Protein AF-0000000072584045 (afdb_homodimer)

Radius of gyration: 21.84 Å; Cα contacts (8 Å, |Δi|>4): 704; chains: 2; bounding box: 50×60×45 Å

Foldseek 3Di:
DLVLLQVLLVLLLLLLVLQLQLLVLQPPPPDQQLVVSLVVCLVSLVSLLSSLVSLLSSLVSLVVSLVSVVVVDPPFDPLQVLLSVLLNLLSVLSNVVSVVSVVSSVCNPPVHDPDDVSSVVSNCCSPVVVVVSVSSNVSNLVSLLSNLVRCVVVVLAPCVLNVLSVCLVPPLPVVLVVCCVVVVVCNSVSVSVSSSSNSVSSSRSSVSSSVPDPPD/DLVLLQVLLVLLLLLLVLQLQLLVLQPPPPDQQLVVSLVVCLVSLVSLLSSLVSLLSSLVSLVVSLVSVVVVDPPFDPLQVLLSVLLNLLSVLSNVVSVVSVVSSVCNPPVHDPDDVSSVVSNCCSPVVVVVSVSSNVSNLVSQLSNLVRCVVVVLAPCVLNVLSVCLVPPLPVVLVVCCVVVVVCNSVSVSVSSSSNSVSSSRSSVSSSVPPPPD

pLDDT: mean 91.39, std 11.66, range [37.22, 98.88]

Organism: Leptospira interrogans serogroup Icterohaemorrhagiae serovar Lai (strain 56601) (NCBI:txid189518)

Secondary structure (DSSP, 8-state):
-HHHHHHHHHHHHHHHHHHHHHHHHSSSTT---HHHHHHHHHHTHHHHHHHHHHHHHHHHHHHHHHHHHHHHS-S--HHHHHHHHHHHHHHHHHHHHHHHHHHHHHHTSTTS---HHHHHHHHHIIIIIHHHHHHHHHHHHHHHHHHHHHHHHTTSS-SHHHHHHHHIIIIIHHHHHHHHHH-GGGHHHHHHHHHHHHHHHHHHHHHHHHH-----/-HHHHHHHHHHHHHHHHHHHHHHHHSSSTT---HHHHHHHHHHTHHHHHHHHHHHHHHHHHHHHHHHHHHHHS-S--HHHHHHHHHHHHHHHHHHHHHHHHHHHHHHTSTTS---HHHHHHHHHIIIIIHHHHHHHHHHHHHHHHHHHHHHHHTTSS-SHHHHHHHHIIIIIHHHHHHHHHH-GGGHHHHHHHHHHHHHHHHHHHHHHHHH-----

Nearest PDB structures (foldseek):
  8ubg-assembly1_A  TM=5.573E-01  e=1.366E+00  synthetic construct
  2i0m-assembly1_A  TM=2.999E-01  e=1.306E+00  Streptococcus pneumoniae TIGR4
  7a0g-assembly1_JJJ  TM=2.091E-01  e=1.496E+00  Serratia marcescens
  6r1j-assembly1_J-2  TM=2.098E-01  e=3.382E+00  Aeromonas hydrophila J-1
  8ii8-assembly1_A  TM=2.166E-01  e=3.875E+00  Pleurotus salmoneostramineus

Solvent-accessible surface area (backbone atoms only — not comparable to full-atom values): 20270 Å² total; per-residue (Å²): 108,71,66,59,36,39,52,29,10,52,33,28,28,49,17,20,51,33,43,39,49,18,53,68,38,31,79,62,47,88,70,72,52,36,64,58,48,50,53,53,40,48,77,39,37,68,38,27,50,50,14,17,52,35,21,39,52,14,31,47,31,38,42,44,20,50,52,49,47,50,59,70,48,69,77,62,50,69,52,29,48,49,6,52,31,29,27,50,37,6,37,32,24,47,29,30,47,18,53,52,37,43,47,53,40,51,55,42,33,90,88,34,68,84,42,70,47,54,39,50,38,44,37,42,44,60,48,63,46,38,60,67,40,44,66,27,42,50,24,30,58,54,8,49,34,38,25,34,48,24,34,29,77,67,67,63,40,66,64,60,36,32,52,44,37,48,48,36,60,68,47,34,50,56,44,40,55,52,42,37,74,68,43,67,89,48,40,37,59,44,50,49,50,42,48,41,46,47,24,49,22,45,22,46,50,12,51,39,43,44,63,49,66,79,78,122,107,72,63,58,36,38,51,29,11,51,33,27,29,51,16,19,51,31,41,37,50,17,53,68,37,31,79,64,46,87,71,72,53,35,64,59,50,50,53,54,40,48,77,39,37,68,39,26,48,50,14,18,53,34,22,40,51,15,32,46,32,38,42,45,18,49,52,50,46,53,58,70,49,68,80,66,50,70,53,30,49,49,6,51,31,29,27,49,36,6,36,31,24,45,28,31,48,18,52,53,38,44,47,53,40,49,54,41,32,90,90,33,67,82,42,70,48,55,38,51,39,44,37,42,46,61,47,63,46,38,61,68,41,44,65,28,42,50,24,30,57,53,9,49,34,38,25,33,48,24,35,29,77,68,67,62,39,66,64,60,38,33,52,44,35,49,48,36,60,69,46,33,51,56,45,40,54,51,41,36,74,69,41,68,89,47,40,35,59,44,50,50,50,41,47,40,46,47,24,49,23,45,22,46,49,11,51,39,41,45,61,49,67,77,79,120

Sequence (432 aa):
MKKQTFWTGILLIFAAITFWISWFLMPDPGTTDARHILEIVKVSRNFVWYSAITQIVSSVCYIIALFSLADLITSQKKTTLSGFVLFGIGVLGMCSDAFFHLLAYYMTDDSVFIQENVIIIMNFMQTKGVIILVPLLLSFFIGSLILSIGLKLQNVISKIPMVVFLITIFAGIPGAVIINKIFLYKRSIVSLIILGTFAIGQAWIGLEIILRKNNKMKKQTFWTGILLIFAAITFWISWFLMPDPGTTDARHILEIVKVSRNFVWYSAITQIVSSVCYIIALFSLADLITSQKKTTLSGFVLFGIGVLGMCSDAFFHLLAYYMTDDSVFIQENVIIIMNFMQTKGVIILVPLLLSFFIGSLILSIGLKLQNVISKIPMVVFLITIFAGIPGAVIINKIFLYKRSIVSLIILGTFAIGQAWIGLEIILRKNNK

Structure (mmCIF, N/CA/C/O backbone):
data_AF-0000000072584045-model_v1
#
loop_
_entity.id
_entity.type
_entity.pdbx_description
1 polymer 'Cytoplasmic membrane protein'
#
loop_
_atom_site.group_PDB
_atom_site.id
_atom_site.type_symbol
_atom_site.label_atom_id
_atom_site.label_alt_id
_atom_site.label_comp_id
_atom_site.label_asym_id
_atom_site.label_entity_id
_atom_site.label_seq_id
_atom_site.pdbx_PDB_ins_code
_atom_site.Cartn_x
_atom_site.Cartn_y
_atom_site.Cartn_z
_atom_site.occupancy
_atom_site.B_iso_or_equiv
_atom_site.auth_seq_id
_atom_site.auth_comp_id
_atom_site.auth_asym_id
_atom_site.auth_atom_id
_atom_site.pdbx_PDB_model_num
ATOM 1 N N . MET A 1 1 ? -11.039 26.391 1.51 1 72.94 1 MET A N 1
ATOM 2 C CA . MET A 1 1 ? -11.289 25.5 2.643 1 72.94 1 MET A CA 1
ATOM 3 C C . MET A 1 1 ? -12.594 24.734 2.451 1 72.94 1 MET A C 1
ATOM 5 O O . MET A 1 1 ? -12.609 23.5 2.529 1 72.94 1 MET A O 1
ATOM 9 N N . LYS A 1 2 ? -13.664 25.453 2.002 1 74.44 2 LYS A N 1
ATOM 10 C CA . LYS A 1 2 ? -14.945 24.781 1.84 1 74.44 2 LYS A CA 1
ATOM 11 C C . LYS A 1 2 ? -14.891 23.75 0.716 1 74.44 2 LYS A C 1
ATOM 13 O O . LYS A 1 2 ? -15.383 22.641 0.867 1 74.44 2 LYS A O 1
ATOM 18 N N . LYS A 1 3 ? -14.148 24.078 -0.357 1 86 3 LYS A N 1
ATOM 19 C CA . LYS A 1 3 ? -14.07 23.156 -1.49 1 86 3 LYS A CA 1
ATOM 20 C C . LYS A 1 3 ? -13.234 21.938 -1.144 1 86 3 LYS A C 1
ATOM 22 O O . LYS A 1 3 ? -13.594 20.812 -1.503 1 86 3 LYS A O 1
ATOM 27 N N . GLN A 1 4 ? -12.18 22.094 -0.458 1 87.12 4 GLN A N 1
ATOM 28 C CA . GLN A 1 4 ? -11.328 20.969 -0.063 1 87.12 4 GLN A CA 1
ATOM 29 C C . GLN A 1 4 ? -12.062 20.031 0.875 1 87.12 4 GLN A C 1
ATOM 31 O O . GLN A 1 4 ? -11.922 18.797 0.764 1 87.12 4 GLN A O 1
ATOM 36 N N . THR A 1 5 ? -12.852 20.641 1.715 1 91.5 5 THR A N 1
ATOM 37 C CA . THR A 1 5 ? -13.625 19.844 2.658 1 91.5 5 THR A CA 1
ATOM 38 C C . THR A 1 5 ? -14.641 18.984 1.924 1 91.5 5 THR A C 1
ATOM 40 O O . THR A 1 5 ? -14.766 17.781 2.201 1 91.5 5 THR A O 1
ATOM 43 N N . PHE A 1 6 ? -15.305 19.578 0.974 1 95.06 6 PHE A N 1
ATOM 44 C CA . PHE A 1 6 ? -16.312 18.875 0.197 1 95.06 6 PHE A CA 1
ATOM 45 C C . PHE A 1 6 ? -15.695 17.719 -0.569 1 95.06 6 PHE A C 1
ATOM 47 O O . PHE A 1 6 ? -16.156 16.578 -0.473 1 95.06 6 PHE A O 1
ATOM 54 N N . TRP A 1 7 ? -14.641 17.938 -1.233 1 95.5 7 TRP A N 1
ATOM 55 C CA . TRP A 1 7 ? -14.023 16.906 -2.074 1 95.5 7 TRP A CA 1
ATOM 56 C C . TRP A 1 7 ? -13.383 15.82 -1.225 1 95.5 7 TRP A C 1
ATOM 58 O O . TRP A 1 7 ? -13.375 14.648 -1.611 1 95.5 7 TRP A O 1
ATOM 68 N N . THR A 1 8 ? -12.852 16.203 -0.09 1 96.88 8 THR A N 1
ATOM 69 C CA . THR A 1 8 ? -12.281 15.219 0.824 1 96.88 8 THR A CA 1
ATOM 70 C C . THR A 1 8 ? -13.352 14.234 1.298 1 96.88 8 THR A C 1
ATOM 72 O O . THR A 1 8 ? -13.141 13.023 1.294 1 96.88 8 THR A O 1
ATOM 75 N N . GLY A 1 9 ? -14.516 14.805 1.634 1 97.56 9 GLY A N 1
ATOM 76 C CA . GLY A 1 9 ? -15.617 13.953 2.055 1 97.56 9 GLY A CA 1
ATOM 77 C C . GLY A 1 9 ? -16.125 13.039 0.953 1 97.56 9 GLY A C 1
ATOM 78 O O . GLY A 1 9 ? -16.312 11.844 1.173 1 97.56 9 GLY A O 1
ATOM 79 N N . ILE A 1 10 ? -16.25 13.523 -0.235 1 98.25 10 ILE A N 1
ATOM 80 C CA . ILE A 1 10 ? -16.734 12.758 -1.375 1 98.25 10 ILE A CA 1
ATOM 81 C C . ILE A 1 10 ? -15.758 11.625 -1.685 1 98.25 10 ILE A C 1
ATOM 83 O O . ILE A 1 10 ? -16.172 10.5 -1.973 1 98.25 10 ILE A O 1
ATOM 87 N N . LEU A 1 11 ? -14.516 12 -1.599 1 98.56 11 LEU A N 1
ATOM 88 C CA . LEU A 1 11 ? -13.484 11.008 -1.893 1 98.56 11 LEU A CA 1
ATOM 89 C C . LEU A 1 11 ? -13.516 9.883 -0.868 1 98.56 11 LEU A C 1
ATOM 91 O O . LEU A 1 11 ? -13.336 8.711 -1.221 1 98.56 11 LEU A O 1
ATOM 95 N N . LEU A 1 12 ? -13.688 10.25 0.373 1 98.56 12 LEU A N 1
ATOM 96 C CA . LEU A 1 12 ? -13.734 9.227 1.405 1 98.56 12 LEU A CA 1
ATOM 97 C C . LEU A 1 12 ? -14.953 8.328 1.215 1 98.56 12 LEU A C 1
ATOM 99 O O . LEU A 1 12 ? -14.859 7.105 1.368 1 98.56 12 LEU A O 1
ATOM 103 N N . ILE A 1 13 ? -16.062 8.859 0.834 1 98.75 13 ILE A N 1
ATOM 104 C CA . ILE A 1 13 ? -17.281 8.086 0.558 1 98.75 13 ILE A CA 1
ATOM 105 C C . ILE A 1 13 ? -17.031 7.148 -0.625 1 98.75 13 ILE A C 1
ATOM 107 O O . ILE A 1 13 ? -17.328 5.953 -0.554 1 98.75 13 ILE A O 1
ATOM 111 N N . PHE A 1 14 ? -16.469 7.688 -1.631 1 98.88 14 PHE A N 1
ATOM 112 C CA . PHE A 1 14 ? -16.188 6.898 -2.824 1 98.88 14 PHE A CA 1
ATOM 113 C C . PHE A 1 14 ? -15.219 5.766 -2.506 1 98.88 14 PHE A C 1
ATOM 115 O O . PHE A 1 14 ? -15.414 4.633 -2.959 1 98.88 14 PHE A O 1
ATOM 122 N N . ALA A 1 15 ? -14.18 6.074 -1.736 1 98.88 15 ALA A N 1
ATOM 123 C CA . ALA A 1 15 ? -13.203 5.059 -1.347 1 98.88 15 ALA A CA 1
ATOM 124 C C . ALA A 1 15 ? -13.867 3.939 -0.55 1 98.88 15 ALA A C 1
ATOM 126 O O . ALA A 1 15 ? -13.586 2.76 -0.775 1 98.88 15 ALA A O 1
ATOM 127 N N . ALA A 1 16 ? -14.789 4.289 0.306 1 98.81 16 ALA A N 1
ATOM 128 C CA . ALA A 1 16 ? -15.477 3.311 1.145 1 98.81 16 ALA A CA 1
ATOM 129 C C . ALA A 1 16 ? -16.391 2.426 0.312 1 98.81 16 ALA A C 1
ATOM 131 O O . ALA A 1 16 ? -16.422 1.204 0.484 1 98.81 16 ALA A O 1
ATOM 132 N N . ILE A 1 17 ? -17.078 3.006 -0.586 1 98.75 17 ILE A N 1
ATOM 133 C CA . ILE A 1 17 ? -18 2.264 -1.435 1 98.75 17 ILE A CA 1
ATOM 134 C C . ILE A 1 17 ? -17.219 1.308 -2.334 1 98.75 17 ILE A C 1
ATOM 136 O O . ILE A 1 17 ? -17.578 0.131 -2.451 1 98.75 17 ILE A O 1
ATOM 140 N N . THR A 1 18 ? -16.203 1.846 -2.912 1 98.81 18 THR A N 1
ATOM 141 C CA . THR A 1 18 ? -15.43 1.007 -3.816 1 98.81 18 THR A CA 1
ATOM 142 C C . THR A 1 18 ? -14.688 -0.081 -3.045 1 98.81 18 THR A C 1
ATOM 144 O O . THR A 1 18 ? -14.469 -1.181 -3.561 1 98.81 18 THR A O 1
ATOM 147 N N . PHE A 1 19 ? -14.289 0.24 -1.819 1 98.5 19 PHE A N 1
ATOM 148 C CA . PHE A 1 19 ? -13.727 -0.796 -0.961 1 98.5 19 PHE A CA 1
ATOM 149 C C . PHE A 1 19 ? -14.695 -1.964 -0.815 1 98.5 19 PHE A C 1
ATOM 151 O O . PHE A 1 19 ? -14.328 -3.115 -1.062 1 98.5 19 PHE A O 1
ATOM 158 N N . TRP A 1 20 ? -15.883 -1.704 -0.466 1 98.06 20 TRP A N 1
ATOM 159 C CA . TRP A 1 20 ? -16.859 -2.77 -0.27 1 98.06 20 TRP A CA 1
ATOM 160 C C . TRP A 1 20 ? -17.172 -3.48 -1.585 1 98.06 20 TRP A C 1
ATOM 162 O O . TRP A 1 20 ? -17.266 -4.711 -1.624 1 98.06 20 TRP A O 1
ATOM 172 N N . ILE A 1 21 ? -17.328 -2.75 -2.693 1 98.31 21 ILE A N 1
ATOM 173 C CA . ILE A 1 21 ? -17.625 -3.324 -4 1 98.31 21 ILE A CA 1
ATOM 174 C C . ILE A 1 21 ? -16.516 -4.297 -4.402 1 98.31 21 ILE A C 1
ATOM 176 O O . ILE A 1 21 ? -16.781 -5.34 -5 1 98.31 21 ILE A O 1
ATOM 180 N N . SER A 1 22 ? -15.273 -3.965 -4.082 1 97.75 22 SER A N 1
ATOM 181 C CA . SER A 1 22 ? -14.172 -4.855 -4.434 1 97.75 22 SER A CA 1
ATOM 182 C C . SER A 1 22 ? -14.32 -6.215 -3.754 1 97.75 22 SER A C 1
ATOM 184 O O . SER A 1 22 ? -14.016 -7.246 -4.348 1 97.75 22 SER A O 1
ATOM 186 N N . TRP A 1 23 ? -14.789 -6.223 -2.545 1 94.81 23 TRP A N 1
ATOM 187 C CA . TRP A 1 23 ? -15 -7.473 -1.823 1 94.81 23 TRP A CA 1
ATOM 188 C C . TRP A 1 23 ? -16.25 -8.195 -2.33 1 94.81 23 TRP A C 1
ATOM 190 O O . TRP A 1 23 ? -16.281 -9.43 -2.373 1 94.81 23 TRP A O 1
ATOM 200 N N . PHE A 1 24 ? -17.203 -7.461 -2.705 1 94.88 24 PHE A N 1
ATOM 201 C CA . PHE A 1 24 ? -18.422 -8.039 -3.258 1 94.88 24 PHE A CA 1
ATOM 202 C C . PHE A 1 24 ? -18.141 -8.75 -4.574 1 94.88 24 PHE A C 1
ATOM 204 O O . PHE A 1 24 ? -18.734 -9.781 -4.867 1 94.88 24 PHE A O 1
ATOM 211 N N . LEU A 1 25 ? -17.25 -8.227 -5.297 1 96.19 25 LEU A N 1
ATOM 212 C CA . LEU A 1 25 ? -16.922 -8.773 -6.609 1 96.19 25 LEU A CA 1
ATOM 213 C C . LEU A 1 25 ? -16.062 -10.023 -6.48 1 96.19 25 LEU A C 1
ATOM 215 O O . LEU A 1 25 ? -15.961 -10.82 -7.422 1 96.19 25 LEU A O 1
ATOM 219 N N . MET A 1 26 ? -15.336 -10.211 -5.395 1 93.56 26 MET A N 1
ATOM 220 C CA . MET A 1 26 ? -14.508 -11.398 -5.176 1 93.56 26 MET A CA 1
ATOM 221 C C . MET A 1 26 ? -15.375 -12.609 -4.863 1 93.56 26 MET A C 1
ATOM 223 O O . MET A 1 26 ? -16.172 -12.586 -3.93 1 93.56 26 MET A O 1
ATOM 227 N N . PRO A 1 27 ? -15.211 -13.625 -5.637 1 91.62 27 PRO A N 1
ATOM 228 C CA . PRO A 1 27 ? -16.031 -14.805 -5.352 1 91.62 27 PRO A CA 1
ATOM 229 C C . PRO A 1 27 ? -15.633 -15.5 -4.047 1 91.62 27 PRO A C 1
ATOM 231 O O . PRO A 1 27 ? -14.445 -15.695 -3.783 1 91.62 27 PRO A O 1
ATOM 234 N N . ASP A 1 28 ? -16.562 -15.766 -3.213 1 84.94 28 ASP A N 1
ATOM 235 C CA . ASP A 1 28 ? -16.453 -16.547 -1.984 1 84.94 28 ASP A CA 1
ATOM 236 C C . ASP A 1 28 ? -15.398 -15.953 -1.053 1 84.94 28 ASP A C 1
ATOM 238 O O . ASP A 1 28 ? -14.477 -16.641 -0.622 1 84.94 28 ASP A O 1
ATOM 242 N N . PRO A 1 29 ? -15.578 -14.711 -0.74 1 82.94 29 PRO A N 1
ATOM 243 C CA . PRO A 1 29 ? -14.609 -14.094 0.166 1 82.94 29 PRO A CA 1
ATOM 244 C C . PRO A 1 29 ? -14.508 -14.82 1.505 1 82.94 29 PRO A C 1
ATOM 246 O O . PRO A 1 29 ? -15.523 -15.195 2.088 1 82.94 29 PRO A O 1
ATOM 249 N N . GLY A 1 30 ? -13.227 -15.102 1.922 1 74.88 30 GLY A N 1
ATOM 250 C CA . GLY A 1 30 ? -12.992 -15.727 3.213 1 74.88 30 GLY A CA 1
ATOM 251 C C . GLY A 1 30 ? -12.586 -17.188 3.107 1 74.88 30 GLY A C 1
ATOM 252 O O . GLY A 1 30 ? -12.164 -17.797 4.094 1 74.88 30 GLY A O 1
ATOM 253 N N . THR A 1 31 ? -12.68 -17.781 1.971 1 78.88 31 THR A N 1
ATOM 254 C CA . THR A 1 31 ? -12.266 -19.172 1.788 1 78.88 31 THR A CA 1
ATOM 255 C C . THR A 1 31 ? -10.742 -19.281 1.754 1 78.88 31 THR A C 1
ATOM 257 O O . THR A 1 31 ? -10.062 -18.359 1.306 1 78.88 31 THR A O 1
ATOM 260 N N . THR A 1 32 ? -10.266 -20.469 2.295 1 78.94 32 THR A N 1
ATOM 261 C CA . THR A 1 32 ? -8.82 -20.625 2.348 1 78.94 32 THR A CA 1
ATOM 262 C C . THR A 1 32 ? -8.383 -21.875 1.577 1 78.94 32 THR A C 1
ATOM 264 O O . THR A 1 32 ? -7.188 -22.141 1.448 1 78.94 32 THR A O 1
ATOM 267 N N . ASP A 1 33 ? -9.305 -22.578 1.065 1 86.31 33 ASP A N 1
ATOM 268 C CA . ASP A 1 33 ? -8.969 -23.75 0.281 1 86.31 33 ASP A CA 1
ATOM 269 C C . ASP A 1 33 ? -8.445 -23.375 -1.101 1 86.31 33 ASP A C 1
ATOM 271 O O . ASP A 1 33 ? -9.211 -22.938 -1.959 1 86.31 33 ASP A O 1
ATOM 275 N N . ALA A 1 34 ? -7.184 -23.672 -1.328 1 92.06 34 ALA A N 1
ATOM 276 C CA . ALA A 1 34 ? -6.484 -23.203 -2.521 1 92.06 34 ALA A CA 1
ATOM 277 C C . ALA A 1 34 ? -7.121 -23.766 -3.787 1 92.06 34 ALA A C 1
ATOM 279 O O . ALA A 1 34 ? -7.312 -23.047 -4.77 1 92.06 34 ALA A O 1
ATOM 280 N N . ARG A 1 35 ? -7.434 -25.062 -3.779 1 92.75 35 ARG A N 1
ATOM 281 C CA . ARG A 1 35 ? -8.047 -25.688 -4.949 1 92.75 35 ARG A CA 1
ATOM 282 C C . ARG A 1 35 ? -9.414 -25.094 -5.242 1 92.75 35 ARG A C 1
ATOM 284 O O . ARG A 1 35 ? -9.719 -24.766 -6.391 1 92.75 35 ARG A O 1
ATOM 291 N N . HIS A 1 36 ? -10.109 -24.953 -4.215 1 91.38 36 HIS A N 1
ATOM 292 C CA . HIS A 1 36 ? -11.438 -24.359 -4.355 1 91.38 36 HIS A CA 1
ATOM 293 C C . HIS A 1 36 ? -11.352 -22.922 -4.848 1 91.38 36 HIS A C 1
ATOM 295 O O . HIS A 1 36 ? -12.125 -22.516 -5.715 1 91.38 36 HIS A O 1
ATOM 301 N N . ILE A 1 37 ? -10.453 -22.172 -4.309 1 91.25 37 ILE A N 1
ATOM 302 C CA . ILE A 1 37 ? -10.25 -20.781 -4.715 1 91.25 37 ILE A CA 1
ATOM 303 C C . ILE A 1 37 ? -9.961 -20.719 -6.215 1 91.25 37 ILE A C 1
ATOM 305 O O . ILE A 1 37 ? -10.586 -19.953 -6.945 1 91.25 37 ILE A O 1
ATOM 309 N N . LEU A 1 38 ? -9.055 -21.531 -6.645 1 95.69 38 LEU A N 1
ATOM 310 C CA . LEU A 1 38 ? -8.672 -21.516 -8.055 1 95.69 38 LEU A CA 1
ATOM 311 C C . LEU A 1 38 ? -9.836 -21.906 -8.945 1 95.69 38 LEU A C 1
ATOM 313 O O . LEU A 1 38 ? -10.031 -21.328 -10.016 1 95.69 38 LEU A O 1
ATOM 317 N N . GLU A 1 39 ? -10.664 -22.828 -8.508 1 94.5 39 GLU A N 1
ATOM 318 C CA . GLU A 1 39 ? -11.82 -23.281 -9.273 1 94.5 39 GLU A CA 1
ATOM 319 C C . GLU A 1 39 ? -12.859 -22.156 -9.406 1 94.5 39 GLU A C 1
ATOM 321 O O . GLU A 1 39 ? -13.336 -21.891 -10.508 1 94.5 39 GLU A O 1
ATOM 326 N N . ILE A 1 40 ? -13.109 -21.516 -8.312 1 94.31 40 ILE A N 1
ATOM 327 C CA . ILE A 1 40 ? -14.156 -20.5 -8.336 1 94.31 40 ILE A CA 1
ATOM 328 C C . ILE A 1 40 ? -13.656 -19.266 -9.062 1 94.31 40 ILE A C 1
ATOM 330 O O . ILE A 1 40 ? -14.422 -18.578 -9.742 1 94.31 40 ILE A O 1
ATOM 334 N N . VAL A 1 41 ? -12.422 -18.906 -8.898 1 94.94 41 VAL A N 1
ATOM 335 C CA . VAL A 1 41 ? -11.836 -17.766 -9.602 1 94.94 41 VAL A CA 1
ATOM 336 C C . VAL A 1 41 ? -11.844 -18.047 -11.109 1 94.94 41 VAL A C 1
ATOM 338 O O . VAL A 1 41 ? -12.141 -17.141 -11.898 1 94.94 41 VAL A O 1
ATOM 341 N N . LYS A 1 42 ? -11.547 -19.25 -11.492 1 96.31 42 LYS A N 1
ATOM 342 C CA . LYS A 1 42 ? -11.523 -19.594 -12.906 1 96.31 42 LYS A CA 1
ATOM 343 C C . LYS A 1 42 ? -12.891 -19.375 -13.555 1 96.31 42 LYS A C 1
ATOM 345 O O . LYS A 1 42 ? -12.969 -18.891 -14.688 1 96.31 42 LYS A O 1
ATOM 350 N N . VAL A 1 43 ? -13.953 -19.594 -12.836 1 95.31 43 VAL A N 1
ATOM 351 C CA . VAL A 1 43 ? -15.312 -19.469 -13.359 1 95.31 43 VAL A CA 1
ATOM 352 C C . VAL A 1 43 ? -15.727 -18 -13.367 1 95.31 43 VAL A C 1
ATOM 354 O O . VAL A 1 43 ? -16.562 -17.578 -14.18 1 95.31 43 VAL A O 1
ATOM 357 N N . SER A 1 44 ? -15.133 -17.172 -12.508 1 96.25 44 SER A N 1
ATOM 358 C CA . SER A 1 44 ? -15.531 -15.781 -12.344 1 96.25 44 SER A CA 1
ATOM 359 C C . SER A 1 44 ? -14.359 -14.836 -12.594 1 96.25 44 SER A C 1
ATOM 361 O O . SER A 1 44 ? -14.172 -13.867 -11.859 1 96.25 44 SER A O 1
ATOM 363 N N . ARG A 1 45 ? -13.609 -15.047 -13.508 1 95.94 45 ARG A N 1
ATOM 364 C CA . ARG A 1 45 ? -12.336 -14.367 -13.727 1 95.94 45 ARG A CA 1
ATOM 365 C C . ARG A 1 45 ? -12.539 -12.867 -13.906 1 95.94 45 ARG A C 1
ATOM 367 O O . ARG A 1 45 ? -11.797 -12.062 -13.344 1 95.94 45 ARG A O 1
ATOM 374 N N . ASN A 1 46 ? -13.586 -12.523 -14.68 1 96.31 46 ASN A N 1
ATOM 375 C CA . ASN A 1 46 ? -13.82 -11.109 -14.922 1 96.31 46 ASN A CA 1
ATOM 376 C C . ASN A 1 46 ? -14.125 -10.359 -13.625 1 96.31 46 ASN A C 1
ATOM 378 O O . ASN A 1 46 ? -13.625 -9.25 -13.414 1 96.31 46 ASN A O 1
ATOM 382 N N . PHE A 1 47 ? -14.875 -10.953 -12.812 1 97.06 47 PHE A N 1
ATOM 383 C CA . PHE A 1 47 ? -15.227 -10.336 -11.539 1 97.06 47 PHE A CA 1
ATOM 384 C C . PHE A 1 47 ? -13.992 -10.18 -10.656 1 97.06 47 PHE A C 1
ATOM 386 O O . PHE A 1 47 ? -13.844 -9.18 -9.953 1 97.06 47 PHE A O 1
ATOM 393 N N . VAL A 1 48 ? -13.086 -11.117 -10.719 1 97.19 48 VAL A N 1
ATOM 394 C CA . VAL A 1 48 ? -11.859 -11.062 -9.93 1 97.19 48 VAL A CA 1
ATOM 395 C C . VAL A 1 48 ? -10.969 -9.93 -10.438 1 97.19 48 VAL A C 1
ATOM 397 O O . VAL A 1 48 ? -10.398 -9.18 -9.641 1 97.19 48 VAL A O 1
ATOM 400 N N . TRP A 1 49 ? -10.914 -9.75 -11.773 1 97.88 49 TRP A N 1
ATOM 401 C CA . TRP A 1 49 ? -10.18 -8.633 -12.359 1 97.88 49 TRP A CA 1
ATOM 402 C C . TRP A 1 49 ? -10.75 -7.297 -11.883 1 97.88 49 TRP A C 1
ATOM 404 O O . TRP A 1 49 ? -10.008 -6.426 -11.43 1 97.88 49 TRP A O 1
ATOM 414 N N . TYR A 1 50 ? -12.047 -7.164 -11.938 1 98.31 50 TYR A N 1
ATOM 415 C CA . TYR A 1 50 ? -12.695 -5.934 -11.5 1 98.31 50 TYR A CA 1
ATOM 416 C C . TYR A 1 50 ? -12.477 -5.699 -10.016 1 98.31 50 TYR A C 1
ATOM 418 O O . TYR A 1 50 ? -12.305 -4.559 -9.578 1 98.31 50 TYR A O 1
ATOM 426 N N . SER A 1 51 ? -12.547 -6.754 -9.266 1 98 51 SER A N 1
ATOM 427 C CA . SER A 1 51 ? -12.297 -6.648 -7.836 1 98 51 SER A CA 1
ATOM 428 C C . SER A 1 51 ? -10.914 -6.062 -7.559 1 98 51 SER A C 1
ATOM 430 O O . SER A 1 51 ? -10.773 -5.129 -6.766 1 98 51 SER A O 1
ATOM 432 N N . ALA A 1 52 ? -9.898 -6.613 -8.258 1 98.06 52 ALA A N 1
ATOM 433 C CA . ALA A 1 52 ? -8.523 -6.168 -8.055 1 98.06 52 ALA A CA 1
ATOM 434 C C . ALA A 1 52 ? -8.359 -4.695 -8.414 1 98.06 52 ALA A C 1
ATOM 436 O O . ALA A 1 52 ? -7.824 -3.912 -7.629 1 98.06 52 ALA A O 1
ATOM 437 N N . ILE A 1 53 ? -8.875 -4.262 -9.523 1 98.56 53 ILE A N 1
ATOM 438 C CA . ILE A 1 53 ? -8.727 -2.893 -10 1 98.56 53 ILE A CA 1
ATOM 439 C C . ILE A 1 53 ? -9.492 -1.942 -9.086 1 98.56 53 ILE A C 1
ATOM 441 O O . ILE A 1 53 ? -8.992 -0.88 -8.719 1 98.56 53 ILE A O 1
ATOM 445 N N . THR A 1 54 ? -10.711 -2.346 -8.734 1 98.75 54 THR A N 1
ATOM 446 C CA . THR A 1 54 ? -11.539 -1.521 -7.855 1 98.75 54 THR A CA 1
ATOM 447 C C . THR A 1 54 ? -10.859 -1.316 -6.504 1 98.75 54 THR A C 1
ATOM 449 O O . THR A 1 54 ? -10.914 -0.224 -5.938 1 98.75 54 THR A O 1
ATOM 452 N N . GLN A 1 55 ? -10.242 -2.334 -6.012 1 98.62 55 GLN A N 1
ATOM 453 C CA . GLN A 1 55 ? -9.562 -2.23 -4.723 1 98.62 55 GLN A CA 1
ATOM 454 C C . GLN A 1 55 ? -8.352 -1.308 -4.812 1 98.62 55 GLN A C 1
ATOM 456 O O . GLN A 1 55 ? -8.055 -0.568 -3.871 1 98.62 55 GLN A O 1
ATOM 461 N N . ILE A 1 56 ? -7.613 -1.367 -5.887 1 98.81 56 ILE A N 1
ATOM 462 C CA . ILE A 1 56 ? -6.488 -0.461 -6.098 1 98.81 56 ILE A CA 1
ATOM 463 C C . ILE A 1 56 ? -6.992 0.98 -6.145 1 98.81 56 ILE A C 1
ATOM 465 O O . ILE A 1 56 ? -6.445 1.855 -5.465 1 98.81 56 ILE A O 1
ATOM 469 N N . VAL A 1 57 ? -8.047 1.209 -6.871 1 98.75 57 VAL A N 1
ATOM 470 C CA . VAL A 1 57 ? -8.625 2.543 -6.988 1 98.75 57 VAL A CA 1
ATOM 471 C C . VAL A 1 57 ? -9.094 3.027 -5.617 1 98.75 57 VAL A C 1
ATOM 473 O O . VAL A 1 57 ? -8.836 4.172 -5.238 1 98.75 57 VAL A O 1
ATOM 476 N N . SER A 1 58 ? -9.734 2.174 -4.914 1 98.88 58 SER A N 1
ATOM 477 C CA . SER A 1 58 ? -10.18 2.51 -3.562 1 98.88 58 SER A CA 1
ATOM 478 C C . SER A 1 58 ? -9.008 2.918 -2.682 1 98.88 58 SER A C 1
ATOM 480 O O . SER A 1 58 ? -9.078 3.916 -1.963 1 98.88 58 SER A O 1
ATOM 482 N N . SER A 1 59 ? -7.926 2.129 -2.744 1 98.88 59 SER A N 1
ATOM 483 C CA . SER A 1 59 ? -6.75 2.398 -1.926 1 98.88 59 SER A CA 1
ATOM 484 C C . SER A 1 59 ? -6.141 3.756 -2.264 1 98.88 59 SER A C 1
ATOM 486 O O . SER A 1 59 ? -5.77 4.516 -1.366 1 98.88 59 SER A O 1
ATOM 488 N N . VAL A 1 60 ? -6.078 4.074 -3.504 1 98.88 60 VAL A N 1
ATOM 489 C CA . VAL A 1 60 ? -5.555 5.363 -3.945 1 98.88 60 VAL A CA 1
ATOM 490 C C . VAL A 1 60 ? -6.453 6.488 -3.43 1 98.88 60 VAL A C 1
ATOM 492 O O . VAL A 1 60 ? -5.961 7.484 -2.895 1 98.88 60 VAL A O 1
ATOM 495 N N . CYS A 1 61 ? -7.703 6.305 -3.547 1 98.88 61 CYS A N 1
ATOM 496 C CA . CYS A 1 61 ? -8.656 7.312 -3.086 1 98.88 61 CYS A CA 1
ATOM 497 C C . CYS A 1 61 ? -8.555 7.504 -1.577 1 98.88 61 CYS A C 1
ATOM 499 O O . CYS A 1 61 ? -8.664 8.625 -1.082 1 98.88 61 CYS A O 1
ATOM 501 N N . TYR A 1 62 ? -8.383 6.422 -0.837 1 98.88 62 TYR A N 1
ATOM 502 C CA . TYR A 1 62 ? -8.203 6.543 0.604 1 98.88 62 TYR A CA 1
ATOM 503 C C . TYR A 1 62 ? -6.988 7.402 0.931 1 98.88 62 TYR A C 1
ATOM 505 O O . TYR A 1 62 ? -7.051 8.273 1.802 1 98.88 62 TYR A O 1
ATOM 513 N N . ILE A 1 63 ? -5.875 7.152 0.234 1 98.88 63 ILE A N 1
ATOM 514 C CA . ILE A 1 63 ? -4.648 7.891 0.521 1 98.88 63 ILE A CA 1
ATOM 515 C C . ILE A 1 63 ? -4.871 9.383 0.257 1 98.88 63 ILE A C 1
ATOM 517 O O . ILE A 1 63 ? -4.492 10.227 1.072 1 98.88 63 ILE A O 1
ATOM 521 N N . ILE A 1 64 ? -5.516 9.703 -0.84 1 98.69 64 ILE A N 1
ATOM 522 C CA . ILE A 1 64 ? -5.809 11.094 -1.153 1 98.69 64 ILE A CA 1
ATOM 523 C C . ILE A 1 64 ? -6.695 11.695 -0.063 1 98.69 64 ILE A C 1
ATOM 525 O O . ILE A 1 64 ? -6.402 12.773 0.458 1 98.69 64 ILE A O 1
ATOM 529 N N . ALA A 1 65 ? -7.695 11 0.293 1 98.56 65 ALA A N 1
ATOM 530 C CA . ALA A 1 65 ? -8.656 11.492 1.273 1 98.56 65 ALA A CA 1
ATOM 531 C C . ALA A 1 65 ? -8.008 11.672 2.643 1 98.56 65 ALA A C 1
ATOM 533 O O . ALA A 1 65 ? -8.266 12.656 3.336 1 98.56 65 ALA A O 1
ATOM 534 N N . LEU A 1 66 ? -7.18 10.711 3.035 1 98.19 66 LEU A N 1
ATOM 535 C CA . LEU A 1 66 ? -6.582 10.742 4.367 1 98.19 66 LEU A CA 1
ATOM 536 C C . LEU A 1 66 ? -5.609 11.914 4.492 1 98.19 66 LEU A C 1
ATOM 538 O O . LEU A 1 66 ? -5.629 12.641 5.492 1 98.19 66 LEU A O 1
ATOM 542 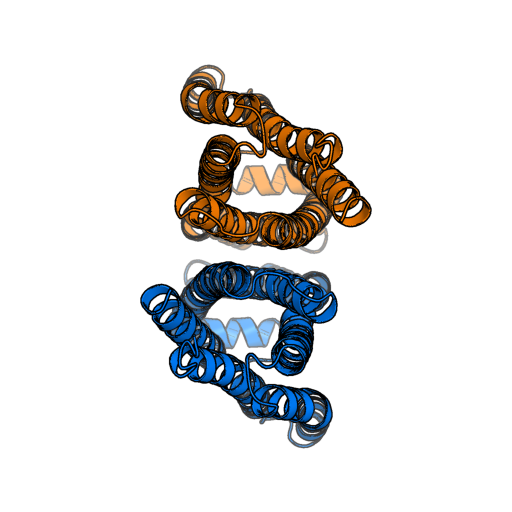N N . PHE A 1 67 ? -4.793 12.125 3.5 1 97.31 67 PHE A N 1
ATOM 543 C CA . PHE A 1 67 ? -3.871 13.258 3.572 1 97.31 67 PHE A CA 1
ATOM 544 C C . PHE A 1 67 ? -4.629 14.578 3.488 1 97.31 67 PHE A C 1
ATOM 546 O O . PHE A 1 67 ? -4.262 15.555 4.152 1 97.31 67 PHE A O 1
ATOM 553 N N . SER A 1 68 ? -5.652 14.633 2.656 1 96.12 68 SER A N 1
ATOM 554 C CA . SER A 1 68 ? -6.477 15.836 2.58 1 96.12 68 SER A CA 1
ATOM 555 C C . SER A 1 68 ? -7.164 16.125 3.91 1 96.12 68 SER A C 1
ATOM 557 O O . SER A 1 68 ? -7.215 17.281 4.352 1 96.12 68 SER A O 1
ATOM 559 N N . LEU A 1 69 ? -7.652 15.062 4.488 1 95.69 69 LEU A N 1
ATOM 560 C CA . LEU A 1 69 ? -8.32 15.211 5.781 1 95.69 69 LEU A CA 1
ATOM 561 C C . LEU A 1 69 ? -7.324 15.641 6.855 1 95.69 69 LEU A C 1
ATOM 563 O O . LEU A 1 69 ? -7.641 16.484 7.699 1 95.69 69 LEU A O 1
ATOM 567 N N . ALA A 1 70 ? -6.184 15.047 6.836 1 94.94 70 ALA A N 1
ATOM 568 C CA . ALA A 1 70 ? -5.141 15.43 7.785 1 94.94 70 ALA A CA 1
ATOM 569 C C . ALA A 1 70 ? -4.785 16.906 7.641 1 94.94 70 ALA A C 1
ATOM 571 O O . ALA A 1 70 ? -4.512 17.578 8.633 1 94.94 70 ALA A O 1
ATOM 572 N N . ASP A 1 71 ? -4.789 17.375 6.41 1 93 71 ASP A N 1
ATOM 573 C CA . ASP A 1 71 ? -4.48 18.781 6.145 1 93 71 ASP A CA 1
ATOM 574 C C . ASP A 1 71 ? -5.566 19.703 6.703 1 93 71 ASP A C 1
ATOM 576 O O . ASP A 1 71 ? -5.285 20.828 7.109 1 93 71 ASP A O 1
ATOM 580 N N . LEU A 1 72 ? -6.758 19.203 6.699 1 90.44 72 LEU A N 1
ATOM 581 C CA . LEU A 1 72 ? -7.895 19.984 7.164 1 90.44 72 LEU A CA 1
ATOM 582 C C . LEU A 1 72 ? -7.906 20.078 8.688 1 90.44 72 LEU A C 1
ATOM 584 O O . LEU A 1 72 ? -8.438 21.047 9.242 1 90.44 72 LEU A O 1
ATOM 588 N N . ILE A 1 73 ? -7.414 19.062 9.258 1 86.94 73 ILE A N 1
ATOM 589 C CA . ILE A 1 73 ? -7.477 19 10.711 1 86.94 73 ILE A CA 1
ATOM 590 C C . ILE A 1 73 ? -6.129 19.391 11.305 1 86.94 73 ILE A C 1
ATOM 592 O O . ILE A 1 73 ? -5.277 18.547 11.57 1 86.94 73 ILE A O 1
ATOM 596 N N . THR A 1 74 ? -5.805 20.594 11.195 1 74.94 74 THR A N 1
ATOM 597 C CA . THR A 1 74 ? -4.523 21.062 11.711 1 74.94 74 THR A CA 1
ATOM 598 C C . THR A 1 74 ? -4.648 21.5 13.164 1 74.94 74 THR A C 1
ATOM 600 O O . THR A 1 74 ? -5.621 22.172 13.531 1 74.94 74 THR A O 1
ATOM 603 N N . SER A 1 75 ? -3.74 20.938 13.766 1 79.94 75 SER A N 1
ATOM 604 C CA . SER A 1 75 ? -3.189 20.453 15.023 1 79.94 75 SER A CA 1
ATOM 605 C C . SER A 1 75 ? -3.877 19.156 15.469 1 79.94 75 SER A C 1
ATOM 607 O O . SER A 1 75 ? -4.977 19.188 16.016 1 79.94 75 SER A O 1
ATOM 609 N N . GLN A 1 76 ? -3.174 18.188 15.148 1 86.12 76 GLN A N 1
ATOM 610 C CA . GLN A 1 76 ? -3.746 16.875 15.43 1 86.12 76 GLN A CA 1
ATOM 611 C C . GLN A 1 76 ? -3.373 16.406 16.844 1 86.12 76 GLN A C 1
ATOM 613 O O . GLN A 1 76 ? -2.221 16.531 17.25 1 86.12 76 GLN A O 1
ATOM 618 N N . LYS A 1 77 ? -4.387 15.984 17.5 1 92.25 77 LYS A N 1
ATOM 619 C CA . LYS A 1 77 ? -4.082 15.266 18.734 1 92.25 77 LYS A CA 1
ATOM 620 C C . LYS A 1 77 ? -3.418 13.922 18.438 1 92.25 77 LYS A C 1
ATOM 622 O O . LYS A 1 77 ? -3.465 13.43 17.312 1 92.25 77 LYS A O 1
ATOM 627 N N . LYS A 1 78 ? -2.859 13.344 19.406 1 94.5 78 LYS A N 1
ATOM 628 C CA . LYS A 1 78 ? -2.109 12.102 19.25 1 94.5 78 LYS A CA 1
ATOM 629 C C . LYS A 1 78 ? -3.01 10.977 18.75 1 94.5 78 LYS A C 1
ATOM 631 O O . LYS A 1 78 ? -2.609 10.195 17.891 1 94.5 78 LYS A O 1
ATOM 636 N N . THR A 1 79 ? -4.176 10.93 19.281 1 97.38 79 THR A N 1
ATOM 637 C CA . THR A 1 79 ? -5.117 9.891 18.891 1 97.38 79 THR A CA 1
ATOM 638 C C . THR A 1 79 ? -5.496 10.023 17.422 1 97.38 79 THR A C 1
ATOM 640 O O . THR A 1 79 ? -5.582 9.031 16.688 1 97.38 79 THR A O 1
ATOM 643 N N . THR A 1 80 ? -5.645 11.273 16.969 1 97.56 80 THR A N 1
ATOM 644 C CA . THR A 1 80 ? -6.004 11.516 15.578 1 97.56 80 THR A CA 1
ATOM 645 C C . THR A 1 80 ? -4.855 11.141 14.648 1 97.56 80 THR A C 1
ATOM 647 O O . THR A 1 80 ? -5.062 10.453 13.641 1 97.56 80 THR A O 1
ATOM 650 N N . LEU A 1 81 ? -3.697 11.547 15.031 1 97 81 LEU A N 1
ATOM 651 C CA . LEU A 1 81 ? -2.525 11.203 14.227 1 97 81 LEU A CA 1
ATOM 652 C C . LEU A 1 81 ? -2.328 9.695 14.172 1 97 81 LEU A C 1
ATOM 654 O O . LEU A 1 81 ? -2.061 9.141 13.102 1 97 81 LEU A O 1
ATOM 658 N N . SER A 1 82 ? -2.508 9 15.297 1 98.06 82 SER A N 1
ATOM 659 C CA . SER A 1 82 ? -2.398 7.547 15.32 1 98.06 82 SER A CA 1
ATOM 660 C C . SER A 1 82 ? -3.441 6.898 14.414 1 98.06 82 SER A C 1
ATOM 662 O O . SER A 1 82 ? -3.162 5.891 13.766 1 98.06 82 SER A O 1
ATOM 664 N N . GLY A 1 83 ? -4.605 7.496 14.43 1 98.56 83 GLY A N 1
ATOM 665 C CA . GLY A 1 83 ? -5.648 7.004 13.539 1 98.56 83 GLY A CA 1
ATOM 666 C C . GLY A 1 83 ? -5.285 7.121 12.07 1 98.56 83 GLY A C 1
ATOM 667 O O . GLY A 1 83 ? -5.465 6.172 11.305 1 98.56 83 GLY A O 1
ATOM 668 N N . PHE A 1 84 ? -4.734 8.25 11.68 1 98.44 84 PHE A N 1
ATOM 669 C CA . PHE A 1 84 ? -4.297 8.445 10.305 1 98.44 84 PHE A CA 1
ATOM 670 C C . PHE A 1 84 ? -3.213 7.441 9.93 1 98.44 84 PHE A C 1
ATOM 672 O O . PHE A 1 84 ? -3.268 6.832 8.859 1 98.44 84 PHE A O 1
ATOM 679 N N . VAL A 1 85 ? -2.295 7.258 10.812 1 98.62 85 VAL A N 1
ATOM 680 C CA . VAL A 1 85 ? -1.148 6.395 10.562 1 98.62 85 VAL A CA 1
ATOM 681 C C . VAL A 1 85 ? -1.616 4.949 10.398 1 98.62 85 VAL A C 1
ATOM 683 O O . VAL A 1 85 ? -1.301 4.297 9.406 1 98.62 85 VAL A O 1
ATOM 686 N N . LEU A 1 86 ? -2.395 4.516 11.305 1 98.88 86 LEU A N 1
ATOM 687 C CA . LEU A 1 86 ? -2.848 3.129 11.266 1 98.88 86 LEU A CA 1
ATOM 688 C C . LEU A 1 86 ? -3.752 2.893 10.055 1 98.88 86 LEU A C 1
ATOM 690 O O . LEU A 1 86 ? -3.625 1.877 9.367 1 98.88 86 LEU A O 1
ATOM 694 N N . PHE A 1 87 ? -4.652 3.826 9.812 1 98.81 87 PHE A N 1
ATOM 695 C CA . PHE A 1 87 ? -5.52 3.721 8.648 1 98.81 87 PHE A CA 1
ATOM 696 C C . PHE A 1 87 ? -4.699 3.699 7.363 1 98.81 87 PHE A C 1
ATOM 698 O O . PHE A 1 87 ? -4.961 2.896 6.465 1 98.81 87 PHE A O 1
ATOM 705 N N . GLY A 1 88 ? -3.674 4.523 7.305 1 98.81 88 GLY A N 1
ATOM 706 C CA . GLY A 1 88 ? -2.779 4.539 6.156 1 98.81 88 GLY A CA 1
ATOM 707 C C . GLY A 1 88 ? -2.041 3.227 5.961 1 98.81 88 GLY A C 1
ATOM 708 O O . GLY A 1 88 ? -1.917 2.738 4.836 1 98.81 88 GLY A O 1
ATOM 709 N N . ILE A 1 89 ? -1.563 2.658 7.035 1 98.88 89 ILE A N 1
ATOM 710 C CA . ILE A 1 89 ? -0.918 1.352 6.984 1 98.88 89 ILE A CA 1
ATOM 711 C C . ILE A 1 89 ? -1.917 0.301 6.504 1 98.88 89 ILE A C 1
ATOM 713 O O . ILE A 1 89 ? -1.572 -0.57 5.703 1 98.88 89 ILE A O 1
ATOM 717 N N . GLY A 1 90 ? -3.123 0.471 7 1 98.81 90 GLY A N 1
ATOM 718 C CA . GLY A 1 90 ? -4.172 -0.434 6.555 1 98.81 90 GLY A CA 1
ATOM 719 C C . GLY A 1 90 ? -4.422 -0.364 5.059 1 98.81 90 GLY A C 1
ATOM 720 O O . GLY A 1 90 ? -4.68 -1.386 4.418 1 98.81 90 GLY A O 1
ATOM 721 N N . VAL A 1 91 ? -4.379 0.834 4.547 1 98.88 91 VAL A N 1
ATOM 722 C CA . VAL A 1 91 ? -4.602 1.026 3.119 1 98.88 91 VAL A CA 1
ATOM 723 C C . VAL A 1 91 ? -3.482 0.355 2.326 1 98.88 91 VAL A C 1
ATOM 725 O O . VAL A 1 91 ? -3.717 -0.183 1.242 1 98.88 91 VAL A O 1
ATOM 728 N N . LEU A 1 92 ? -2.227 0.293 2.871 1 98.75 92 LEU A N 1
ATOM 729 C CA . LEU A 1 92 ? -1.15 -0.484 2.268 1 98.75 92 LEU A CA 1
ATOM 730 C C . LEU A 1 92 ? -1.56 -1.943 2.104 1 98.75 92 LEU A C 1
ATOM 732 O O . LEU A 1 92 ? -1.349 -2.537 1.044 1 98.75 92 LEU A O 1
ATOM 736 N N . GLY A 1 93 ? -2.135 -2.391 3.178 1 98.44 93 GLY A N 1
ATOM 737 C CA . GLY A 1 93 ? -2.574 -3.775 3.164 1 98.44 93 GLY A CA 1
ATOM 738 C C . GLY A 1 93 ? -3.656 -4.047 2.135 1 98.44 93 GLY A C 1
ATOM 739 O O . GLY A 1 93 ? -3.598 -5.047 1.416 1 98.44 93 GLY A O 1
ATOM 740 N N . MET A 1 94 ? -4.562 -3.148 2.055 1 98.19 94 MET A N 1
ATOM 741 C CA . MET A 1 94 ? -5.664 -3.311 1.107 1 98.19 94 MET A CA 1
ATOM 742 C C . MET A 1 94 ? -5.152 -3.285 -0.33 1 98.19 94 MET A C 1
ATOM 744 O O . MET A 1 94 ? -5.594 -4.078 -1.163 1 98.19 94 MET A O 1
ATOM 748 N N . CYS A 1 95 ? -4.254 -2.408 -0.565 1 98.69 95 CYS A N 1
ATOM 749 C CA . CYS A 1 95 ? -3.682 -2.342 -1.906 1 98.69 95 CYS A CA 1
ATOM 750 C C . CYS A 1 95 ? -2.896 -3.607 -2.229 1 98.69 95 CYS A C 1
ATOM 752 O O . CYS A 1 95 ? -3.014 -4.152 -3.328 1 98.69 95 CYS A O 1
ATOM 754 N N . SER A 1 96 ? -2.135 -4.066 -1.277 1 98.25 96 SER A N 1
ATOM 755 C CA . SER A 1 96 ? -1.371 -5.297 -1.467 1 98.25 96 SER A CA 1
ATOM 756 C C . SER A 1 96 ? -2.293 -6.488 -1.702 1 98.25 96 SER A C 1
ATOM 758 O O . SER A 1 96 ? -1.997 -7.352 -2.529 1 98.25 96 SER A O 1
ATOM 760 N N . ASP A 1 97 ? -3.371 -6.48 -0.989 1 96.81 97 ASP A N 1
ATOM 761 C CA . ASP A 1 97 ? -4.344 -7.555 -1.152 1 96.81 97 ASP A CA 1
ATOM 762 C C . ASP A 1 97 ? -4.922 -7.562 -2.566 1 96.81 97 ASP A C 1
ATOM 764 O O . ASP A 1 97 ? -5.234 -8.625 -3.107 1 96.81 97 ASP A O 1
ATOM 768 N N . ALA A 1 98 ? -5.121 -6.402 -3.143 1 97.69 98 ALA A N 1
ATOM 769 C CA . ALA A 1 98 ? -5.602 -6.309 -4.52 1 97.69 98 ALA A CA 1
ATOM 770 C C . ALA A 1 98 ? -4.688 -7.07 -5.473 1 97.69 98 ALA A C 1
ATOM 772 O O . ALA A 1 98 ? -5.152 -7.672 -6.441 1 97.69 98 ALA A O 1
ATOM 773 N N . PHE A 1 99 ? -3.441 -7.07 -5.164 1 95.5 99 PHE A N 1
ATOM 774 C CA . PHE A 1 99 ? -2.5 -7.754 -6.043 1 95.5 99 PHE A CA 1
ATOM 775 C C . PHE A 1 99 ? -2.504 -9.25 -5.781 1 95.5 99 PHE A C 1
ATOM 777 O O . PHE A 1 99 ? -2.1 -10.039 -6.641 1 95.5 99 PHE A O 1
ATOM 784 N N . PHE A 1 100 ? -3.018 -9.688 -4.594 1 93.81 100 PHE A N 1
ATOM 785 C CA . PHE A 1 100 ? -3.318 -11.102 -4.398 1 93.81 100 PHE A CA 1
ATOM 786 C C . PHE A 1 100 ? -4.461 -11.539 -5.309 1 93.81 100 PHE A C 1
ATOM 788 O O . PHE A 1 100 ? -4.41 -12.617 -5.898 1 93.81 100 PHE A O 1
ATOM 795 N N . HIS A 1 101 ? -5.445 -10.68 -5.375 1 95.06 101 HIS A N 1
ATOM 796 C CA . HIS A 1 101 ? -6.543 -10.961 -6.293 1 95.06 101 HIS A CA 1
ATOM 797 C C . HIS A 1 101 ? -6.047 -11.047 -7.734 1 95.06 101 HIS A C 1
ATOM 799 O O . HIS A 1 101 ? -6.473 -11.922 -8.492 1 95.06 101 HIS A O 1
ATOM 805 N N . LEU A 1 102 ? -5.176 -10.195 -8.078 1 96.44 102 LEU A N 1
ATOM 806 C CA . LEU A 1 102 ? -4.609 -10.172 -9.422 1 96.44 102 LEU A CA 1
ATOM 807 C C . LEU A 1 102 ? -3.834 -11.453 -9.711 1 96.44 102 LEU A C 1
ATOM 809 O O . LEU A 1 102 ? -3.908 -12 -10.812 1 96.44 102 LEU A O 1
ATOM 813 N N . LEU A 1 103 ? -3.113 -11.906 -8.727 1 95.75 103 LEU A N 1
ATOM 814 C CA . LEU A 1 103 ? -2.389 -13.164 -8.859 1 95.75 103 LEU A CA 1
ATOM 815 C C . LEU A 1 103 ? -3.348 -14.32 -9.133 1 95.75 103 LEU A C 1
ATOM 817 O O . LEU A 1 103 ? -3.119 -15.117 -10.039 1 95.75 103 LEU A O 1
ATOM 821 N N . ALA A 1 104 ? -4.387 -14.344 -8.336 1 95.69 104 ALA A N 1
ATOM 822 C CA . ALA A 1 104 ? -5.387 -15.383 -8.547 1 95.69 104 ALA A CA 1
ATOM 823 C C . ALA A 1 104 ? -5.965 -15.32 -9.953 1 95.69 104 ALA A C 1
ATOM 825 O O . ALA A 1 104 ? -6.172 -16.359 -10.594 1 95.69 104 ALA A O 1
ATOM 826 N N . TYR A 1 105 ? -6.199 -14.148 -10.391 1 97.06 105 TYR A N 1
ATOM 827 C CA . TYR A 1 105 ? -6.695 -13.922 -11.742 1 97.06 105 TYR A CA 1
ATOM 828 C C . TYR A 1 105 ? -5.742 -14.516 -12.773 1 97.06 105 TYR A C 1
ATOM 830 O O . TYR A 1 105 ? -6.172 -15.227 -13.688 1 97.06 105 TYR A O 1
ATOM 838 N N . TYR A 1 106 ? -4.465 -14.328 -12.625 1 96.5 106 TYR A N 1
ATOM 839 C CA . TYR A 1 106 ? -3.494 -14.766 -13.617 1 96.5 106 TYR A CA 1
ATOM 840 C C . TYR A 1 106 ? -3.229 -16.266 -13.5 1 96.5 106 TYR A C 1
ATOM 842 O O . TYR A 1 106 ? -2.949 -16.938 -14.5 1 96.5 106 TYR A O 1
ATOM 850 N N . MET A 1 107 ? -3.389 -16.781 -12.328 1 96.88 107 MET A N 1
ATOM 851 C CA . MET A 1 107 ? -3.178 -18.203 -12.117 1 96.88 107 MET A CA 1
ATOM 852 C C . MET A 1 107 ? -4.266 -19.031 -12.797 1 96.88 107 MET A C 1
ATOM 854 O O . MET A 1 107 ? -4.109 -20.234 -12.992 1 96.88 107 MET A O 1
ATOM 858 N N . THR A 1 108 ? -5.332 -18.359 -13.156 1 97 108 THR A N 1
ATOM 859 C CA . THR A 1 108 ? -6.461 -19.094 -13.711 1 97 108 THR A CA 1
ATOM 860 C C . THR A 1 108 ? -6.656 -18.766 -15.188 1 97 108 THR A C 1
ATOM 862 O O . THR A 1 108 ? -7.727 -19 -15.75 1 97 108 THR A O 1
ATOM 865 N N . ASP A 1 109 ? -5.688 -18.125 -15.703 1 96.44 109 ASP A N 1
ATOM 866 C CA . ASP A 1 109 ? -5.727 -17.875 -17.141 1 96.44 109 ASP A CA 1
ATOM 867 C C . ASP A 1 109 ? -5.859 -19.172 -17.922 1 96.44 109 ASP A C 1
ATOM 869 O O . ASP A 1 109 ? -5.367 -20.219 -17.484 1 96.44 109 ASP A O 1
ATOM 873 N N . ASP A 1 110 ? -6.426 -19.156 -19.094 1 95 110 ASP A N 1
ATOM 874 C CA . ASP A 1 110 ? -6.668 -20.344 -19.906 1 95 110 ASP A CA 1
ATOM 875 C C . ASP A 1 110 ? -5.352 -21.016 -20.297 1 95 110 ASP A C 1
ATOM 877 O O . ASP A 1 110 ? -5.305 -22.234 -20.516 1 95 110 ASP A O 1
ATOM 881 N N . SER A 1 111 ? -4.258 -20.281 -20.328 1 94.56 111 SER A N 1
ATOM 882 C CA . SER A 1 111 ? -2.951 -20.812 -20.719 1 94.56 111 SER A CA 1
ATOM 883 C C . SER A 1 111 ? -2.279 -21.531 -19.562 1 94.56 111 SER A C 1
ATOM 885 O O . SER A 1 111 ? -1.249 -22.188 -19.75 1 94.56 111 SER A O 1
ATOM 887 N N . VAL A 1 112 ? -2.869 -21.422 -18.391 1 94.88 112 VAL A N 1
ATOM 888 C CA . VAL A 1 112 ? -2.307 -22.062 -17.203 1 94.88 112 VAL A CA 1
ATOM 889 C C . VAL A 1 112 ? -3.113 -23.312 -16.875 1 94.88 112 VAL A C 1
ATOM 891 O O . VAL A 1 112 ? -4.324 -23.25 -16.641 1 94.88 112 VAL A O 1
ATOM 894 N N . PHE A 1 113 ? -2.455 -24.453 -16.875 1 92.88 113 PHE A N 1
ATOM 895 C CA . PHE A 1 113 ? -3.08 -25.672 -16.375 1 92.88 113 PHE A CA 1
ATOM 896 C C . PHE A 1 113 ? -2.953 -25.766 -14.859 1 92.88 113 PHE A C 1
ATOM 898 O O . PHE A 1 113 ? -1.844 -25.844 -14.328 1 92.88 113 PHE A O 1
ATOM 905 N N . ILE A 1 114 ? -4.094 -25.734 -14.266 1 90.88 114 ILE A N 1
ATOM 906 C CA . ILE A 1 114 ? -4.109 -25.766 -12.805 1 90.88 114 ILE A CA 1
ATOM 907 C C . ILE A 1 114 ? -3.74 -27.156 -12.32 1 90.88 114 ILE A C 1
ATOM 909 O O . ILE A 1 114 ? -4.617 -28 -12.117 1 90.88 114 ILE A O 1
ATOM 913 N N . GLN A 1 115 ? -2.518 -27.344 -12.102 1 90.56 115 GLN A N 1
ATOM 914 C CA . GLN A 1 115 ? -1.973 -28.609 -11.609 1 90.56 115 GLN A CA 1
ATOM 915 C C . GLN A 1 115 ? -1.351 -28.438 -10.227 1 90.56 115 GLN A C 1
ATOM 917 O O . GLN A 1 115 ? -1.504 -27.391 -9.602 1 90.56 115 GLN A O 1
ATOM 922 N N . GLU A 1 116 ? -0.692 -29.391 -9.805 1 91.81 116 GLU A N 1
ATOM 923 C CA . GLU A 1 116 ? -0.244 -29.484 -8.422 1 91.81 116 GLU A CA 1
ATOM 924 C C . GLU A 1 116 ? 0.63 -28.297 -8.031 1 91.81 116 GLU A C 1
ATOM 926 O O . GLU A 1 116 ? 0.423 -27.688 -6.984 1 91.81 116 GLU A O 1
ATOM 931 N N . ASN A 1 117 ? 1.522 -27.875 -8.859 1 94.25 117 ASN A N 1
ATOM 932 C CA . ASN A 1 117 ? 2.443 -26.797 -8.523 1 94.25 117 ASN A CA 1
ATOM 933 C C . ASN A 1 117 ? 1.715 -25.469 -8.383 1 94.25 117 ASN A C 1
ATOM 935 O O . ASN A 1 117 ? 2.07 -24.641 -7.535 1 94.25 117 ASN A O 1
ATOM 939 N N . VAL A 1 118 ? 0.739 -25.312 -9.195 1 95.38 118 VAL A N 1
ATOM 940 C CA . VAL A 1 118 ? -0.057 -24.094 -9.133 1 95.38 118 VAL A CA 1
ATOM 941 C C . VAL A 1 118 ? -0.854 -24.062 -7.828 1 95.38 118 VAL A C 1
ATOM 943 O O . VAL A 1 118 ? -0.925 -23.031 -7.156 1 95.38 118 VAL A O 1
ATOM 946 N N . ILE A 1 119 ? -1.353 -25.156 -7.457 1 95.5 119 ILE A N 1
ATOM 947 C CA . ILE A 1 119 ? -2.127 -25.297 -6.227 1 95.5 119 ILE A CA 1
ATOM 948 C C . ILE A 1 119 ? -1.221 -25.047 -5.02 1 95.5 119 ILE A C 1
ATOM 950 O O . ILE A 1 119 ? -1.614 -24.391 -4.062 1 95.5 119 ILE A O 1
ATOM 954 N N . ILE A 1 120 ? -0.05 -25.578 -5.094 1 96.06 120 ILE A N 1
ATOM 955 C CA . ILE A 1 120 ? 0.913 -25.406 -4.012 1 96.06 120 ILE A CA 1
ATOM 956 C C . ILE A 1 120 ? 1.245 -23.938 -3.832 1 96.06 120 ILE A C 1
ATOM 958 O O . ILE A 1 120 ? 1.276 -23.422 -2.707 1 96.06 120 ILE A O 1
ATOM 962 N N . ILE A 1 121 ? 1.477 -23.266 -4.91 1 95.69 121 ILE A N 1
ATOM 963 C CA . ILE A 1 121 ? 1.799 -21.844 -4.855 1 95.69 121 ILE A CA 1
ATOM 964 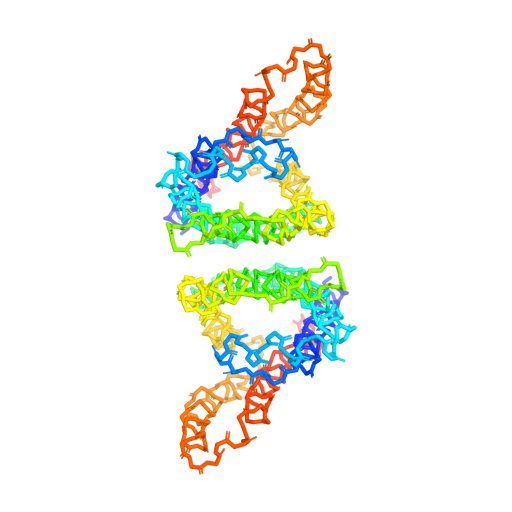C C . ILE A 1 121 ? 0.63 -21.062 -4.246 1 95.69 121 ILE A C 1
ATOM 966 O O . ILE A 1 121 ? 0.825 -20.234 -3.363 1 95.69 121 ILE A O 1
ATOM 970 N N . MET A 1 122 ? -0.566 -21.344 -4.691 1 95.69 122 MET A N 1
ATOM 971 C CA . MET A 1 122 ? -1.743 -20.688 -4.137 1 95.69 122 MET A CA 1
ATOM 972 C C . MET A 1 122 ? -1.88 -20.969 -2.646 1 95.69 122 MET A C 1
ATOM 974 O O . MET A 1 122 ? -2.236 -20.078 -1.868 1 95.69 122 MET A O 1
ATOM 978 N N . ASN A 1 123 ? -1.616 -22.141 -2.295 1 95 123 ASN A N 1
ATOM 979 C CA . ASN A 1 123 ? -1.669 -22.516 -0.882 1 95 123 ASN A CA 1
ATOM 980 C C . ASN A 1 123 ? -0.67 -21.703 -0.059 1 95 123 ASN A C 1
ATOM 982 O O . ASN A 1 123 ? -0.994 -21.234 1.035 1 95 123 ASN A O 1
ATOM 986 N N . PHE A 1 124 ? 0.548 -21.531 -0.532 1 95.19 124 PHE A N 1
ATOM 987 C CA . PHE A 1 124 ? 1.549 -20.703 0.147 1 95.19 124 PHE A CA 1
ATOM 988 C C . PHE A 1 124 ? 1.062 -19.281 0.308 1 95.19 124 PHE A C 1
ATOM 990 O O . PHE A 1 124 ? 1.208 -18.688 1.378 1 95.19 124 PHE A O 1
ATOM 997 N N . MET A 1 125 ? 0.515 -18.766 -0.717 1 93.56 125 MET A N 1
ATOM 998 C CA . MET A 1 125 ? 0.049 -17.375 -0.676 1 93.56 125 MET A CA 1
ATOM 999 C C . MET A 1 125 ? -1.096 -17.219 0.32 1 93.56 125 MET A C 1
ATOM 1001 O O . MET A 1 125 ? -1.14 -16.234 1.07 1 93.56 125 MET A O 1
ATOM 1005 N N . GLN A 1 126 ? -1.963 -18.203 0.424 1 91.25 126 GLN A N 1
ATOM 1006 C CA . GLN A 1 126 ? -3.154 -18.125 1.262 1 91.25 126 GLN A CA 1
ATOM 1007 C C . GLN A 1 126 ? -2.83 -18.453 2.715 1 91.25 126 GLN A C 1
ATOM 1009 O O . GLN A 1 126 ? -3.619 -18.156 3.615 1 91.25 126 GLN A O 1
ATOM 1014 N N . THR A 1 127 ? -1.759 -19 2.957 1 91.5 127 THR A N 1
ATOM 1015 C CA . THR A 1 127 ? -1.386 -19.328 4.328 1 91.5 127 THR A CA 1
ATOM 1016 C C . THR A 1 127 ? -0.223 -18.453 4.797 1 91.5 127 THR A C 1
ATOM 1018 O O . THR A 1 127 ? -0.428 -17.453 5.477 1 91.5 127 THR A O 1
ATOM 1021 N N . LYS A 1 128 ? 0.898 -18.578 4.191 1 93.25 128 LYS A N 1
ATOM 1022 C CA . LYS A 1 128 ? 2.094 -17.859 4.633 1 93.25 128 LYS A CA 1
ATOM 1023 C C . LYS A 1 128 ? 2.076 -16.422 4.152 1 93.25 128 LYS A C 1
ATOM 1025 O O . LYS A 1 128 ? 2.469 -15.508 4.891 1 93.25 128 LYS A O 1
ATOM 1030 N N . GLY A 1 129 ? 1.674 -16.234 2.934 1 92.62 129 GLY A N 1
ATOM 1031 C CA . GLY A 1 129 ? 1.562 -14.883 2.414 1 92.62 129 GLY A CA 1
ATOM 1032 C C . GLY A 1 129 ? 0.558 -14.039 3.17 1 92.62 129 GLY A C 1
ATOM 1033 O O . GLY A 1 129 ? 0.854 -12.898 3.543 1 92.62 129 GLY A O 1
ATOM 1034 N N . VAL A 1 130 ? -0.535 -14.602 3.43 1 91.44 130 VAL A N 1
ATOM 1035 C CA . VAL A 1 130 ? -1.616 -13.883 4.094 1 91.44 130 VAL A CA 1
ATOM 1036 C C . VAL A 1 130 ? -1.215 -13.555 5.531 1 91.44 130 VAL A C 1
ATOM 1038 O O . VAL A 1 130 ? -1.569 -12.5 6.055 1 91.44 130 VAL A O 1
ATOM 1041 N N . ILE A 1 131 ? -0.478 -14.359 6.16 1 94.19 131 ILE A N 1
ATOM 1042 C CA . ILE A 1 131 ? -0.027 -14.117 7.527 1 94.19 131 ILE A CA 1
ATOM 1043 C C . ILE A 1 131 ? 0.773 -12.82 7.586 1 94.19 131 ILE A C 1
ATOM 1045 O O . ILE A 1 131 ? 0.686 -12.07 8.562 1 94.19 131 ILE A O 1
ATOM 1049 N N . ILE A 1 132 ? 1.531 -12.531 6.586 1 95.56 132 ILE A N 1
ATOM 1050 C CA . ILE A 1 132 ? 2.33 -11.312 6.52 1 95.56 132 ILE A CA 1
ATOM 1051 C C . ILE A 1 132 ? 1.429 -10.125 6.211 1 95.56 132 ILE A C 1
ATOM 1053 O O . ILE A 1 132 ? 1.68 -9.008 6.68 1 95.56 132 ILE A O 1
ATOM 1057 N N . LEU A 1 133 ? 0.345 -10.398 5.527 1 96.31 133 LEU A N 1
ATOM 1058 C CA . LEU A 1 133 ? -0.572 -9.352 5.078 1 96.31 133 LEU A CA 1
ATOM 1059 C C . LEU A 1 133 ? -1.527 -8.953 6.199 1 96.31 133 LEU A C 1
ATOM 1061 O O . LEU A 1 133 ? -1.95 -7.801 6.281 1 96.31 133 LEU A O 1
ATOM 1065 N N . VAL A 1 134 ? -1.843 -9.789 7.105 1 94.69 134 VAL A N 1
ATOM 1066 C CA . VAL A 1 134 ? -2.908 -9.656 8.094 1 94.69 134 VAL A CA 1
ATOM 1067 C C . VAL A 1 134 ? -2.631 -8.453 8.992 1 94.69 134 VAL A C 1
ATOM 1069 O O . VAL A 1 134 ? -3.518 -7.629 9.234 1 94.69 134 VAL A O 1
ATOM 1072 N N . PRO A 1 135 ? -1.384 -8.258 9.469 1 96.94 135 PRO A N 1
ATOM 1073 C CA . PRO A 1 135 ? -1.154 -7.086 10.312 1 96.94 135 PRO A CA 1
ATOM 1074 C C . PRO A 1 135 ? -1.459 -5.773 9.594 1 96.94 135 PRO A C 1
ATOM 1076 O O . PRO A 1 135 ? -1.956 -4.828 10.211 1 96.94 135 PRO A O 1
ATOM 1079 N N . LEU A 1 136 ? -1.195 -5.719 8.336 1 98.12 136 LEU A N 1
ATOM 1080 C CA . LEU A 1 136 ? -1.509 -4.52 7.57 1 98.12 136 LEU A CA 1
ATOM 1081 C C . LEU A 1 136 ? -3.016 -4.355 7.406 1 98.12 136 LEU A C 1
ATOM 1083 O O . LEU A 1 136 ? -3.549 -3.26 7.598 1 98.12 136 LEU A O 1
ATOM 1087 N N . LEU A 1 137 ? -3.693 -5.477 7.145 1 96.69 137 LEU A N 1
ATOM 1088 C CA . LEU A 1 137 ? -5.141 -5.43 6.957 1 96.69 137 LEU A CA 1
ATOM 1089 C C . LEU A 1 137 ? -5.844 -5.051 8.258 1 96.69 137 LEU A C 1
ATOM 1091 O O . LEU A 1 137 ? -6.805 -4.277 8.242 1 96.69 137 LEU A O 1
ATOM 1095 N N . LEU A 1 138 ? -5.375 -5.586 9.344 1 96.06 138 LEU A N 1
ATOM 1096 C CA . LEU A 1 138 ? -5.969 -5.285 10.641 1 96.06 138 LEU A CA 1
ATOM 1097 C C . LEU A 1 138 ? -5.84 -3.801 10.969 1 96.06 138 LEU A C 1
ATOM 1099 O O . LEU A 1 138 ? -6.734 -3.219 11.594 1 96.06 138 LEU A O 1
ATOM 1103 N N . SER A 1 139 ? -4.766 -3.213 10.57 1 98.06 139 SER A N 1
ATOM 1104 C CA . SER A 1 139 ? -4.543 -1.791 10.812 1 98.06 139 SER A CA 1
ATOM 1105 C C . SER A 1 139 ? -5.598 -0.938 10.117 1 98.06 139 SER A C 1
ATOM 1107 O O . SER A 1 139 ? -5.906 0.168 10.57 1 98.06 139 SER A O 1
ATOM 1109 N N . PHE A 1 140 ? -6.164 -1.481 9.031 1 97.75 140 PHE A N 1
ATOM 1110 C CA . PHE A 1 140 ? -7.223 -0.773 8.32 1 97.75 140 PHE A CA 1
ATOM 1111 C C . PHE A 1 140 ? -8.438 -0.577 9.219 1 97.75 140 PHE A C 1
ATOM 1113 O O . PHE A 1 140 ? -8.992 0.521 9.289 1 97.75 140 PHE A O 1
ATOM 1120 N N . PHE A 1 141 ? -8.758 -1.575 9.922 1 95.94 141 PHE A N 1
ATOM 1121 C CA . PHE A 1 141 ? -9.953 -1.567 10.758 1 95.94 141 PHE A CA 1
ATOM 1122 C C . PHE A 1 141 ? -9.695 -0.841 12.07 1 95.94 141 PHE A C 1
ATOM 1124 O O . PHE A 1 141 ? -10.477 0.026 12.469 1 95.94 141 PHE A O 1
ATOM 1131 N N . ILE A 1 142 ? -8.555 -1.156 12.656 1 97.06 142 ILE A N 1
ATOM 1132 C CA . ILE A 1 142 ? -8.188 -0.505 13.914 1 97.06 142 ILE A CA 1
ATOM 1133 C C . ILE A 1 142 ? -7.969 0.987 13.672 1 97.06 142 ILE A C 1
ATOM 1135 O O . ILE A 1 142 ? -8.391 1.819 14.484 1 97.06 142 ILE A O 1
ATOM 1139 N N . GLY A 1 143 ? -7.324 1.276 12.578 1 98.19 143 GLY A N 1
ATOM 1140 C CA . GLY A 1 143 ? -7.066 2.668 12.234 1 98.19 143 GLY A CA 1
ATOM 1141 C C . GLY A 1 143 ? -8.336 3.465 11.992 1 98.19 143 GLY A C 1
ATOM 1142 O O . GLY A 1 143 ? -8.43 4.629 12.391 1 98.19 143 GLY A O 1
ATOM 1143 N N . SER A 1 144 ? -9.305 2.848 11.367 1 98.06 144 SER A N 1
ATOM 1144 C CA . SER A 1 144 ? -10.594 3.502 11.148 1 98.06 144 SER A CA 1
ATOM 1145 C C . SER A 1 144 ? -11.266 3.848 12.477 1 98.06 144 SER A C 1
ATOM 1147 O O . SER A 1 144 ? -11.781 4.953 12.641 1 98.06 144 SER A O 1
ATOM 1149 N N . LEU A 1 145 ? -11.203 2.922 13.367 1 97.88 145 LEU A N 1
ATOM 1150 C CA . LEU A 1 145 ? -11.797 3.139 14.68 1 97.88 145 LEU A CA 1
ATOM 1151 C C . LEU A 1 145 ? -11.062 4.234 15.438 1 97.88 145 LEU A C 1
ATOM 1153 O O . LEU A 1 145 ? -11.68 5.184 15.93 1 97.88 145 LEU A O 1
ATOM 1157 N N . ILE A 1 146 ? -9.75 4.148 15.492 1 98.62 146 ILE A N 1
ATOM 1158 C CA . ILE A 1 146 ? -8.945 5.105 16.25 1 98.62 146 ILE A CA 1
ATOM 1159 C C . ILE A 1 146 ? -9.094 6.496 15.633 1 98.62 146 ILE A C 1
ATOM 1161 O O . ILE A 1 146 ? -9.164 7.496 16.359 1 98.62 146 ILE A O 1
ATOM 1165 N N . LEU A 1 147 ? -9.141 6.539 14.32 1 98.44 147 LEU A N 1
ATOM 1166 C CA . LEU A 1 147 ? -9.32 7.828 13.664 1 98.44 147 LEU A CA 1
ATOM 1167 C C . LEU A 1 147 ? -10.672 8.438 14.031 1 98.44 147 LEU A C 1
ATOM 1169 O O . LEU A 1 147 ? -10.75 9.633 14.32 1 98.44 147 LEU A O 1
ATOM 1173 N N . SER A 1 148 ? -11.68 7.609 14.047 1 98.38 148 SER A N 1
ATOM 1174 C CA . SER A 1 148 ? -13 8.125 14.391 1 98.38 148 SER A CA 1
ATOM 1175 C C . SER A 1 148 ? -13.039 8.625 15.836 1 98.38 148 SER A C 1
ATOM 1177 O O . SER A 1 148 ? -13.688 9.625 16.125 1 98.38 148 SER A O 1
ATOM 1179 N N . ILE A 1 149 ? -12.344 7.922 16.734 1 98.19 149 ILE A N 1
ATOM 1180 C CA . ILE A 1 149 ? -12.25 8.375 18.109 1 98.19 149 ILE A CA 1
ATOM 1181 C C . ILE A 1 149 ? -11.523 9.719 18.172 1 98.19 149 ILE A C 1
ATOM 1183 O O . ILE A 1 149 ? -11.984 10.648 18.828 1 98.19 149 ILE A O 1
ATOM 1187 N N . GLY A 1 150 ? -10.414 9.789 17.469 1 97.88 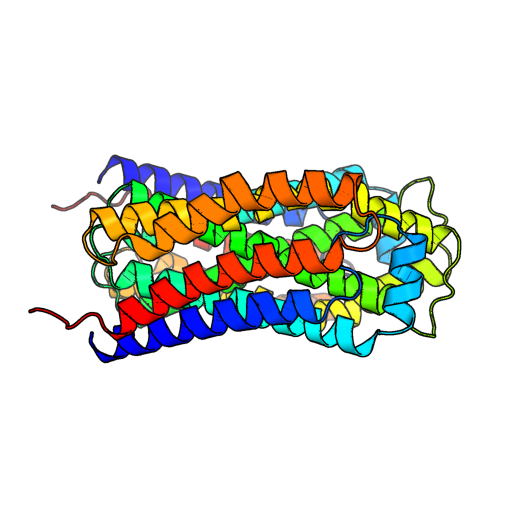150 GLY A N 1
ATOM 1188 C CA . GLY A 1 150 ? -9.664 11.031 17.438 1 97.88 150 GLY A CA 1
ATOM 1189 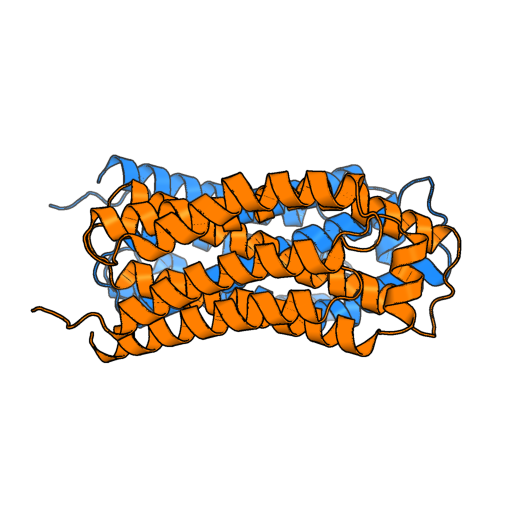C C . GLY A 1 150 ? -10.453 12.195 16.875 1 97.88 150 GLY A C 1
ATOM 1190 O O . GLY A 1 150 ? -10.453 13.289 17.438 1 97.88 150 GLY A O 1
ATOM 1191 N N . LEU A 1 151 ? -11.109 11.992 15.789 1 97.38 151 LEU A N 1
ATOM 1192 C CA . LEU A 1 151 ? -11.906 13.039 15.148 1 97.38 151 LEU A CA 1
ATOM 1193 C C . LEU A 1 151 ? -13.055 13.477 16.062 1 97.38 151 LEU A C 1
ATOM 1195 O O . LEU A 1 151 ? -13.391 14.656 16.109 1 97.38 151 LEU A O 1
ATOM 1199 N N . LYS A 1 152 ? -13.641 12.539 16.688 1 97.31 152 LYS A N 1
ATOM 1200 C CA . LYS A 1 152 ? -14.703 12.859 17.641 1 97.31 152 LYS A CA 1
ATOM 1201 C C . LYS A 1 152 ? -14.18 13.695 18.797 1 97.31 152 LYS A C 1
ATOM 1203 O O . LYS A 1 152 ? -14.797 14.695 19.188 1 97.31 152 LYS A O 1
ATOM 1208 N N . LEU A 1 153 ? -13.062 13.289 19.359 1 96.81 153 LEU A N 1
ATOM 1209 C CA . LEU A 1 153 ? -12.461 14.008 20.469 1 96.81 153 LEU A CA 1
ATOM 1210 C C . LEU A 1 153 ? -12.141 15.445 20.078 1 96.81 153 LEU A C 1
ATOM 1212 O O . LEU A 1 153 ? -12.156 16.344 20.938 1 96.81 153 LEU A O 1
ATOM 1216 N N . GLN A 1 154 ? -11.922 15.688 18.797 1 95.44 154 GLN A N 1
ATOM 1217 C CA . GLN A 1 154 ? -11.609 17.031 18.312 1 95.44 154 GLN A CA 1
ATOM 1218 C C . GLN A 1 154 ? -12.852 17.719 17.766 1 95.44 154 GLN A C 1
ATOM 1220 O O . GLN A 1 154 ? -12.758 18.781 17.141 1 95.44 154 GLN A O 1
ATOM 1225 N N . ASN A 1 155 ? -13.984 17.141 17.859 1 94.25 155 ASN A N 1
ATOM 1226 C CA . ASN A 1 155 ? -15.297 17.672 17.5 1 94.25 155 ASN A CA 1
ATOM 1227 C C . ASN A 1 155 ? -15.398 17.922 16 1 94.25 155 ASN A C 1
ATOM 1229 O O . ASN A 1 155 ? -15.992 18.906 15.57 1 94.25 155 ASN A O 1
ATOM 1233 N N . VAL A 1 156 ? -14.711 17.031 15.312 1 94.06 156 VAL A N 1
ATOM 1234 C CA . VAL A 1 156 ? -14.773 17.125 13.859 1 94.06 156 VAL A CA 1
ATOM 1235 C C . VAL A 1 156 ? -15.984 16.344 13.344 1 94.06 156 VAL A C 1
ATOM 1237 O O . VAL A 1 156 ? -16.609 16.75 12.359 1 94.06 156 VAL A O 1
ATOM 1240 N N . ILE A 1 157 ? -16.203 15.227 14 1 96.75 157 ILE A N 1
ATOM 1241 C CA . ILE A 1 157 ? -17.328 14.391 13.609 1 96.75 157 ILE A CA 1
ATOM 1242 C C . ILE A 1 157 ? -18.109 13.953 14.852 1 96.75 157 ILE A C 1
ATOM 1244 O O . ILE A 1 157 ? -17.656 14.172 15.984 1 96.75 157 ILE A O 1
ATOM 1248 N N . SER A 1 158 ? -19.281 13.43 14.648 1 97.38 158 SER A N 1
ATOM 1249 C CA . SER A 1 158 ? -20.094 12.898 15.734 1 97.38 158 SER A CA 1
ATOM 1250 C C . SER A 1 158 ? -19.562 11.547 16.219 1 97.38 158 SER A C 1
ATOM 1252 O O . SER A 1 158 ? -18.547 11.062 15.711 1 97.38 158 SER A O 1
ATOM 1254 N N . LYS A 1 159 ? -20.234 10.914 17.141 1 97.75 159 LYS A N 1
ATOM 1255 C CA . LYS A 1 159 ? -19.797 9.641 17.703 1 97.75 159 LYS A CA 1
ATOM 1256 C C . LYS A 1 159 ? -20.266 8.477 16.844 1 97.75 159 LYS A C 1
ATOM 1258 O O . LYS A 1 159 ? -19.859 7.332 17.062 1 97.75 159 LYS A O 1
ATOM 1263 N N . ILE A 1 160 ? -21.062 8.68 15.891 1 97.88 160 ILE A N 1
ATOM 1264 C CA . ILE A 1 160 ? -21.766 7.637 15.148 1 97.88 160 ILE A CA 1
ATOM 1265 C C . ILE A 1 160 ? -20.766 6.727 14.453 1 97.88 160 ILE A C 1
ATOM 1267 O O . ILE A 1 160 ? -20.812 5.504 14.602 1 97.88 160 ILE A O 1
ATOM 1271 N N . PRO A 1 161 ? -19.781 7.27 13.719 1 98 161 PRO A N 1
ATOM 1272 C CA . PRO A 1 161 ? -18.828 6.359 13.078 1 98 161 PRO A CA 1
ATOM 1273 C C . PRO A 1 161 ? -18.094 5.477 14.078 1 98 161 PRO A C 1
ATOM 1275 O O . PRO A 1 161 ? -17.906 4.281 13.836 1 98 161 PRO A O 1
ATOM 1278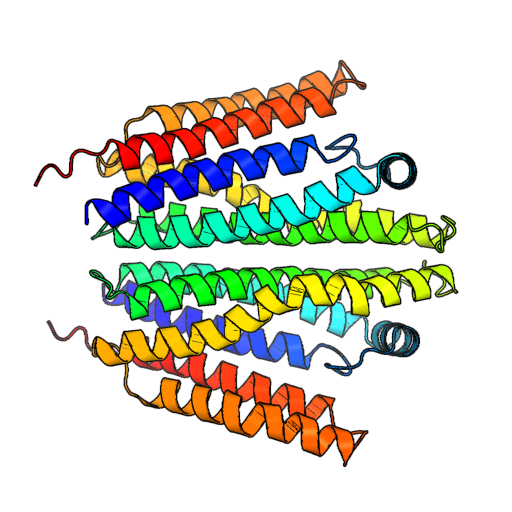 N N . MET A 1 162 ? -17.719 6.059 15.172 1 97.38 162 MET A N 1
ATOM 1279 C CA . MET A 1 162 ? -17.031 5.297 16.203 1 97.38 162 MET A CA 1
ATOM 1280 C C . MET A 1 162 ? -17.875 4.129 16.688 1 97.38 162 MET A C 1
ATOM 1282 O O . MET A 1 162 ? -17.391 3.01 16.828 1 97.38 162 MET A O 1
ATOM 1286 N N . VAL A 1 163 ? -19.125 4.379 16.938 1 96.69 163 VAL A N 1
ATOM 1287 C CA . VAL A 1 163 ? -20.047 3.359 17.422 1 96.69 163 VAL A CA 1
ATOM 1288 C C . VAL A 1 163 ? -20.219 2.271 16.375 1 96.69 163 VAL A C 1
ATOM 1290 O O . VAL A 1 163 ? -20.203 1.079 16.688 1 96.69 163 VAL A O 1
ATOM 1293 N N . VAL A 1 164 ? -20.344 2.639 15.148 1 96.81 164 VAL A N 1
ATOM 1294 C CA . VAL A 1 164 ? -20.484 1.699 14.039 1 96.81 164 VAL A CA 1
ATOM 1295 C C . VAL A 1 164 ? -19.266 0.778 13.984 1 96.81 164 VAL A C 1
ATOM 1297 O O . VAL A 1 164 ? -19.406 -0.441 13.867 1 96.81 164 VAL A O 1
ATOM 1300 N N . PHE A 1 165 ? -18.047 1.3 14.133 1 97.19 165 PHE A N 1
ATOM 1301 C CA . PHE A 1 165 ? -16.844 0.498 14.094 1 97.19 165 PHE A CA 1
ATOM 1302 C C . PHE A 1 165 ? -16.781 -0.451 15.289 1 97.19 165 PHE A C 1
ATOM 1304 O O . PHE A 1 165 ? -16.375 -1.61 15.141 1 97.19 165 PHE A O 1
ATOM 1311 N N . LEU A 1 166 ? -17.188 0.035 16.453 1 94.75 166 LEU A N 1
ATOM 1312 C CA . LEU A 1 166 ? -17.141 -0.783 17.672 1 94.75 166 LEU A CA 1
ATOM 1313 C C . LEU A 1 166 ? -18.109 -1.958 17.562 1 94.75 166 LEU A C 1
ATOM 1315 O O . LEU A 1 166 ? -17.75 -3.088 17.906 1 94.75 166 LEU A O 1
ATOM 1319 N N . ILE A 1 167 ? -19.266 -1.714 17.031 1 91.38 167 ILE A N 1
ATOM 1320 C CA . ILE A 1 167 ? -20.25 -2.773 16.859 1 91.38 167 ILE A CA 1
ATOM 1321 C C . ILE A 1 167 ? -19.719 -3.818 15.883 1 91.38 167 ILE A C 1
ATOM 1323 O O . ILE A 1 167 ? -19.859 -5.02 16.109 1 91.38 167 ILE A O 1
ATOM 1327 N N . THR A 1 168 ? -19.078 -3.34 14.875 1 90.88 168 THR A N 1
ATOM 1328 C CA . THR A 1 168 ? -18.562 -4.258 13.867 1 90.88 168 THR A CA 1
ATOM 1329 C C . THR A 1 168 ? -17.438 -5.109 14.438 1 90.88 168 THR A C 1
ATOM 1331 O O . THR A 1 168 ? -17.375 -6.316 14.203 1 90.88 168 THR A O 1
ATOM 1334 N N . ILE A 1 169 ? -16.531 -4.543 15.211 1 86.69 169 ILE A N 1
ATOM 1335 C CA . ILE A 1 169 ? -15.367 -5.242 15.75 1 86.69 169 ILE A CA 1
ATOM 1336 C C . ILE A 1 169 ? -15.805 -6.188 16.859 1 86.69 169 ILE A C 1
ATOM 1338 O O . ILE A 1 169 ? -15.367 -7.34 16.922 1 86.69 169 ILE A O 1
ATOM 1342 N N . PHE A 1 170 ? -16.641 -5.844 17.703 1 83.25 170 PHE A N 1
ATOM 1343 C CA . PHE A 1 170 ? -16.953 -6.613 18.906 1 83.25 170 PHE A CA 1
ATOM 1344 C C . PHE A 1 170 ? -18.156 -7.52 18.672 1 83.25 170 PHE A C 1
ATOM 1346 O O . PHE A 1 170 ? -18.297 -8.547 19.344 1 83.25 170 PHE A O 1
ATOM 1353 N N . ALA A 1 171 ? -18.969 -7.195 17.734 1 75 171 ALA A N 1
ATOM 1354 C CA . ALA A 1 171 ? -20.141 -8.031 17.484 1 75 171 ALA A CA 1
ATOM 1355 C C . ALA A 1 171 ? -20.062 -8.719 16.125 1 75 171 ALA A C 1
ATOM 1357 O O . ALA A 1 171 ? -20.422 -9.891 15.992 1 75 171 ALA A O 1
ATOM 1358 N N . GLY A 1 172 ? -19.453 -8.039 15.273 1 71.12 172 GLY A N 1
ATOM 1359 C CA . GLY A 1 172 ? -19.453 -8.555 13.914 1 71.12 172 GLY A CA 1
ATOM 1360 C C . GLY A 1 172 ? -18.469 -9.695 13.711 1 71.12 172 GLY A C 1
ATOM 1361 O O . GLY A 1 172 ? -18.828 -10.766 13.227 1 71.12 172 GLY A O 1
ATOM 1362 N N . ILE A 1 173 ? -17.297 -9.492 14.242 1 69.75 173 ILE A N 1
ATOM 1363 C CA . ILE A 1 173 ? -16.234 -10.461 13.992 1 69.75 173 ILE A CA 1
ATOM 1364 C C . ILE A 1 173 ? -16.5 -11.734 14.797 1 69.75 173 ILE A C 1
ATOM 1366 O O . ILE A 1 173 ? -16.531 -12.828 14.234 1 69.75 173 ILE A O 1
ATOM 1370 N N . PRO A 1 174 ? -16.766 -11.625 16 1 68 174 PRO A N 1
ATOM 1371 C CA . PRO A 1 174 ? -17.109 -12.836 16.766 1 68 174 PRO A CA 1
ATOM 1372 C C . PRO A 1 174 ? -18.375 -13.516 16.25 1 68 174 PRO A C 1
ATOM 1374 O O . PRO A 1 174 ? -18.438 -14.75 16.188 1 68 174 PRO A O 1
ATOM 1377 N N . GLY A 1 175 ? -19.281 -12.703 15.883 1 64.31 175 GLY A N 1
ATOM 1378 C CA . GLY A 1 175 ? -20.484 -13.273 15.312 1 64.31 175 GLY A CA 1
ATOM 1379 C C . GLY A 1 175 ? -20.234 -14.055 14.039 1 64.31 175 GLY A C 1
ATOM 1380 O O . GLY A 1 175 ? -20.812 -15.133 13.852 1 64.31 175 GLY A O 1
ATOM 1381 N N . ALA A 1 176 ? -19.359 -13.531 13.266 1 66.44 176 ALA A N 1
ATOM 1382 C CA . ALA A 1 176 ? -19.016 -14.211 12.023 1 66.44 176 ALA A CA 1
ATOM 1383 C C . ALA A 1 176 ? -18.312 -15.539 12.305 1 66.44 176 ALA A C 1
ATOM 1385 O O . ALA A 1 176 ? -18.578 -16.531 11.625 1 66.44 176 ALA A O 1
ATOM 1386 N N . VAL A 1 177 ? -17.531 -15.57 13.297 1 65.06 177 VAL A N 1
ATOM 1387 C CA . VAL A 1 177 ? -16.828 -16.797 13.672 1 65.06 177 VAL A CA 1
ATOM 1388 C C . VAL A 1 177 ? -17.844 -17.844 14.133 1 65.06 177 VAL A C 1
ATOM 1390 O O . VAL A 1 177 ? -17.75 -19.016 13.75 1 65.06 177 VAL A O 1
ATOM 1393 N N . ILE A 1 178 ? -18.812 -17.359 14.797 1 60 178 ILE A N 1
ATOM 1394 C CA . ILE A 1 178 ? -19.844 -18.25 15.312 1 60 178 ILE A CA 1
ATOM 1395 C C . ILE A 1 178 ? -20.688 -18.781 14.164 1 60 178 ILE A C 1
ATOM 1397 O O . ILE A 1 178 ? -20.953 -19.984 14.07 1 60 178 ILE A O 1
ATOM 1401 N N . ILE A 1 179 ? -21.062 -17.891 13.344 1 60.84 179 ILE A N 1
ATOM 1402 C CA . ILE A 1 179 ? -21.922 -18.266 12.219 1 60.84 179 ILE A CA 1
ATOM 1403 C C . ILE A 1 179 ? -21.172 -19.219 11.305 1 60.84 179 ILE A C 1
ATOM 1405 O O . ILE A 1 179 ? -21.75 -20.172 10.781 1 60.84 179 ILE A O 1
ATOM 1409 N N . ASN A 1 180 ? -19.891 -18.984 11.109 1 63.69 180 ASN A N 1
ATOM 1410 C CA . ASN A 1 180 ? -19.094 -19.875 10.273 1 63.69 180 ASN A CA 1
ATOM 1411 C C . ASN A 1 180 ? -19.031 -21.281 10.852 1 63.69 180 ASN A C 1
ATOM 1413 O O . ASN A 1 180 ? -19.031 -22.266 10.102 1 63.69 180 ASN A O 1
ATOM 1417 N N . LYS A 1 181 ? -18.953 -21.375 12.102 1 61.69 181 LYS A N 1
ATOM 1418 C CA . LYS A 1 181 ? -18.875 -22.688 12.75 1 61.69 181 LYS A CA 1
ATOM 1419 C C . LYS A 1 181 ? -20.234 -23.406 12.68 1 61.69 181 LYS A C 1
ATOM 1421 O O . LYS A 1 181 ? -20.281 -24.641 12.586 1 61.69 181 LYS A O 1
ATOM 1426 N N . ILE A 1 182 ? -21.172 -22.5 12.633 1 55.81 182 ILE A N 1
ATOM 1427 C CA . ILE A 1 182 ? -22.5 -23.109 12.672 1 55.81 182 ILE A CA 1
ATOM 1428 C C . ILE A 1 182 ? -23.031 -23.281 11.25 1 55.81 182 ILE A C 1
ATOM 1430 O O . ILE A 1 182 ? -23.609 -24.328 10.922 1 55.81 182 ILE A O 1
ATOM 1434 N N . PHE A 1 183 ? -22.922 -22.141 10.516 1 55.12 183 PHE A N 1
ATOM 1435 C CA . PHE A 1 183 ? -23.562 -22.188 9.211 1 55.12 183 PHE A CA 1
ATOM 1436 C C . PHE A 1 183 ? -22.531 -22.234 8.094 1 55.12 183 PHE A C 1
ATOM 1438 O O . PHE A 1 183 ? -22.094 -21.203 7.586 1 55.12 183 PHE A O 1
ATOM 1445 N N . LEU A 1 184 ? -21.672 -23.172 7.918 1 52.56 184 LEU A N 1
ATOM 1446 C CA . LEU A 1 184 ? -20.578 -23.391 6.977 1 52.56 184 LEU A CA 1
ATOM 1447 C C . LEU A 1 184 ? -20.703 -22.469 5.766 1 52.56 184 LEU A C 1
ATOM 1449 O O . LEU A 1 184 ? -19.703 -21.953 5.266 1 52.56 184 LEU A O 1
ATOM 1453 N N . TYR A 1 185 ? -21.938 -22.547 5.043 1 52.09 185 TYR A N 1
ATOM 1454 C CA . TYR A 1 185 ? -22.125 -22.062 3.682 1 52.09 185 TYR A CA 1
ATOM 1455 C C . TYR A 1 185 ? -22.266 -20.531 3.664 1 52.09 185 TYR A C 1
ATOM 1457 O O . TYR A 1 185 ? -22.234 -19.922 2.598 1 52.09 185 TYR A O 1
ATOM 1465 N N . LYS A 1 186 ? -22.188 -19.828 4.898 1 67.75 186 LYS A N 1
ATOM 1466 C CA . LYS A 1 186 ? -22.656 -18.438 4.855 1 67.75 186 LYS A CA 1
ATOM 1467 C C . LYS A 1 186 ? -21.547 -17.469 5.258 1 67.75 186 LYS A C 1
ATOM 1469 O O . LYS A 1 186 ? -21.812 -16.344 5.684 1 67.75 186 LYS A O 1
ATOM 1474 N N . ARG A 1 187 ? -20.391 -18 4.852 1 76.19 187 ARG A N 1
ATOM 1475 C CA . ARG A 1 187 ? -19.219 -17.234 5.293 1 76.19 187 ARG A CA 1
ATOM 1476 C C . ARG A 1 187 ? -19.047 -15.977 4.449 1 76.19 187 ARG A C 1
ATOM 1478 O O . ARG A 1 187 ? -18.766 -14.898 4.977 1 76.19 187 ARG A O 1
ATOM 1485 N N . SER A 1 188 ? -19.375 -16.125 3.23 1 81.94 188 SER A N 1
ATOM 1486 C CA . SER A 1 188 ? -19.203 -15.008 2.314 1 81.94 188 SER A CA 1
ATOM 1487 C C . SER A 1 188 ? -20.172 -13.867 2.646 1 81.94 188 SER A C 1
ATOM 1489 O O . SER A 1 188 ? -19.766 -12.703 2.678 1 81.94 188 SER A O 1
ATOM 1491 N N . ILE A 1 189 ? -21.359 -14.211 3.029 1 83.62 189 ILE A N 1
ATOM 1492 C CA . ILE A 1 189 ? -22.359 -13.195 3.324 1 83.62 189 ILE A CA 1
ATOM 1493 C C . ILE A 1 189 ? -22 -12.469 4.617 1 83.62 189 ILE A C 1
ATOM 1495 O O . ILE A 1 189 ? -22.094 -11.242 4.699 1 83.62 189 ILE A O 1
ATOM 1499 N N . VAL A 1 190 ? -21.562 -13.219 5.559 1 83.12 190 VAL A N 1
ATOM 1500 C CA . VAL A 1 190 ? -21.188 -12.641 6.844 1 83.12 190 VAL A CA 1
ATOM 1501 C C . VAL A 1 190 ? -20 -11.695 6.664 1 83.12 190 VAL A C 1
ATOM 1503 O O . VAL A 1 190 ? -20.016 -10.57 7.18 1 83.12 190 VAL A O 1
ATOM 1506 N N . SER A 1 191 ? -19 -12.102 5.906 1 85.69 191 SER A N 1
ATOM 1507 C CA . SER A 1 191 ? -17.828 -11.266 5.648 1 85.69 191 SER A CA 1
ATOM 1508 C C . SER A 1 191 ? -18.234 -9.977 4.93 1 85.69 191 SER A C 1
ATOM 1510 O O . SER A 1 191 ? -17.766 -8.891 5.285 1 85.69 191 SER A O 1
ATOM 1512 N N . LEU A 1 192 ? -19.125 -10.094 4.047 1 90.31 192 LEU A N 1
ATOM 1513 C CA . LEU A 1 192 ? -19.531 -8.93 3.27 1 90.31 192 LEU A CA 1
ATOM 1514 C C . LEU A 1 192 ? -20.312 -7.949 4.133 1 90.31 192 LEU A C 1
ATOM 1516 O O . LEU A 1 192 ? -20.188 -6.734 3.969 1 90.31 192 LEU A O 1
ATOM 1520 N N . ILE A 1 193 ? -21.109 -8.508 5.02 1 89.5 193 ILE A N 1
ATOM 1521 C CA . ILE A 1 193 ? -21.875 -7.645 5.91 1 89.5 193 ILE A CA 1
ATOM 1522 C C . ILE A 1 193 ? -20.938 -6.898 6.852 1 89.5 193 ILE A C 1
ATOM 1524 O O . ILE A 1 193 ? -21.078 -5.691 7.055 1 89.5 193 ILE A O 1
ATOM 1528 N N . ILE A 1 194 ? -19.953 -7.574 7.41 1 89.31 194 ILE A N 1
ATOM 1529 C CA . ILE A 1 194 ? -19 -6.965 8.32 1 89.31 194 ILE A CA 1
ATOM 1530 C C . ILE A 1 194 ? -18.203 -5.879 7.586 1 89.31 194 ILE A C 1
ATOM 1532 O O . ILE A 1 194 ? -18.109 -4.75 8.07 1 89.31 194 ILE A O 1
ATOM 1536 N N . LEU A 1 195 ? -17.734 -6.207 6.43 1 93.06 195 LEU A N 1
ATOM 1537 C CA . LEU A 1 195 ? -16.984 -5.246 5.637 1 93.06 195 LEU A CA 1
ATOM 1538 C C . LEU A 1 195 ? -17.859 -4.078 5.203 1 93.06 195 LEU A C 1
ATOM 1540 O O . LEU A 1 195 ? -17.391 -2.936 5.148 1 93.06 195 LEU A O 1
ATOM 1544 N N . GLY A 1 196 ? -19.094 -4.41 4.91 1 94.62 196 GLY A N 1
ATOM 1545 C CA . GLY A 1 196 ? -20.031 -3.367 4.555 1 94.62 196 GLY A CA 1
ATOM 1546 C C . GLY A 1 196 ? -20.297 -2.383 5.68 1 94.62 196 GLY A C 1
ATOM 1547 O O . GLY A 1 196 ? -20.391 -1.177 5.449 1 94.62 196 GLY A O 1
ATOM 1548 N N . THR A 1 197 ? -20.391 -2.871 6.848 1 94.56 197 THR A N 1
ATOM 1549 C CA . THR A 1 197 ? -20.594 -1.999 8 1 94.56 197 THR A CA 1
ATOM 1550 C C . THR A 1 197 ? -19.391 -1.094 8.227 1 94.56 197 THR A C 1
ATOM 1552 O O . THR A 1 197 ? -19.547 0.08 8.57 1 94.56 197 THR A O 1
ATOM 1555 N N . PHE A 1 198 ? -18.219 -1.583 8.07 1 95 198 PHE A N 1
ATOM 1556 C CA . PHE A 1 198 ? -17.031 -0.75 8.164 1 95 198 PHE A CA 1
ATOM 1557 C C . PHE A 1 198 ? -17.047 0.342 7.102 1 95 198 PHE A C 1
ATOM 1559 O O . PHE A 1 198 ? -16.719 1.496 7.387 1 95 198 PHE A O 1
ATOM 1566 N N . ALA A 1 199 ? -17.406 -0.091 5.906 1 97.69 199 ALA A N 1
ATOM 1567 C CA . ALA A 1 199 ? -17.5 0.878 4.816 1 97.69 199 ALA A CA 1
ATOM 1568 C C . ALA A 1 199 ? -18.5 1.977 5.133 1 97.69 199 ALA A C 1
ATOM 1570 O O . ALA A 1 199 ? -18.266 3.15 4.836 1 97.69 199 ALA A O 1
ATOM 1571 N N . ILE A 1 200 ? -19.594 1.617 5.73 1 98 200 ILE A N 1
ATOM 1572 C CA . ILE A 1 200 ? -20.625 2.584 6.109 1 98 200 ILE A CA 1
ATOM 1573 C C . ILE A 1 200 ? -20.047 3.568 7.125 1 98 200 ILE A C 1
ATOM 1575 O O . ILE A 1 200 ? -20.297 4.773 7.035 1 98 200 ILE A O 1
ATOM 1579 N N . GLY A 1 201 ? -19.297 3.033 8.117 1 98.19 201 GLY A N 1
ATOM 1580 C CA . GLY A 1 201 ? -18.641 3.908 9.078 1 98.19 201 GLY A CA 1
ATOM 1581 C C . GLY A 1 201 ? -17.703 4.914 8.438 1 98.19 201 GLY A C 1
ATOM 1582 O O . GLY A 1 201 ? -17.719 6.094 8.789 1 98.19 201 GLY A O 1
ATOM 1583 N N . GLN A 1 202 ? -16.922 4.488 7.508 1 98.56 202 GLN A N 1
ATOM 1584 C CA . GLN A 1 202 ? -15.977 5.363 6.816 1 98.56 202 GLN A CA 1
ATOM 1585 C C . GLN A 1 202 ? -16.703 6.383 5.945 1 98.56 202 GLN A C 1
ATOM 1587 O O . GLN A 1 202 ? -16.344 7.559 5.922 1 98.56 202 GLN A O 1
ATOM 1592 N N . ALA A 1 203 ? -17.703 5.891 5.211 1 98.69 203 ALA A N 1
ATOM 1593 C CA . ALA A 1 203 ? -18.516 6.789 4.391 1 98.69 203 ALA A CA 1
ATOM 1594 C C . ALA A 1 203 ? -19.203 7.84 5.246 1 98.69 203 ALA A C 1
ATOM 1596 O O . ALA A 1 203 ? -19.344 8.992 4.832 1 98.69 203 ALA A O 1
ATOM 1597 N N . TRP A 1 204 ? -19.625 7.449 6.395 1 98.44 204 TRP A N 1
ATOM 1598 C CA . TRP A 1 204 ? -20.281 8.375 7.312 1 98.44 204 TRP A CA 1
ATOM 1599 C C . TRP A 1 204 ? -19.328 9.5 7.727 1 98.44 204 TRP A C 1
ATOM 1601 O O . TRP A 1 204 ? -19.734 10.656 7.844 1 98.44 204 TRP A O 1
ATOM 1611 N N . ILE A 1 205 ? -18.094 9.141 8.016 1 98.25 205 ILE A N 1
ATOM 1612 C CA . ILE A 1 205 ? -17.094 10.18 8.289 1 98.25 205 ILE A CA 1
ATOM 1613 C C . ILE A 1 205 ? -17.062 11.172 7.137 1 98.25 205 ILE A C 1
ATOM 1615 O O . ILE A 1 205 ? -17.094 12.391 7.352 1 98.25 205 ILE A O 1
ATOM 1619 N N . GLY A 1 206 ? -17.016 10.625 5.891 1 98.06 206 GLY A N 1
ATOM 1620 C CA . GLY A 1 206 ? -17.016 11.484 4.719 1 98.06 206 GLY A CA 1
ATOM 1621 C C . GLY A 1 206 ? -18.219 12.391 4.641 1 98.06 206 GLY A C 1
ATOM 1622 O O . GLY A 1 206 ? -18.109 13.57 4.316 1 98.06 206 GLY A O 1
ATOM 1623 N N . LEU A 1 207 ? -19.344 11.852 4.93 1 97.81 207 LEU A N 1
ATOM 1624 C CA . LEU A 1 207 ? -20.578 12.617 4.902 1 97.81 207 LEU A CA 1
ATOM 1625 C C . LEU A 1 207 ? -20.531 13.766 5.902 1 97.81 207 LEU A C 1
ATOM 1627 O O . LEU A 1 207 ? -20.906 14.891 5.578 1 97.81 207 LEU A O 1
ATOM 1631 N N . GLU A 1 208 ? -20.047 13.508 7.07 1 97.06 208 GLU A N 1
ATOM 1632 C CA . GLU A 1 208 ? -19.984 14.547 8.102 1 97.06 208 GLU A CA 1
ATOM 1633 C C . GLU A 1 208 ? -18.938 15.602 7.754 1 97.06 208 GLU A C 1
ATOM 1635 O O . GLU A 1 208 ? -19.109 16.781 8.086 1 97.06 208 GLU A O 1
ATOM 1640 N N . ILE A 1 209 ? -17.922 15.164 7.105 1 96.06 209 ILE A N 1
ATOM 1641 C CA . ILE A 1 209 ? -16.938 16.125 6.648 1 96.06 209 ILE A CA 1
ATOM 1642 C C . ILE A 1 209 ? -17.562 17.062 5.613 1 96.06 209 ILE A C 1
ATOM 1644 O O . ILE A 1 209 ? -17.297 18.266 5.621 1 96.06 209 ILE A O 1
ATOM 1648 N N . ILE A 1 210 ? -18.391 16.547 4.73 1 95.75 210 ILE A N 1
ATOM 1649 C CA . ILE A 1 210 ? -19.062 17.344 3.711 1 95.75 210 ILE A CA 1
ATOM 1650 C C . ILE A 1 210 ? -20 18.344 4.375 1 95.75 210 ILE A C 1
ATOM 1652 O O . ILE A 1 210 ? -20.062 19.5 3.969 1 95.75 210 ILE A O 1
ATOM 1656 N N . LEU A 1 211 ? -20.625 17.922 5.387 1 93.56 211 LEU A N 1
ATOM 1657 C CA . LEU A 1 211 ? -21.656 18.719 6.023 1 93.56 211 LEU A CA 1
ATOM 1658 C C . LEU A 1 211 ? -21.062 19.703 7.023 1 93.56 211 LEU A C 1
ATOM 1660 O O . LEU A 1 211 ? -21.766 20.594 7.52 1 93.56 211 LEU A O 1
ATOM 1664 N N . ARG A 1 212 ? -19.828 19.375 7.348 1 82.62 212 ARG A N 1
ATOM 1665 C CA . ARG A 1 212 ? -19.203 20.266 8.328 1 82.62 212 ARG A CA 1
ATOM 1666 C C . ARG A 1 212 ? -19.25 21.719 7.863 1 82.62 212 ARG A C 1
ATOM 1668 O O . ARG A 1 212 ? -18.875 22.016 6.73 1 82.62 212 ARG A O 1
ATOM 1675 N N . LYS A 1 213 ? -20.281 22.453 8.414 1 62 213 LYS A N 1
ATOM 1676 C CA . LYS A 1 213 ? -20.406 23.891 8.211 1 62 213 LYS A CA 1
ATOM 1677 C C . LYS A 1 213 ? -19.172 24.625 8.719 1 62 213 LYS A C 1
ATOM 1679 O O . LYS A 1 213 ? -18.609 24.266 9.75 1 62 213 LYS A O 1
ATOM 1684 N N . ASN A 1 214 ? -18.062 24.938 7.82 1 50.69 214 ASN A N 1
ATOM 1685 C CA . ASN A 1 214 ? -17.016 25.828 8.305 1 50.69 214 ASN A CA 1
ATOM 1686 C C . ASN A 1 214 ? -17.516 26.766 9.398 1 50.69 214 ASN A C 1
ATOM 1688 O O . ASN A 1 214 ? -18.328 27.641 9.141 1 50.69 214 ASN A O 1
ATOM 1692 N N . ASN A 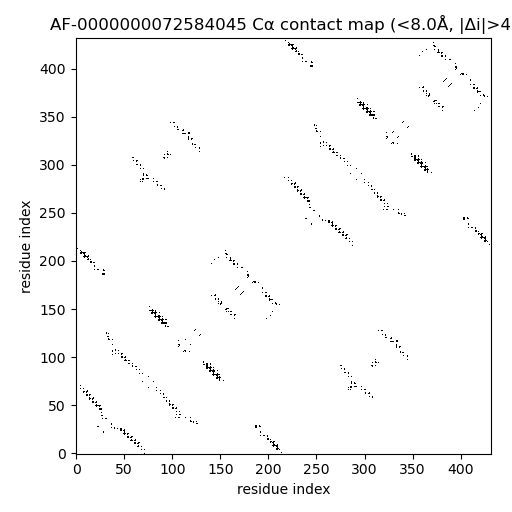1 215 ? -17.953 26.281 10.508 1 42.41 215 ASN A N 1
ATOM 1693 C CA . ASN A 1 215 ? -18.219 27.328 11.492 1 42.41 215 ASN A CA 1
ATOM 1694 C C . ASN A 1 215 ? -17.016 28.25 11.68 1 42.41 215 ASN A C 1
ATOM 1696 O O . ASN A 1 215 ? -15.969 27.812 12.164 1 42.41 215 ASN A O 1
ATOM 1700 N N . LYS A 1 216 ? -16.438 29.016 10.734 1 37.22 216 LYS A N 1
ATOM 1701 C CA . LYS A 1 216 ? -15.953 30.281 11.25 1 37.22 216 LYS A CA 1
ATOM 1702 C C . LYS A 1 216 ? -17.094 31.094 11.867 1 37.22 216 LYS A C 1
ATOM 1704 O O . LYS A 1 216 ? -18.203 31.125 11.328 1 37.22 216 LYS A O 1
ATOM 1709 N N . MET B 1 1 ? 6.602 19.094 20.297 1 74.94 1 MET B N 1
ATOM 1710 C CA . MET B 1 1 ? 6.906 19.469 18.922 1 74.94 1 MET B CA 1
ATOM 1711 C C . MET B 1 1 ? 8.328 19.062 18.547 1 74.94 1 MET B C 1
ATOM 1713 O O . MET B 1 1 ? 8.539 18.375 17.547 1 74.94 1 MET B O 1
ATOM 1717 N N . LYS B 1 2 ? 9.312 19.344 19.484 1 74.75 2 LYS B N 1
ATOM 1718 C CA . LYS B 1 2 ? 10.703 19 19.156 1 74.75 2 LYS B CA 1
ATOM 1719 C C . LYS B 1 2 ? 10.891 17.5 19.062 1 74.75 2 LYS B C 1
ATOM 1721 O O . LYS B 1 2 ? 11.547 17.016 18.141 1 74.75 2 LYS B O 1
ATOM 1726 N N . LYS B 1 3 ? 10.195 16.75 19.922 1 86.25 3 LYS B N 1
ATOM 1727 C CA . LYS B 1 3 ? 10.352 15.297 19.922 1 86.25 3 LYS B CA 1
ATOM 1728 C C . LYS B 1 3 ? 9.703 14.68 18.688 1 86.25 3 LYS B C 1
ATOM 1730 O O . LYS B 1 3 ? 10.273 13.781 18.062 1 86.25 3 LYS B O 1
ATOM 1735 N N . GLN B 1 4 ? 8.594 15.133 18.297 1 87.19 4 GLN B N 1
ATOM 1736 C CA . GLN B 1 4 ? 7.906 14.625 17.109 1 87.19 4 GLN B CA 1
ATOM 1737 C C . GLN B 1 4 ? 8.711 14.891 15.844 1 87.19 4 GLN B C 1
ATOM 1739 O O . GLN B 1 4 ? 8.789 14.039 14.953 1 87.19 4 GLN B O 1
ATOM 1744 N N . THR B 1 5 ? 9.32 16.047 15.867 1 91.62 5 THR B N 1
ATOM 1745 C CA . THR B 1 5 ? 10.141 16.422 14.719 1 91.62 5 THR B CA 1
ATOM 1746 C C . THR B 1 5 ? 11.344 15.492 14.586 1 91.62 5 THR B C 1
ATOM 1748 O O . THR B 1 5 ? 11.641 15.008 13.492 1 91.62 5 THR B O 1
ATOM 1751 N N . PHE B 1 6 ? 11.961 15.234 15.703 1 95.12 6 PHE B N 1
ATOM 1752 C CA . PHE B 1 6 ? 13.133 14.359 15.719 1 95.12 6 PHE B CA 1
ATOM 1753 C C . PHE B 1 6 ? 12.766 12.961 15.242 1 95.12 6 PHE B C 1
ATOM 1755 O O . PHE B 1 6 ? 13.406 12.422 14.336 1 95.12 6 PHE B O 1
ATOM 1762 N N . TRP B 1 7 ? 11.75 12.406 15.742 1 95.5 7 TRP B N 1
ATOM 1763 C CA . TRP B 1 7 ? 11.375 11.031 15.43 1 95.5 7 TRP B CA 1
ATOM 1764 C C . TRP B 1 7 ? 10.859 10.914 14 1 95.5 7 TRP B C 1
ATOM 1766 O O . TRP B 1 7 ? 11.07 9.906 13.328 1 95.5 7 TRP B O 1
ATOM 1776 N N . THR B 1 8 ? 10.188 11.945 13.555 1 96.94 8 THR B N 1
ATOM 1777 C CA . THR B 1 8 ? 9.719 11.969 12.172 1 96.94 8 THR B CA 1
ATOM 1778 C C . THR B 1 8 ? 10.898 11.906 11.203 1 96.94 8 THR B C 1
ATOM 1780 O O . THR B 1 8 ? 10.883 11.125 10.25 1 96.94 8 THR B O 1
ATOM 1783 N N . GLY B 1 9 ? 11.93 12.711 11.508 1 97.56 9 GLY B N 1
ATOM 1784 C CA . GLY B 1 9 ? 13.117 12.688 10.68 1 97.56 9 GLY B CA 1
ATOM 1785 C C . GLY B 1 9 ? 13.844 11.352 10.703 1 97.56 9 GLY B C 1
ATOM 1786 O O . GLY B 1 9 ? 14.211 10.82 9.648 1 97.56 9 GLY B O 1
ATOM 1787 N N . ILE B 1 10 ? 13.977 10.734 11.828 1 98.25 10 ILE B N 1
ATOM 1788 C CA . ILE B 1 10 ? 14.664 9.453 11.984 1 98.25 10 ILE B CA 1
ATOM 1789 C C . ILE B 1 10 ? 13.906 8.367 11.227 1 98.25 10 ILE B C 1
ATOM 1791 O O . ILE B 1 10 ? 14.516 7.523 10.562 1 98.25 10 ILE B O 1
ATOM 1795 N N . LEU B 1 11 ? 12.609 8.477 11.375 1 98.62 11 LEU B N 1
ATOM 1796 C CA . LEU B 1 11 ? 11.789 7.477 10.703 1 98.62 11 LEU B CA 1
ATOM 1797 C C . LEU B 1 11 ? 11.922 7.586 9.188 1 98.62 11 LEU B C 1
ATOM 1799 O O . LEU B 1 11 ? 11.953 6.57 8.492 1 98.62 11 LEU B O 1
ATOM 1803 N N . LEU B 1 12 ? 11.93 8.805 8.719 1 98.62 12 LEU B N 1
ATOM 1804 C CA . LEU B 1 12 ? 12.078 8.984 7.281 1 98.62 12 LEU B CA 1
ATOM 1805 C C . LEU B 1 12 ? 13.43 8.477 6.801 1 98.62 12 LEU B C 1
ATOM 1807 O O . LEU B 1 12 ? 13.523 7.836 5.754 1 98.62 12 LEU B O 1
ATOM 1811 N N . ILE B 1 13 ? 14.477 8.688 7.52 1 98.75 13 ILE B N 1
ATOM 1812 C CA . ILE B 1 13 ? 15.812 8.188 7.191 1 98.75 13 ILE B CA 1
ATOM 1813 C C . ILE B 1 13 ? 15.805 6.66 7.191 1 98.75 13 ILE B C 1
ATOM 1815 O O . ILE B 1 13 ? 16.281 6.031 6.246 1 98.75 13 ILE B O 1
ATOM 1819 N N . PHE B 1 14 ? 15.242 6.113 8.211 1 98.88 14 PHE B N 1
ATOM 1820 C CA . PHE B 1 14 ? 15.172 4.664 8.328 1 98.88 14 PHE B CA 1
ATOM 1821 C C . PHE B 1 14 ? 14.383 4.062 7.172 1 98.88 14 PHE B C 1
ATOM 1823 O O . PHE B 1 14 ? 14.789 3.047 6.598 1 98.88 14 PHE B O 1
ATOM 1830 N N . ALA B 1 15 ? 13.258 4.684 6.84 1 98.88 15 ALA B N 1
ATOM 1831 C CA . ALA B 1 15 ? 12.43 4.215 5.727 1 98.88 15 ALA B CA 1
ATOM 1832 C C . ALA B 1 15 ? 13.211 4.25 4.414 1 98.88 15 ALA B C 1
ATOM 1834 O O . ALA B 1 15 ? 13.148 3.307 3.621 1 98.88 15 ALA B O 1
ATOM 1835 N N . ALA B 1 16 ? 13.992 5.277 4.23 1 98.81 16 ALA B N 1
ATOM 1836 C CA . ALA B 1 16 ? 14.758 5.438 3.002 1 98.81 16 ALA B CA 1
ATOM 1837 C C . ALA B 1 16 ? 15.875 4.398 2.914 1 98.81 16 ALA B C 1
ATOM 1839 O O . ALA B 1 16 ? 16.078 3.789 1.861 1 98.81 16 ALA B O 1
ATOM 1840 N N . ILE B 1 17 ? 16.516 4.168 3.984 1 98.75 17 ILE B N 1
ATOM 1841 C CA . ILE B 1 17 ? 17.625 3.207 4.016 1 98.75 17 ILE B CA 1
ATOM 1842 C C . ILE B 1 17 ? 17.078 1.799 3.777 1 98.75 17 ILE B C 1
ATOM 1844 O O . ILE B 1 17 ? 17.625 1.044 2.971 1 98.75 17 ILE B O 1
ATOM 1848 N N . THR B 1 18 ? 16.031 1.519 4.465 1 98.81 18 THR B N 1
ATOM 1849 C CA . THR B 1 18 ? 15.477 0.179 4.32 1 98.81 18 THR B CA 1
ATOM 1850 C C . THR B 1 18 ? 14.867 -0.006 2.932 1 98.81 18 THR B C 1
ATOM 1852 O O . THR B 1 18 ? 14.875 -1.111 2.387 1 98.81 18 THR B O 1
ATOM 1855 N N . PHE B 1 19 ? 14.328 1.075 2.383 1 98.5 19 PHE B N 1
ATOM 1856 C CA . PHE B 1 19 ? 13.883 1.018 0.997 1 98.5 19 PHE B CA 1
ATOM 1857 C C . PHE B 1 19 ? 15.016 0.573 0.079 1 98.5 19 PHE B C 1
ATOM 1859 O O . PHE B 1 19 ? 14.859 -0.383 -0.685 1 98.5 19 PHE B O 1
ATOM 1866 N N . TRP B 1 20 ? 16.109 1.194 0.156 1 98 20 TRP B N 1
ATOM 1867 C CA . TRP B 1 20 ? 17.234 0.855 -0.713 1 98 20 TRP B CA 1
ATOM 1868 C C . TRP B 1 20 ? 17.75 -0.55 -0.415 1 98 20 TRP B C 1
ATOM 1870 O O . TRP B 1 20 ? 18.062 -1.312 -1.334 1 98 20 TRP B O 1
ATOM 1880 N N . ILE B 1 21 ? 17.875 -0.941 0.852 1 98.31 21 ILE B N 1
ATOM 1881 C CA . ILE B 1 21 ? 18.359 -2.258 1.251 1 98.31 21 ILE B CA 1
ATOM 1882 C C . ILE B 1 21 ? 17.453 -3.34 0.66 1 98.31 21 ILE B C 1
ATOM 1884 O O . ILE B 1 21 ? 17.938 -4.398 0.243 1 98.31 21 ILE B O 1
ATOM 1888 N N . SER B 1 22 ? 16.156 -3.09 0.625 1 97.75 22 SER B N 1
ATOM 1889 C CA . SER B 1 22 ? 15.25 -4.082 0.063 1 97.75 22 SER B CA 1
ATOM 1890 C C . SER B 1 22 ? 15.57 -4.359 -1.403 1 97.75 22 SER B C 1
ATOM 1892 O O . SER B 1 22 ? 15.469 -5.5 -1.86 1 97.75 22 SER B O 1
ATOM 1894 N N . TRP B 1 23 ? 15.93 -3.354 -2.123 1 94.81 23 TRP B N 1
ATOM 1895 C CA . TRP B 1 23 ? 16.281 -3.521 -3.529 1 94.81 23 TRP B CA 1
ATOM 1896 C C . TRP B 1 23 ? 17.672 -4.148 -3.674 1 94.81 23 TRP B C 1
ATOM 1898 O O . TRP B 1 23 ? 17.906 -4.922 -4.602 1 94.81 23 TRP B O 1
ATOM 1908 N N . PHE B 1 24 ? 18.516 -3.844 -2.797 1 94.81 24 PHE B N 1
ATOM 1909 C CA . PHE B 1 24 ? 19.859 -4.426 -2.799 1 94.81 24 PHE B CA 1
ATOM 1910 C C . PHE B 1 24 ? 19.797 -5.93 -2.553 1 94.81 24 PHE B C 1
ATOM 1912 O O . PHE B 1 24 ? 20.578 -6.691 -3.121 1 94.81 24 PHE B O 1
ATOM 1919 N N . LEU B 1 25 ? 18.906 -6.312 -1.782 1 96.19 25 LEU B N 1
ATOM 1920 C CA . LEU B 1 25 ? 18.766 -7.715 -1.41 1 96.19 25 LEU B CA 1
ATOM 1921 C C . LEU B 1 25 ? 18.125 -8.516 -2.535 1 96.19 25 LEU B C 1
ATOM 1923 O O . LEU B 1 25 ? 18.234 -9.742 -2.572 1 96.19 25 LEU B O 1
ATOM 1927 N N . MET B 1 26 ? 17.359 -7.906 -3.406 1 93.44 26 MET B N 1
ATOM 1928 C CA . MET B 1 26 ? 16.719 -8.586 -4.527 1 93.44 26 MET B CA 1
ATOM 1929 C C . MET B 1 26 ? 17.75 -8.953 -5.598 1 93.44 26 MET B C 1
ATOM 1931 O O . MET B 1 26 ? 18.453 -8.086 -6.102 1 93.44 26 MET B O 1
ATOM 1935 N N . PRO B 1 27 ? 17.812 -10.203 -5.91 1 91.62 27 PRO B N 1
ATOM 1936 C CA . PRO B 1 27 ? 18.781 -10.578 -6.945 1 91.62 27 PRO B CA 1
ATOM 1937 C C . PRO B 1 27 ? 18.406 -10.047 -8.328 1 91.62 27 PRO B C 1
ATOM 1939 O O . PRO B 1 27 ? 17.234 -10.141 -8.727 1 91.62 27 PRO B O 1
ATOM 1942 N N . ASP B 1 28 ? 19.297 -9.414 -8.984 1 84.81 28 ASP B N 1
ATOM 1943 C CA . ASP B 1 28 ? 19.203 -8.953 -10.367 1 84.81 28 ASP B CA 1
ATOM 1944 C C . ASP B 1 28 ? 18 -8.039 -10.57 1 84.81 28 ASP B C 1
ATOM 1946 O O . ASP B 1 28 ? 17.172 -8.281 -11.453 1 84.81 28 ASP B O 1
ATOM 1950 N N . PRO B 1 29 ? 17.938 -7.008 -9.789 1 82.62 29 PRO B N 1
ATOM 1951 C CA . PRO B 1 29 ? 16.812 -6.09 -9.945 1 82.62 29 PRO B CA 1
ATOM 1952 C C . PRO B 1 29 ? 16.719 -5.504 -11.359 1 82.62 29 PRO B C 1
ATOM 1954 O O . PRO B 1 29 ? 17.75 -5.105 -11.93 1 82.62 29 PRO B O 1
ATOM 1957 N N . GLY B 1 30 ? 15.477 -5.574 -11.953 1 74.56 30 GLY B N 1
ATOM 1958 C CA . GLY B 1 30 ? 15.25 -4.984 -13.258 1 74.56 30 GLY B CA 1
ATOM 1959 C C . GLY B 1 30 ? 15.094 -6.02 -14.359 1 74.56 30 GLY B C 1
ATOM 1960 O O . GLY B 1 30 ? 14.688 -5.688 -15.477 1 74.56 30 GLY B O 1
ATOM 1961 N N . THR B 1 31 ? 15.375 -7.25 -14.109 1 78.75 31 THR B N 1
ATOM 1962 C CA . THR B 1 31 ? 15.203 -8.297 -15.109 1 78.75 31 THR B CA 1
ATOM 1963 C C . THR B 1 31 ? 13.727 -8.633 -15.297 1 78.75 31 THR B C 1
ATOM 1965 O O . THR B 1 31 ? 12.945 -8.547 -14.352 1 78.75 31 THR B O 1
ATOM 1968 N N . THR B 1 32 ? 13.383 -8.992 -16.578 1 79.12 32 THR B N 1
ATOM 1969 C CA . THR B 1 32 ? 11.984 -9.289 -16.844 1 79.12 32 THR B CA 1
ATOM 1970 C C . THR B 1 32 ? 11.828 -10.719 -17.375 1 79.12 32 THR B C 1
ATOM 1972 O O . THR B 1 32 ? 10.703 -11.172 -17.609 1 79.12 32 THR B O 1
ATOM 1975 N N . ASP B 1 33 ? 12.883 -11.398 -17.5 1 85.94 33 ASP B N 1
ATOM 1976 C CA . ASP B 1 33 ? 12.82 -12.781 -17.953 1 85.94 33 ASP B CA 1
ATOM 1977 C C . ASP B 1 33 ? 12.352 -13.711 -16.828 1 85.94 33 ASP B C 1
ATOM 1979 O O . ASP B 1 33 ? 13.109 -13.992 -15.898 1 85.94 33 ASP B O 1
ATOM 1983 N N . ALA B 1 34 ? 11.172 -14.273 -17.016 1 91.69 34 ALA B N 1
ATOM 1984 C CA . ALA B 1 34 ? 10.5 -15.031 -15.969 1 91.69 34 ALA B CA 1
ATOM 1985 C C . ALA B 1 34 ? 11.312 -16.25 -15.562 1 91.69 34 ALA B C 1
ATOM 1987 O O . ALA B 1 34 ? 11.461 -16.547 -14.375 1 91.69 34 ALA B O 1
ATOM 1988 N N . ARG B 1 35 ? 11.828 -17 -16.562 1 92.5 35 ARG B N 1
ATOM 1989 C CA . ARG B 1 35 ? 12.617 -18.188 -16.266 1 92.5 35 ARG B CA 1
ATOM 1990 C C . ARG B 1 35 ? 13.891 -17.828 -15.508 1 92.5 35 ARG B C 1
ATOM 1992 O O . ARG B 1 35 ? 14.234 -18.469 -14.508 1 92.5 35 ARG B O 1
ATOM 1999 N N . HIS B 1 36 ? 14.484 -16.828 -16 1 91.38 36 HIS B N 1
ATOM 2000 C CA . HIS B 1 36 ? 15.703 -16.359 -15.352 1 91.38 36 HIS B CA 1
ATOM 2001 C C . HIS B 1 36 ? 15.422 -15.883 -13.938 1 91.38 36 HIS B C 1
ATOM 2003 O O . HIS B 1 36 ? 16.188 -16.172 -13.016 1 91.38 36 HIS B O 1
ATOM 2009 N N . ILE B 1 37 ? 14.367 -15.148 -13.75 1 91.12 37 ILE B N 1
ATOM 2010 C CA . ILE B 1 37 ? 13.984 -14.656 -12.438 1 91.12 37 ILE B CA 1
ATOM 2011 C C . ILE B 1 37 ? 13.805 -15.828 -11.477 1 91.12 37 ILE B C 1
ATOM 2013 O O . ILE B 1 37 ? 14.359 -15.828 -10.375 1 91.12 37 ILE B O 1
ATOM 2017 N N . LEU B 1 38 ? 13.094 -16.797 -11.906 1 95.56 38 LEU B N 1
ATOM 2018 C CA . LEU B 1 38 ? 12.812 -17.938 -11.039 1 95.56 38 LEU B CA 1
ATOM 2019 C C . LEU B 1 38 ? 14.102 -18.688 -10.695 1 95.56 38 LEU B C 1
ATOM 2021 O O . LEU B 1 38 ? 14.281 -19.141 -9.562 1 95.56 38 LEU B O 1
ATOM 2025 N N . GLU B 1 39 ? 15.023 -18.781 -11.617 1 94.38 39 GLU B N 1
ATOM 2026 C CA . GLU B 1 39 ? 16.297 -19.453 -11.398 1 94.38 39 GLU B CA 1
ATOM 2027 C C . GLU B 1 39 ? 17.141 -18.719 -10.367 1 94.38 39 GLU B C 1
ATOM 2029 O O . GLU B 1 39 ? 17.656 -19.328 -9.43 1 94.38 39 GLU B O 1
ATOM 2034 N N . ILE B 1 40 ? 17.203 -17.438 -10.547 1 94.06 40 ILE B N 1
ATOM 2035 C CA . ILE B 1 40 ? 18.062 -16.672 -9.664 1 94.06 40 ILE B CA 1
ATOM 2036 C C . ILE B 1 40 ? 17.422 -16.562 -8.281 1 94.06 40 ILE B C 1
ATOM 2038 O O . ILE B 1 40 ? 18.125 -16.547 -7.262 1 94.06 40 ILE B O 1
ATOM 2042 N N . VAL B 1 41 ? 16.141 -16.422 -8.195 1 94.69 41 VAL B N 1
ATOM 2043 C CA . VAL B 1 41 ? 15.445 -16.359 -6.918 1 94.69 41 VAL B CA 1
ATOM 2044 C C . VAL B 1 41 ? 15.617 -17.688 -6.18 1 94.69 41 VAL B C 1
ATOM 2046 O O . VAL B 1 41 ? 15.828 -17.703 -4.965 1 94.69 41 VAL B O 1
ATOM 2049 N N . LYS B 1 42 ? 15.555 -18.766 -6.891 1 96.25 42 LYS B N 1
ATOM 2050 C CA . LYS B 1 42 ? 15.703 -20.094 -6.273 1 96.25 42 LYS B CA 1
ATOM 2051 C C . LYS B 1 42 ? 17.047 -20.219 -5.586 1 96.25 42 LYS B C 1
ATOM 2053 O O . LYS B 1 42 ? 17.156 -20.797 -4.5 1 96.25 42 LYS B O 1
ATOM 2058 N N . VAL B 1 43 ? 18.078 -19.625 -6.141 1 95.12 43 VAL B N 1
ATOM 2059 C CA . VAL B 1 43 ? 19.422 -19.719 -5.605 1 95.12 43 VAL B CA 1
ATOM 2060 C C . VAL B 1 43 ? 19.594 -18.766 -4.434 1 95.12 43 VAL B C 1
ATOM 2062 O O . VAL B 1 43 ? 20.406 -19 -3.535 1 95.12 43 VAL B O 1
ATOM 2065 N N . SER B 1 44 ? 18.812 -17.703 -4.367 1 96.12 44 SER B N 1
ATOM 2066 C CA . SER B 1 44 ? 18.969 -16.656 -3.363 1 96.12 44 SER B CA 1
ATOM 2067 C C . SER B 1 44 ? 17.672 -16.469 -2.566 1 96.12 44 SER B C 1
ATOM 2069 O O . SER B 1 44 ? 17.281 -15.336 -2.279 1 96.12 44 SER B O 1
ATOM 2071 N N . ARG B 1 45 ? 17.031 -17.422 -2.227 1 95.81 45 ARG B N 1
ATOM 2072 C CA . ARG B 1 45 ? 15.68 -17.391 -1.667 1 95.81 45 ARG B CA 1
ATOM 2073 C C . ARG B 1 45 ? 15.648 -16.578 -0.375 1 95.81 45 ARG B C 1
ATOM 2075 O O . ARG B 1 45 ? 14.734 -15.781 -0.162 1 95.81 45 ARG B O 1
ATOM 2082 N N . ASN B 1 46 ? 16.672 -16.812 0.457 1 96.12 46 ASN B N 1
ATOM 2083 C CA . ASN B 1 46 ? 16.688 -16.109 1.73 1 96.12 46 ASN B CA 1
ATOM 2084 C C . ASN B 1 46 ? 16.781 -14.594 1.527 1 96.12 46 ASN B C 1
ATOM 2086 O O . ASN B 1 46 ? 16.094 -13.828 2.217 1 96.12 46 ASN B O 1
ATOM 2090 N N . PHE B 1 47 ? 17.562 -14.195 0.615 1 96.94 47 PHE B N 1
ATOM 2091 C CA . PHE B 1 47 ? 17.703 -12.781 0.325 1 96.94 47 PHE B CA 1
ATOM 2092 C C . PHE B 1 47 ? 16.406 -12.195 -0.201 1 96.94 47 PHE B C 1
ATOM 2094 O O . PHE B 1 47 ? 16.047 -11.055 0.126 1 96.94 47 PHE B O 1
ATOM 2101 N N . VAL B 1 48 ? 15.672 -12.961 -0.963 1 97.06 48 VAL B N 1
ATOM 2102 C CA . VAL B 1 48 ? 14.406 -12.508 -1.515 1 97.06 48 VAL B CA 1
ATOM 2103 C C . VAL B 1 48 ? 13.383 -12.352 -0.391 1 97.06 48 VAL B C 1
ATOM 2105 O O . VAL B 1 48 ? 12.641 -11.367 -0.355 1 97.06 48 VAL B O 1
ATOM 2108 N N . TRP B 1 49 ? 13.398 -13.281 0.584 1 97.75 49 TRP B N 1
ATOM 2109 C CA . TRP B 1 49 ? 12.539 -13.172 1.758 1 97.75 49 TRP B CA 1
ATOM 2110 C C . TRP B 1 49 ? 12.844 -11.898 2.545 1 97.75 49 TRP B C 1
ATOM 2112 O O . TRP B 1 49 ? 11.938 -11.133 2.875 1 97.75 49 TRP B O 1
ATOM 2122 N N . TYR B 1 50 ? 14.102 -11.656 2.789 1 98.25 50 TYR B N 1
ATOM 2123 C CA . TYR B 1 50 ? 14.508 -10.469 3.523 1 98.25 50 TYR B CA 1
ATOM 2124 C C . TYR B 1 50 ? 14.141 -9.203 2.758 1 98.25 50 TYR B C 1
ATOM 2126 O O . TYR B 1 50 ? 13.75 -8.195 3.357 1 98.25 50 TYR B O 1
ATOM 2134 N N . SER B 1 51 ? 14.328 -9.258 1.483 1 97.94 51 SER B N 1
ATOM 2135 C CA . SER B 1 51 ? 13.961 -8.117 0.648 1 97.94 51 SER B CA 1
ATOM 2136 C C . SER B 1 51 ? 12.484 -7.77 0.818 1 97.94 51 SER B C 1
ATOM 2138 O O . SER B 1 51 ? 12.141 -6.605 1.03 1 97.94 51 SER B O 1
ATOM 2140 N N . ALA B 1 52 ? 11.633 -8.789 0.75 1 98 52 ALA B N 1
ATOM 2141 C CA . ALA B 1 52 ? 10.188 -8.578 0.852 1 98 52 ALA B CA 1
ATOM 2142 C C . ALA B 1 52 ? 9.82 -7.988 2.211 1 98 52 ALA B C 1
ATOM 2144 O O . ALA B 1 52 ? 9.102 -6.984 2.285 1 98 52 ALA B O 1
ATOM 2145 N N . ILE B 1 53 ? 10.32 -8.508 3.283 1 98.56 53 ILE B N 1
ATOM 2146 C CA . ILE B 1 53 ? 9.992 -8.062 4.633 1 98.56 53 ILE B CA 1
ATOM 2147 C C . ILE B 1 53 ? 10.523 -6.656 4.859 1 98.56 53 ILE B C 1
ATOM 2149 O O . ILE B 1 53 ? 9.828 -5.801 5.41 1 98.56 53 ILE B O 1
ATOM 2153 N N . THR B 1 54 ? 11.758 -6.426 4.426 1 98.69 54 THR B N 1
ATOM 2154 C CA . THR B 1 54 ? 12.375 -5.113 4.582 1 98.69 54 THR B CA 1
ATOM 2155 C C . THR B 1 54 ? 11.562 -4.051 3.842 1 98.69 54 THR B C 1
ATOM 2157 O O . THR B 1 54 ? 11.398 -2.934 4.34 1 98.69 54 THR B O 1
ATOM 2160 N N . GLN B 1 55 ? 11.086 -4.391 2.693 1 98.62 55 GLN B N 1
ATOM 2161 C CA . GLN B 1 55 ? 10.305 -3.438 1.912 1 98.62 55 GLN B CA 1
ATOM 2162 C C . GLN B 1 55 ? 8.969 -3.139 2.586 1 98.62 55 GLN B C 1
ATOM 2164 O O . GLN B 1 55 ? 8.484 -2.006 2.543 1 98.62 55 GLN B O 1
ATOM 2169 N N . ILE B 1 56 ? 8.352 -4.121 3.156 1 98.75 56 ILE B N 1
ATOM 2170 C CA . ILE B 1 56 ? 7.113 -3.914 3.904 1 98.75 56 ILE B CA 1
ATOM 2171 C C . ILE B 1 56 ? 7.375 -2.99 5.09 1 98.75 56 ILE B C 1
ATOM 2173 O O . ILE B 1 56 ? 6.645 -2.02 5.301 1 98.75 56 ILE B O 1
ATOM 2177 N N . VAL B 1 57 ? 8.422 -3.238 5.805 1 98.75 57 VAL B N 1
ATOM 2178 C CA . VAL B 1 57 ? 8.797 -2.42 6.957 1 98.75 57 VAL B CA 1
ATOM 2179 C C . VAL B 1 57 ? 9.062 -0.986 6.508 1 98.75 57 VAL B C 1
ATOM 2181 O O . VAL B 1 57 ? 8.602 -0.034 7.137 1 98.75 57 VAL B O 1
ATOM 2184 N N . SER B 1 58 ? 9.781 -0.859 5.453 1 98.88 58 SER B N 1
ATOM 2185 C CA . SER B 1 58 ? 10.055 0.461 4.895 1 98.88 58 SER B CA 1
ATOM 2186 C C . SER B 1 58 ? 8.766 1.205 4.57 1 98.88 58 SER B C 1
ATOM 2188 O O . SER B 1 58 ? 8.617 2.383 4.906 1 98.88 58 SER B O 1
ATOM 2190 N N . SER B 1 59 ? 7.844 0.499 3.92 1 98.88 59 SER B N 1
ATOM 2191 C CA . SER B 1 59 ? 6.578 1.106 3.525 1 98.88 59 SER B CA 1
ATOM 2192 C C . SER B 1 59 ? 5.785 1.576 4.742 1 98.88 59 SER B C 1
ATOM 2194 O O . SER B 1 59 ? 5.227 2.674 4.738 1 98.88 59 SER B O 1
ATOM 2196 N N . VAL B 1 60 ? 5.766 0.796 5.762 1 98.88 60 VAL B N 1
ATOM 2197 C CA . VAL B 1 60 ? 5.082 1.157 6.996 1 98.88 60 VAL B CA 1
ATOM 2198 C C . VAL B 1 60 ? 5.742 2.389 7.613 1 98.88 60 VAL B C 1
ATOM 2200 O O . VAL B 1 60 ? 5.059 3.334 8.016 1 98.88 60 VAL B O 1
ATOM 2203 N N . CYS B 1 61 ? 7.02 2.398 7.645 1 98.88 61 CYS B N 1
ATOM 2204 C CA . CYS B 1 61 ? 7.754 3.521 8.211 1 98.88 61 CYS B CA 1
ATOM 2205 C C . CYS B 1 61 ? 7.508 4.793 7.406 1 98.88 61 CYS B C 1
ATOM 2207 O O . CYS B 1 61 ? 7.398 5.883 7.977 1 98.88 61 CYS B O 1
ATOM 2209 N N . TY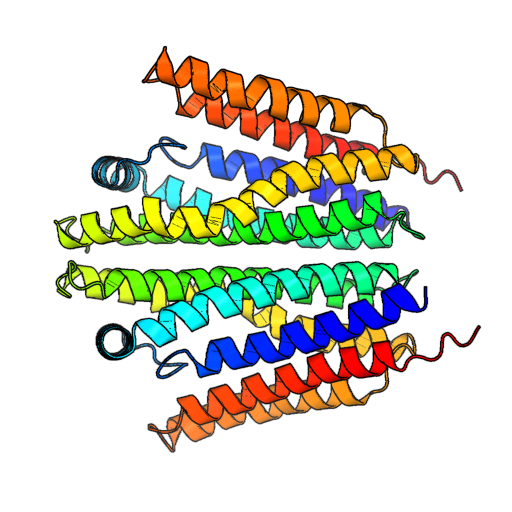R B 1 62 ? 7.453 4.676 6.098 1 98.88 62 TYR B N 1
ATOM 2210 C CA . TYR B 1 62 ? 7.141 5.836 5.27 1 98.88 62 TYR B CA 1
ATOM 2211 C C . TYR B 1 62 ? 5.781 6.422 5.637 1 98.88 62 TYR B C 1
ATOM 2213 O O . TYR B 1 62 ? 5.637 7.641 5.766 1 98.88 62 TYR B O 1
ATOM 2221 N N . ILE B 1 63 ? 4.781 5.547 5.805 1 98.88 63 ILE B N 1
ATOM 2222 C CA . ILE B 1 63 ? 3.438 6.027 6.098 1 98.88 63 ILE B CA 1
ATOM 2223 C C . ILE B 1 63 ? 3.436 6.77 7.434 1 98.88 63 ILE B C 1
ATOM 2225 O O . ILE B 1 63 ? 2.871 7.859 7.547 1 98.88 63 ILE B O 1
ATOM 2229 N N . ILE B 1 64 ? 4.109 6.219 8.406 1 98.62 64 ILE B N 1
ATOM 2230 C CA . ILE B 1 64 ? 4.195 6.875 9.711 1 98.62 64 ILE B CA 1
ATOM 2231 C C . ILE B 1 64 ? 4.887 8.227 9.555 1 98.62 64 ILE B C 1
ATOM 2233 O O . ILE B 1 64 ? 4.383 9.25 10.039 1 98.62 64 ILE B O 1
ATOM 2237 N N . ALA B 1 65 ? 5.953 8.242 8.883 1 98.56 65 ALA B N 1
ATOM 2238 C CA . ALA B 1 65 ? 6.746 9.453 8.727 1 98.56 65 ALA B CA 1
ATOM 2239 C C . ALA B 1 65 ? 5.973 10.523 7.957 1 98.56 65 ALA B C 1
ATOM 2241 O O . ALA B 1 65 ? 6.012 11.703 8.305 1 98.56 65 ALA B O 1
ATOM 2242 N N . LEU B 1 66 ? 5.285 10.109 6.898 1 98.25 66 LEU B N 1
ATOM 2243 C CA . LEU B 1 66 ? 4.59 11.07 6.043 1 98.25 66 LEU B CA 1
ATOM 2244 C C . LEU B 1 66 ? 3.436 11.727 6.793 1 98.25 66 LEU B C 1
ATOM 2246 O O . LEU B 1 66 ? 3.266 12.945 6.73 1 98.25 66 LEU B O 1
ATOM 2250 N N . PHE B 1 67 ? 2.662 10.953 7.516 1 97.19 67 PHE B N 1
ATOM 2251 C CA . PHE B 1 67 ? 1.568 11.555 8.273 1 97.19 67 PHE B CA 1
ATOM 2252 C C . PHE B 1 67 ? 2.104 12.414 9.406 1 97.19 67 PHE B C 1
ATOM 2254 O O . PHE B 1 67 ? 1.538 13.469 9.719 1 97.19 67 PHE B O 1
ATOM 2261 N N . SER B 1 68 ? 3.172 11.969 10.055 1 95.88 68 SER B N 1
ATOM 2262 C CA . SER B 1 68 ? 3.791 12.773 11.102 1 95.88 68 SER B CA 1
ATOM 2263 C C . SER B 1 68 ? 4.316 14.094 10.547 1 95.88 68 SER B C 1
ATOM 2265 O O . SER B 1 68 ? 4.152 15.148 11.164 1 95.88 68 SER B O 1
ATOM 2267 N N . LEU B 1 69 ? 4.926 13.977 9.398 1 95.62 69 LEU B N 1
ATOM 2268 C CA . LEU B 1 69 ? 5.453 15.18 8.758 1 95.62 69 LEU B CA 1
ATOM 2269 C C . LEU B 1 69 ? 4.32 16.109 8.344 1 95.62 69 LEU B C 1
ATOM 2271 O O . LEU B 1 69 ? 4.434 17.328 8.492 1 95.62 69 LEU B O 1
ATOM 2275 N N . ALA B 1 70 ? 3.295 15.562 7.805 1 94.81 70 ALA B N 1
ATOM 2276 C CA . ALA B 1 70 ? 2.133 16.359 7.43 1 94.81 70 ALA B CA 1
ATOM 2277 C C . ALA B 1 70 ? 1.557 17.094 8.641 1 94.81 70 ALA B C 1
ATOM 2279 O O . ALA B 1 70 ? 1.088 18.219 8.523 1 94.81 70 ALA B O 1
ATOM 2280 N N . ASP B 1 71 ? 1.596 16.438 9.781 1 93 71 ASP B N 1
ATOM 2281 C CA . ASP B 1 71 ? 1.084 17.031 11.008 1 93 71 ASP B CA 1
ATOM 2282 C C . ASP B 1 71 ? 1.961 18.203 11.461 1 93 71 ASP B C 1
ATOM 2284 O O . ASP B 1 71 ? 1.473 19.141 12.078 1 93 71 ASP B O 1
ATOM 2288 N N . LEU B 1 72 ? 3.209 18.078 11.172 1 90.31 72 LEU B N 1
ATOM 2289 C CA . LEU B 1 72 ? 4.164 19.094 11.586 1 90.31 72 LEU B CA 1
ATOM 2290 C C . LEU B 1 72 ? 4.035 20.344 10.719 1 90.31 72 LEU B C 1
ATOM 2292 O O . LEU B 1 72 ? 4.363 21.453 11.164 1 90.31 72 LEU B O 1
ATOM 2296 N N . ILE B 1 73 ? 3.658 20.109 9.508 1 87.12 73 ILE B N 1
ATOM 2297 C CA . ILE B 1 73 ? 3.58 21.219 8.57 1 87.12 73 ILE B CA 1
ATOM 2298 C C . ILE B 1 73 ? 2.146 21.75 8.508 1 87.12 73 ILE B C 1
ATOM 2300 O O . ILE B 1 73 ? 1.281 21.125 7.883 1 87.12 73 ILE B O 1
ATOM 2304 N N . THR B 1 74 ? 1.799 22.625 9.32 1 75.31 74 THR B N 1
ATOM 2305 C CA . THR B 1 74 ? 0.466 23.219 9.367 1 75.31 74 THR B CA 1
ATOM 2306 C C . THR B 1 74 ? 0.304 24.266 8.273 1 75.31 74 THR B C 1
ATOM 2308 O O . THR B 1 74 ? 1.232 25.031 7.992 1 75.31 74 THR B O 1
ATOM 2311 N N . SER B 1 75 ? -0.854 24.172 7.582 1 81.56 75 SER B N 1
ATOM 2312 C CA . SER B 1 75 ? -1.177 25.016 6.441 1 81.56 75 SER B CA 1
ATOM 2313 C C . SER B 1 75 ? -0.357 24.641 5.215 1 81.56 75 SER B C 1
ATOM 2315 O O . SER B 1 75 ? 0.528 25.375 4.789 1 81.56 75 SER B O 1
ATOM 2317 N N . GLN B 1 76 ? -0.735 23.562 4.777 1 86.62 76 GLN B N 1
ATOM 2318 C CA . GLN B 1 76 ? -0.019 23.031 3.623 1 86.62 76 GLN B CA 1
ATOM 2319 C C . GLN B 1 76 ? -0.421 23.75 2.342 1 86.62 76 GLN B C 1
ATOM 2321 O O . GLN B 1 76 ? -1.609 23.953 2.086 1 86.62 76 GLN B O 1
ATOM 2326 N N . LYS B 1 77 ? 0.592 24.125 1.651 1 92.31 77 LYS B N 1
ATOM 2327 C CA . LYS B 1 77 ? 0.317 24.578 0.29 1 92.31 77 LYS B CA 1
ATOM 2328 C C . LYS B 1 77 ? -0.11 23.422 -0.6 1 92.31 77 LYS B C 1
ATOM 2330 O O . LYS B 1 77 ? 0.094 22.25 -0.248 1 92.31 77 LYS B O 1
ATOM 2335 N N . LYS B 1 78 ? -0.647 23.703 -1.695 1 94.75 78 LYS B N 1
ATOM 2336 C CA . LYS B 1 78 ? -1.17 22.703 -2.609 1 94.75 78 LYS B CA 1
ATOM 2337 C C . LYS B 1 78 ? -0.061 21.766 -3.09 1 94.75 78 LYS B C 1
ATOM 2339 O O . LYS B 1 78 ? -0.26 20.547 -3.186 1 94.75 78 LYS B O 1
ATOM 2344 N N . THR B 1 79 ? 1.051 22.344 -3.359 1 97.38 79 THR B N 1
ATOM 2345 C CA . THR B 1 79 ? 2.18 21.562 -3.842 1 97.38 79 THR B CA 1
ATOM 2346 C C . THR B 1 79 ? 2.641 20.562 -2.781 1 97.38 79 THR B C 1
ATOM 2348 O O . THR B 1 79 ? 2.936 19.406 -3.094 1 97.38 79 THR B O 1
ATOM 2351 N N . THR B 1 80 ? 2.611 21 -1.542 1 97.56 80 THR B N 1
ATOM 2352 C CA . THR B 1 80 ? 3.029 20.125 -0.448 1 97.56 80 THR B CA 1
ATOM 2353 C C . THR B 1 80 ? 2.029 18.984 -0.246 1 97.56 80 THR B C 1
ATOM 2355 O O . THR B 1 80 ? 2.42 17.828 -0.127 1 97.56 80 THR B O 1
ATOM 2358 N N . LEU B 1 81 ? 0.804 19.359 -0.264 1 97.06 81 LEU B N 1
ATOM 2359 C CA . LEU B 1 81 ? -0.232 18.344 -0.115 1 97.06 81 LEU B CA 1
ATOM 2360 C C . LEU B 1 81 ? -0.178 17.344 -1.263 1 97.06 81 LEU B C 1
ATOM 2362 O O . LEU B 1 81 ? -0.274 16.125 -1.04 1 97.06 81 LEU B O 1
ATOM 2366 N N . SER B 1 82 ? 0.025 17.828 -2.48 1 98.12 82 SER B N 1
ATOM 2367 C CA . SER B 1 82 ? 0.15 16.938 -3.633 1 98.12 82 SER B CA 1
ATOM 2368 C C . SER B 1 82 ? 1.349 16 -3.488 1 98.12 82 SER B C 1
ATOM 2370 O O . SER B 1 82 ? 1.284 14.836 -3.879 1 98.12 82 SER B O 1
ATOM 2372 N N . GLY B 1 83 ? 2.402 16.578 -2.947 1 98.56 83 GLY B N 1
ATOM 2373 C CA . GLY B 1 83 ? 3.572 15.75 -2.689 1 98.56 83 GLY B CA 1
ATOM 2374 C C . GLY B 1 83 ? 3.309 14.625 -1.706 1 98.56 83 GLY B C 1
ATOM 2375 O O . GLY B 1 83 ? 3.697 13.477 -1.944 1 98.56 83 GLY B O 1
ATOM 2376 N N . PHE B 1 84 ? 2.609 14.914 -0.64 1 98.5 84 PHE B N 1
ATOM 2377 C CA . PHE B 1 84 ? 2.254 13.898 0.345 1 98.5 84 PHE B CA 1
ATOM 2378 C C . PHE B 1 84 ? 1.38 12.82 -0.282 1 98.5 84 PHE B C 1
ATOM 2380 O O . PHE B 1 84 ? 1.619 11.625 -0.083 1 98.5 84 PHE B O 1
ATOM 2387 N N . VAL B 1 85 ? 0.439 13.25 -1.042 1 98.62 85 VAL B N 1
ATOM 2388 C CA . VAL B 1 85 ? -0.531 12.344 -1.644 1 98.62 85 VAL B CA 1
ATOM 2389 C C . VAL B 1 85 ? 0.175 11.406 -2.625 1 98.62 85 VAL B C 1
ATOM 2391 O O . VAL B 1 85 ? 0.047 10.188 -2.529 1 98.62 85 VAL B O 1
ATOM 2394 N N . LEU B 1 86 ? 0.933 11.969 -3.469 1 98.88 86 LEU B N 1
ATOM 2395 C CA . LEU B 1 86 ? 1.606 11.164 -4.48 1 98.88 86 LEU B CA 1
ATOM 2396 C C . LEU B 1 86 ? 2.625 10.227 -3.834 1 98.88 86 LEU B C 1
ATOM 2398 O O . LEU B 1 86 ? 2.713 9.055 -4.199 1 98.88 86 LEU B O 1
ATOM 2402 N N . PHE B 1 87 ? 3.391 10.75 -2.896 1 98.81 87 PHE B N 1
ATOM 2403 C CA . PHE B 1 87 ? 4.348 9.914 -2.176 1 98.81 87 PHE B CA 1
ATOM 2404 C C . PHE B 1 87 ? 3.639 8.773 -1.454 1 98.81 87 PHE B C 1
ATOM 2406 O O . PHE B 1 87 ? 4.094 7.633 -1.494 1 98.81 87 PHE B O 1
ATOM 2413 N N . GLY B 1 88 ? 2.5 9.07 -0.857 1 98.81 88 GLY B N 1
ATOM 2414 C CA . GLY B 1 88 ? 1.704 8.047 -0.198 1 98.81 88 GLY B CA 1
ATOM 2415 C C . GLY B 1 88 ? 1.203 6.977 -1.149 1 98.81 88 GLY B C 1
ATOM 2416 O O . GLY B 1 88 ? 1.245 5.785 -0.831 1 98.81 88 GLY B O 1
ATOM 2417 N N . ILE B 1 89 ? 0.743 7.395 -2.299 1 98.88 89 ILE B N 1
ATOM 2418 C CA . ILE B 1 89 ? 0.321 6.453 -3.33 1 98.88 89 ILE B CA 1
ATOM 2419 C C . ILE B 1 89 ? 1.508 5.598 -3.766 1 98.88 89 ILE B C 1
ATOM 2421 O O . ILE B 1 89 ? 1.369 4.387 -3.965 1 98.88 89 ILE B O 1
ATOM 2425 N N . GLY B 1 90 ? 2.637 6.273 -3.859 1 98.81 90 GLY B N 1
ATOM 2426 C CA . GLY B 1 90 ? 3.848 5.543 -4.199 1 98.81 90 GLY B CA 1
ATOM 2427 C C . GLY B 1 90 ? 4.199 4.469 -3.189 1 98.81 90 GLY B C 1
ATOM 2428 O O . GLY B 1 90 ? 4.664 3.389 -3.561 1 98.81 90 GLY B O 1
ATOM 2429 N N . VAL B 1 91 ? 3.992 4.785 -1.938 1 98.88 91 VAL B N 1
ATOM 2430 C CA . VAL B 1 91 ? 4.293 3.828 -0.877 1 98.88 91 VAL B CA 1
ATOM 2431 C C . VAL B 1 91 ? 3.357 2.625 -0.985 1 98.88 91 VAL B C 1
ATOM 2433 O O . VAL B 1 91 ? 3.758 1.494 -0.702 1 98.88 91 VAL B O 1
ATOM 2436 N N . LEU B 1 92 ? 2.096 2.812 -1.479 1 98.75 92 LEU B N 1
ATOM 2437 C CA . LEU B 1 92 ? 1.209 1.695 -1.785 1 98.75 92 LEU B CA 1
ATOM 2438 C C . LEU B 1 92 ? 1.86 0.74 -2.779 1 98.75 92 LEU B C 1
ATOM 2440 O O . LEU B 1 92 ? 1.831 -0.478 -2.586 1 98.75 92 LEU B O 1
ATOM 2444 N N . GLY B 1 93 ? 2.414 1.389 -3.752 1 98.44 93 GLY B N 1
ATOM 2445 C CA . GLY B 1 93 ? 3.074 0.603 -4.785 1 98.44 93 GLY B CA 1
ATOM 2446 C C . GLY B 1 93 ? 4.262 -0.187 -4.266 1 98.44 93 GLY B C 1
ATOM 2447 O O . GLY B 1 93 ? 4.422 -1.364 -4.594 1 98.44 93 GLY B O 1
ATOM 2448 N N . MET B 1 94 ? 5.023 0.446 -3.445 1 98.19 94 MET B N 1
ATOM 2449 C CA . MET B 1 94 ? 6.203 -0.21 -2.891 1 98.19 94 MET B CA 1
ATOM 2450 C C . MET B 1 94 ? 5.809 -1.391 -2.012 1 98.19 94 MET B C 1
ATOM 2452 O O . MET B 1 94 ? 6.438 -2.449 -2.068 1 98.19 94 MET B O 1
ATOM 2456 N N . CYS B 1 95 ? 4.793 -1.18 -1.262 1 98.69 95 CYS B N 1
ATOM 2457 C CA . CYS B 1 95 ? 4.324 -2.271 -0.416 1 98.69 95 CYS B CA 1
ATOM 2458 C C . CYS B 1 95 ? 3.781 -3.42 -1.258 1 98.69 95 CYS B C 1
ATOM 2460 O O . CYS B 1 95 ? 4.066 -4.586 -0.982 1 98.69 95 CYS B O 1
ATOM 2462 N N . SER B 1 96 ? 3.035 -3.086 -2.266 1 98.25 96 SER B N 1
ATOM 2463 C CA . SER B 1 96 ? 2.498 -4.105 -3.162 1 98.25 96 SER B CA 1
ATOM 2464 C C . SER B 1 96 ? 3.617 -4.867 -3.865 1 98.25 96 SER B C 1
ATOM 2466 O O . SER B 1 96 ? 3.531 -6.082 -4.043 1 98.25 96 SER B O 1
ATOM 2468 N N . ASP B 1 97 ? 4.625 -4.133 -4.219 1 96.81 97 ASP B N 1
ATOM 2469 C CA . ASP B 1 97 ? 5.77 -4.762 -4.875 1 96.81 97 ASP B CA 1
ATOM 2470 C C . ASP B 1 97 ? 6.449 -5.77 -3.949 1 96.81 97 ASP B C 1
ATOM 2472 O O . ASP B 1 97 ? 6.98 -6.781 -4.41 1 96.81 97 ASP B O 1
ATOM 2476 N N . ALA B 1 98 ? 6.496 -5.477 -2.672 1 97.62 98 ALA B N 1
ATOM 2477 C CA . ALA B 1 98 ? 7.055 -6.41 -1.7 1 97.62 98 ALA B CA 1
ATOM 2478 C C . ALA B 1 98 ? 6.352 -7.762 -1.769 1 97.62 98 ALA B C 1
ATOM 2480 O O . ALA B 1 98 ? 6.98 -8.805 -1.589 1 97.62 98 ALA B O 1
ATOM 2481 N N . PHE B 1 99 ? 5.109 -7.719 -2.061 1 95.31 99 PHE B N 1
ATOM 2482 C CA . PHE B 1 99 ? 4.363 -8.969 -2.111 1 95.31 99 PHE B CA 1
ATOM 2483 C C . PHE B 1 99 ? 4.594 -9.68 -3.438 1 95.31 99 PHE B C 1
ATOM 2485 O O . PHE B 1 99 ? 4.395 -10.891 -3.541 1 95.31 99 PHE B O 1
ATOM 2492 N N . PHE B 1 100 ? 5.07 -8.945 -4.477 1 93.88 100 PHE B N 1
ATOM 2493 C CA . PHE B 1 100 ? 5.582 -9.609 -5.672 1 93.88 100 PHE B CA 1
ATOM 2494 C C . PHE B 1 100 ? 6.848 -10.398 -5.352 1 93.88 100 PHE B C 1
ATOM 2496 O O . PHE B 1 100 ? 7.02 -11.523 -5.828 1 93.88 100 PHE B O 1
ATOM 2503 N N . HIS B 1 101 ? 7.672 -9.773 -4.559 1 94.94 101 HIS B N 1
ATOM 2504 C CA . HIS B 1 101 ? 8.867 -10.484 -4.113 1 94.94 101 HIS B CA 1
ATOM 2505 C C . HIS B 1 101 ? 8.5 -11.734 -3.32 1 94.94 101 HIS B C 1
ATOM 2507 O O . HIS B 1 101 ? 9.117 -12.789 -3.496 1 94.94 101 HIS B O 1
ATOM 2513 N N . LEU B 1 102 ? 7.531 -11.633 -2.512 1 96.12 102 LEU B N 1
ATOM 2514 C CA . LEU B 1 102 ? 7.074 -12.766 -1.706 1 96.12 102 LEU B CA 1
ATOM 2515 C C . LEU B 1 102 ? 6.543 -13.883 -2.592 1 96.12 102 LEU B C 1
ATOM 2517 O O . LEU B 1 102 ? 6.785 -15.062 -2.322 1 96.12 102 LEU B O 1
ATOM 2521 N N . LEU B 1 103 ? 5.832 -13.5 -3.615 1 95.5 103 LEU B N 1
ATOM 2522 C CA . LEU B 1 103 ? 5.336 -14.484 -4.57 1 95.5 103 LEU B CA 1
ATOM 2523 C C . LEU B 1 103 ? 6.488 -15.25 -5.215 1 95.5 103 LEU B C 1
ATOM 2525 O O . LEU B 1 103 ? 6.465 -16.484 -5.285 1 95.5 103 LEU B O 1
ATOM 2529 N N . ALA B 1 104 ? 7.461 -14.477 -5.656 1 95.5 104 ALA B N 1
ATOM 2530 C CA . ALA B 1 104 ? 8.633 -15.109 -6.258 1 95.5 104 ALA B CA 1
ATOM 2531 C C . ALA B 1 104 ? 9.297 -16.078 -5.273 1 95.5 104 ALA B C 1
ATOM 2533 O O . ALA B 1 104 ? 9.711 -17.172 -5.656 1 95.5 104 ALA B O 1
ATOM 2534 N N . TYR B 1 105 ? 9.367 -15.656 -4.078 1 96.94 105 TYR B N 1
ATOM 2535 C CA . TYR B 1 105 ? 9.922 -16.484 -3.016 1 96.94 105 TYR B CA 1
ATOM 2536 C C . TYR B 1 105 ? 9.156 -17.812 -2.896 1 96.94 105 TYR B C 1
ATOM 2538 O O . TYR B 1 105 ? 9.766 -18.875 -2.842 1 96.94 105 TYR B O 1
ATOM 2546 N N . TYR B 1 106 ? 7.863 -17.781 -2.949 1 96.31 106 TYR B N 1
ATOM 2547 C CA . TYR B 1 106 ? 7.051 -18.969 -2.74 1 96.31 106 TYR B CA 1
ATOM 2548 C C . TYR B 1 106 ? 7.023 -19.844 -3.994 1 96.31 106 TYR B C 1
ATOM 2550 O O . TYR B 1 106 ? 6.934 -21.062 -3.908 1 96.31 106 TYR B O 1
ATOM 2558 N N . MET B 1 107 ? 7.172 -19.234 -5.117 1 96.69 107 MET B N 1
ATOM 2559 C CA . MET B 1 107 ? 7.176 -19.969 -6.379 1 96.69 107 MET B CA 1
ATOM 2560 C C . MET B 1 107 ? 8.43 -20.812 -6.504 1 96.69 107 MET B C 1
ATOM 2562 O O . MET B 1 107 ? 8.492 -21.719 -7.34 1 96.69 107 MET B O 1
ATOM 2566 N N . THR B 1 108 ? 9.398 -20.516 -5.676 1 96.88 108 THR B N 1
ATOM 2567 C CA . THR B 1 108 ? 10.672 -21.219 -5.816 1 96.88 108 THR B CA 1
ATOM 2568 C C . THR B 1 108 ? 10.93 -22.125 -4.613 1 96.88 108 THR B C 1
ATOM 2570 O O . THR B 1 108 ? 12.062 -22.531 -4.363 1 96.88 108 THR B O 1
ATOM 2573 N N . ASP B 1 109 ? 9.906 -22.297 -3.869 1 96.31 109 ASP B N 1
ATOM 2574 C CA . ASP B 1 109 ? 10.016 -23.25 -2.768 1 96.31 109 ASP B CA 1
ATOM 2575 C C . ASP B 1 109 ? 10.414 -24.625 -3.273 1 96.31 109 ASP B C 1
ATOM 2577 O O . ASP B 1 109 ? 10.078 -25 -4.395 1 96.31 109 ASP B O 1
ATOM 2581 N N . ASP B 1 110 ? 11.055 -25.422 -2.471 1 94.94 110 ASP B N 1
ATOM 2582 C CA . ASP B 1 110 ? 11.547 -26.75 -2.873 1 94.94 110 ASP B CA 1
ATOM 2583 C C . ASP B 1 110 ? 10.391 -27.672 -3.246 1 94.94 110 ASP B C 1
ATOM 2585 O O . ASP B 1 110 ? 10.562 -28.594 -4.055 1 94.94 110 ASP B O 1
ATOM 2589 N N . SER B 1 111 ? 9.211 -27.406 -2.748 1 94.56 111 SER B N 1
ATOM 2590 C CA . SER B 1 111 ? 8.039 -28.25 -3.01 1 94.56 111 SER B CA 1
ATOM 2591 C C . SER B 1 111 ? 7.406 -27.906 -4.355 1 94.56 111 SER B C 1
ATOM 2593 O O . SER B 1 111 ? 6.516 -28.609 -4.828 1 94.56 111 SER B O 1
ATOM 2595 N N . VAL B 1 112 ? 7.863 -26.812 -4.953 1 94.88 112 VAL B N 1
ATOM 2596 C CA . VAL B 1 112 ? 7.32 -26.391 -6.234 1 94.88 112 VAL B CA 1
ATOM 2597 C C . VAL B 1 112 ? 8.289 -26.766 -7.355 1 94.88 112 VAL B C 1
ATOM 2599 O O . VAL B 1 112 ? 9.453 -26.344 -7.348 1 94.88 112 VAL B O 1
ATOM 2602 N N . PHE B 1 113 ? 7.828 -27.547 -8.289 1 92.81 113 PHE B N 1
ATOM 2603 C CA . PHE B 1 113 ? 8.602 -27.812 -9.5 1 92.81 113 PHE B CA 1
ATOM 2604 C C . PHE B 1 113 ? 8.367 -26.719 -10.531 1 92.81 113 PHE B C 1
ATOM 2606 O O . PHE B 1 113 ? 7.246 -26.531 -11.008 1 92.81 113 PHE B O 1
ATOM 2613 N N . ILE B 1 114 ? 9.438 -26.047 -10.781 1 90.75 114 ILE B N 1
ATOM 2614 C CA . ILE B 1 114 ? 9.344 -24.938 -11.719 1 90.75 114 ILE B CA 1
ATOM 2615 C C . ILE B 1 114 ? 9.156 -25.484 -13.141 1 90.75 114 ILE B C 1
ATOM 2617 O O . ILE B 1 114 ? 10.133 -25.688 -13.859 1 90.75 114 ILE B O 1
ATOM 2621 N N . GLN B 1 115 ? 7.977 -25.609 -13.516 1 90.56 115 GLN B N 1
ATOM 2622 C CA . GLN B 1 115 ? 7.602 -26.094 -14.836 1 90.56 115 GLN B CA 1
ATOM 2623 C C . GLN B 1 115 ? 6.848 -25.031 -15.625 1 90.56 115 GLN B C 1
ATOM 2625 O O . GLN B 1 115 ? 6.781 -23.875 -15.195 1 90.56 115 GLN B O 1
ATOM 2630 N N . GLU B 1 116 ? 6.312 -25.391 -16.672 1 91.75 116 GLU B N 1
ATOM 2631 C CA . GLU B 1 116 ? 5.777 -24.453 -17.656 1 91.75 116 GLU B CA 1
ATOM 2632 C C . GLU B 1 116 ? 4.703 -23.562 -17.047 1 91.75 116 GLU B C 1
ATOM 2634 O O . GLU B 1 116 ? 4.734 -22.344 -17.203 1 91.75 116 GLU B O 1
ATOM 2639 N N . ASN B 1 117 ? 3.832 -24.078 -16.281 1 94.19 117 ASN B N 1
ATOM 2640 C CA . ASN B 1 117 ? 2.729 -23.312 -15.711 1 94.19 117 ASN B CA 1
ATOM 2641 C C . ASN B 1 117 ? 3.225 -22.266 -14.711 1 94.19 117 ASN B C 1
ATOM 2643 O O . ASN B 1 117 ? 2.682 -21.172 -14.633 1 94.19 117 ASN B O 1
ATOM 2647 N N . VAL B 1 118 ? 4.215 -22.656 -14 1 95.12 118 VAL B N 1
ATOM 2648 C CA . VAL B 1 118 ? 4.801 -21.734 -13.031 1 95.12 118 VAL B CA 1
ATOM 2649 C C . VAL B 1 118 ? 5.48 -20.578 -13.766 1 95.12 118 VAL B C 1
ATOM 2651 O O . VAL B 1 118 ? 5.332 -19.422 -13.383 1 95.12 118 VAL B O 1
ATOM 2654 N N . ILE B 1 119 ? 6.121 -20.875 -14.812 1 95.31 119 ILE B N 1
ATOM 2655 C CA . ILE B 1 119 ? 6.809 -19.875 -15.625 1 95.31 119 ILE B CA 1
ATOM 2656 C C . ILE B 1 119 ? 5.785 -18.938 -16.266 1 95.31 119 ILE B C 1
ATOM 2658 O O . ILE B 1 119 ? 5.992 -17.719 -16.312 1 95.31 119 ILE B O 1
ATOM 2662 N N . ILE B 1 120 ? 4.727 -19.5 -16.719 1 96 120 ILE B N 1
ATOM 2663 C CA . ILE B 1 120 ? 3.67 -18.719 -17.344 1 96 120 ILE B CA 1
ATOM 2664 C C . ILE B 1 120 ? 3.094 -17.734 -16.328 1 96 120 ILE B C 1
ATOM 2666 O O . ILE B 1 120 ? 2.9 -16.547 -16.641 1 96 120 ILE B O 1
ATOM 2670 N N . ILE B 1 121 ? 2.838 -18.188 -15.156 1 95.75 121 ILE B N 1
ATOM 2671 C CA . ILE B 1 121 ? 2.291 -17.328 -14.109 1 95.75 121 ILE B CA 1
ATOM 2672 C C . ILE B 1 121 ? 3.273 -16.203 -13.797 1 95.75 121 ILE B C 1
ATOM 2674 O O . ILE B 1 121 ? 2.881 -15.031 -13.711 1 95.75 121 ILE B O 1
ATOM 2678 N N . MET B 1 122 ? 4.527 -16.516 -13.633 1 95.62 122 MET B N 1
ATOM 2679 C CA . MET B 1 122 ? 5.539 -15.5 -13.375 1 95.62 122 MET B CA 1
ATOM 2680 C C . MET B 1 122 ? 5.605 -14.492 -14.523 1 95.62 122 MET B C 1
ATOM 2682 O O . MET B 1 122 ? 5.758 -13.297 -14.289 1 95.62 122 MET B O 1
ATOM 2686 N N . ASN B 1 123 ? 5.504 -14.977 -15.672 1 95.06 123 ASN B N 1
ATOM 2687 C CA . ASN B 1 123 ? 5.504 -14.102 -16.828 1 95.06 123 ASN B CA 1
ATOM 2688 C C . ASN B 1 123 ? 4.332 -13.125 -16.797 1 95.06 123 ASN B C 1
ATOM 2690 O O . ASN B 1 123 ? 4.492 -11.938 -17.094 1 95.06 123 ASN B O 1
ATOM 2694 N N . PHE B 1 124 ? 3.146 -13.578 -16.453 1 95.25 124 PHE B N 1
ATOM 2695 C CA . PHE B 1 124 ? 1.979 -12.711 -16.328 1 95.25 124 PHE B CA 1
ATOM 2696 C C . PHE B 1 124 ? 2.217 -11.633 -15.281 1 95.25 124 PHE B C 1
ATOM 2698 O O . PHE B 1 124 ? 1.9 -10.461 -15.508 1 95.25 124 PHE B O 1
ATOM 2705 N N . MET B 1 125 ? 2.74 -12.039 -14.195 1 93.75 125 MET B N 1
ATOM 2706 C CA . MET B 1 125 ? 2.971 -11.086 -13.109 1 93.75 125 MET B CA 1
ATOM 2707 C C . MET B 1 125 ? 4.004 -10.039 -13.516 1 93.75 125 MET B C 1
ATOM 2709 O O . MET B 1 125 ? 3.838 -8.852 -13.227 1 93.75 125 MET B O 1
ATOM 2713 N N . GLN B 1 126 ? 5.016 -10.414 -14.273 1 91.5 126 GLN B N 1
ATOM 2714 C CA . GLN B 1 126 ? 6.113 -9.523 -14.633 1 91.5 126 GLN B CA 1
ATOM 2715 C C . GLN B 1 126 ? 5.742 -8.656 -15.836 1 91.5 126 GLN B C 1
ATOM 2717 O O . GLN B 1 126 ? 6.41 -7.656 -16.109 1 91.5 126 GLN B O 1
ATOM 2722 N N . THR B 1 127 ? 4.754 -8.961 -16.516 1 91.62 127 THR B N 1
ATOM 2723 C CA . THR B 1 127 ? 4.336 -8.156 -17.656 1 91.62 127 THR B CA 1
ATOM 2724 C C . THR B 1 127 ? 3.018 -7.449 -17.359 1 91.62 127 THR B C 1
ATOM 2726 O O . THR B 1 127 ? 3.008 -6.273 -16.984 1 91.62 127 THR B O 1
ATOM 2729 N N . LYS B 1 128 ? 1.975 -8.18 -17.172 1 93.5 128 LYS B N 1
ATOM 2730 C CA . LYS B 1 128 ? 0.651 -7.59 -17 1 93.5 128 LYS B CA 1
ATOM 2731 C C . LYS B 1 128 ? 0.475 -7.07 -15.57 1 93.5 128 LYS B C 1
ATOM 2733 O O . LYS B 1 128 ? -0.1 -6.004 -15.359 1 93.5 128 LYS B O 1
ATOM 2738 N N . GLY B 1 129 ? 0.923 -7.844 -14.633 1 93.12 129 GLY B N 1
ATOM 2739 C CA . GLY B 1 129 ? 0.854 -7.398 -13.25 1 93.12 129 GLY B CA 1
ATOM 2740 C C . GLY B 1 129 ? 1.649 -6.137 -12.984 1 93.12 129 GLY B C 1
ATOM 2741 O O . GLY B 1 129 ? 1.146 -5.199 -12.359 1 93.12 129 GLY B O 1
ATOM 2742 N N . VAL B 1 130 ? 2.809 -6.105 -13.484 1 91.75 130 VAL B N 1
ATOM 2743 C CA . VAL B 1 130 ? 3.703 -4.977 -13.258 1 91.75 130 VAL B CA 1
ATOM 2744 C C . VAL B 1 130 ? 3.141 -3.729 -13.938 1 91.75 130 VAL B C 1
ATOM 2746 O O . VAL B 1 130 ? 3.279 -2.617 -13.422 1 91.75 130 VAL B O 1
ATOM 2749 N N . ILE B 1 131 ? 2.496 -3.846 -15.031 1 94.44 131 ILE B N 1
ATOM 2750 C CA . ILE B 1 131 ? 1.902 -2.717 -15.734 1 94.44 131 ILE B CA 1
ATOM 2751 C C . ILE B 1 131 ? 0.896 -2.012 -14.828 1 94.44 131 ILE B C 1
ATOM 2753 O O . ILE B 1 131 ? 0.778 -0.785 -14.859 1 94.44 131 ILE B O 1
ATOM 2757 N N . ILE B 1 132 ? 0.188 -2.744 -14.047 1 95.81 132 ILE B N 1
ATOM 2758 C CA . ILE B 1 132 ? -0.794 -2.184 -13.117 1 95.81 132 ILE B CA 1
ATOM 2759 C C . ILE B 1 132 ? -0.079 -1.545 -11.93 1 95.81 132 ILE B C 1
ATOM 2761 O O . ILE B 1 132 ? -0.547 -0.544 -11.383 1 95.81 132 ILE B O 1
ATOM 2765 N N . LEU B 1 133 ? 1.08 -2.078 -11.625 1 96.44 133 LEU B N 1
ATOM 2766 C CA . LEU B 1 133 ? 1.845 -1.637 -10.461 1 96.44 133 LEU B CA 1
ATOM 2767 C C . LEU B 1 133 ? 2.631 -0.37 -10.781 1 96.44 133 LEU B C 1
ATOM 2769 O O . LEU B 1 133 ? 2.848 0.468 -9.898 1 96.44 133 LEU B O 1
ATOM 2773 N N . VAL B 1 134 ? 3.025 -0.13 -11.969 1 94.81 134 VAL B N 1
ATOM 2774 C CA . VAL B 1 134 ? 3.979 0.889 -12.398 1 94.81 134 VAL B CA 1
ATOM 2775 C C . VAL B 1 134 ? 3.439 2.277 -12.055 1 94.81 134 VAL B C 1
ATOM 2777 O O . VAL B 1 134 ? 4.16 3.113 -11.508 1 94.81 134 VAL B O 1
ATOM 2780 N N . PRO B 1 135 ? 2.139 2.559 -12.305 1 97 135 PRO B N 1
ATOM 2781 C CA . PRO B 1 135 ? 1.657 3.895 -11.945 1 97 135 PRO B CA 1
ATOM 2782 C C . PRO B 1 135 ? 1.799 4.195 -10.461 1 97 135 PRO B C 1
ATOM 2784 O O . PRO B 1 135 ? 2.084 5.332 -10.078 1 97 135 PRO B O 1
ATOM 2787 N N . LEU B 1 136 ? 1.627 3.217 -9.641 1 98.19 136 LEU B N 1
ATOM 2788 C CA . LEU B 1 136 ? 1.798 3.41 -8.203 1 98.19 136 LEU B CA 1
ATOM 2789 C C . LEU B 1 136 ? 3.268 3.631 -7.859 1 98.19 136 LEU B C 1
ATOM 2791 O O . LEU B 1 136 ? 3.598 4.535 -7.09 1 98.19 136 LEU B O 1
ATOM 2795 N N . LEU B 1 137 ? 4.137 2.842 -8.508 1 96.81 137 LEU B N 1
ATOM 2796 C CA . LEU B 1 137 ? 5.566 2.959 -8.234 1 96.81 137 LEU B CA 1
ATOM 2797 C C . LEU B 1 137 ? 6.098 4.309 -8.703 1 96.81 137 LEU B C 1
ATOM 2799 O O . LEU B 1 137 ? 6.918 4.93 -8.023 1 96.81 137 LEU B O 1
ATOM 2803 N N . LEU B 1 138 ? 5.637 4.762 -9.844 1 96.12 138 LEU B N 1
ATOM 2804 C CA . LEU B 1 138 ? 6.074 6.043 -10.383 1 96.12 138 LEU B CA 1
ATOM 2805 C C . LEU B 1 138 ? 5.688 7.184 -9.445 1 96.12 138 LEU B C 1
ATOM 2807 O O . LEU B 1 138 ? 6.422 8.164 -9.32 1 96.12 138 LEU B O 1
ATOM 2811 N N . SER B 1 139 ? 4.566 7.062 -8.82 1 98.06 139 SER B N 1
ATOM 2812 C CA . SER B 1 139 ? 4.102 8.086 -7.887 1 98.06 139 SER B CA 1
ATOM 2813 C C . SER B 1 139 ? 5.059 8.234 -6.711 1 98.06 139 SER B C 1
ATOM 2815 O O . SER B 1 139 ? 5.148 9.305 -6.109 1 98.06 139 SER B O 1
ATOM 2817 N N . PHE B 1 140 ? 5.785 7.141 -6.395 1 97.75 140 PHE B N 1
ATOM 2818 C CA . PHE B 1 140 ? 6.77 7.191 -5.316 1 97.75 140 PHE B CA 1
ATOM 2819 C C . PHE B 1 140 ? 7.867 8.203 -5.637 1 97.75 140 PHE B C 1
ATOM 2821 O O . PHE B 1 140 ? 8.234 9.008 -4.785 1 97.75 140 PHE B O 1
ATOM 2828 N N . PHE B 1 141 ? 8.281 8.203 -6.832 1 96 141 PHE B N 1
ATOM 2829 C CA . PHE B 1 141 ? 9.398 9.039 -7.254 1 96 141 PHE B CA 1
ATOM 2830 C C . PHE B 1 141 ? 8.93 10.461 -7.531 1 96 141 PHE B C 1
ATOM 2832 O O . PHE B 1 141 ? 9.531 11.422 -7.051 1 96 141 PHE B O 1
ATOM 2839 N N . ILE B 1 142 ? 7.82 10.531 -8.234 1 97 142 ILE B N 1
ATOM 2840 C CA . ILE B 1 142 ? 7.266 11.852 -8.539 1 97 142 ILE B CA 1
ATOM 2841 C C . ILE B 1 142 ? 6.828 12.539 -7.25 1 97 142 ILE B C 1
ATOM 2843 O O . ILE B 1 142 ? 7.051 13.742 -7.074 1 97 142 ILE B O 1
ATOM 2847 N N . GLY B 1 143 ? 6.219 11.75 -6.379 1 98.25 143 GLY B N 1
ATOM 2848 C CA . GLY B 1 143 ? 5.773 12.305 -5.109 1 98.25 143 GLY B CA 1
ATOM 2849 C C . GLY B 1 143 ? 6.918 12.797 -4.242 1 98.25 143 GLY B C 1
ATOM 2850 O O . GLY B 1 143 ? 6.797 13.828 -3.578 1 98.25 143 GLY B O 1
ATOM 2851 N N . SER B 1 144 ? 8.016 12.086 -4.254 1 98.06 144 SER B N 1
ATOM 2852 C CA . SER B 1 144 ? 9.195 12.516 -3.516 1 98.06 144 SER B CA 1
ATOM 2853 C C . SER B 1 144 ? 9.695 13.867 -4.023 1 98.06 144 SER B C 1
ATOM 2855 O O . SER B 1 144 ? 10.023 14.758 -3.23 1 98.06 144 SER B O 1
ATOM 2857 N N . LEU B 1 145 ? 9.719 13.992 -5.305 1 97.88 145 LEU B N 1
ATOM 2858 C CA . LEU B 1 145 ? 10.164 15.234 -5.914 1 97.88 145 LEU B CA 1
ATOM 2859 C C . LEU B 1 145 ? 9.203 16.375 -5.594 1 97.88 145 LEU B C 1
ATOM 2861 O O . LEU B 1 145 ? 9.625 17.438 -5.113 1 97.88 145 LEU B O 1
ATOM 2865 N N . ILE B 1 146 ? 7.922 16.156 -5.797 1 98.62 146 ILE B N 1
ATOM 2866 C CA . ILE B 1 146 ? 6.922 17.203 -5.59 1 98.62 146 ILE B CA 1
ATOM 2867 C C . ILE B 1 146 ? 6.883 17.594 -4.117 1 98.62 146 ILE B C 1
ATOM 2869 O O . ILE B 1 146 ? 6.734 18.781 -3.783 1 98.62 146 ILE B O 1
ATOM 2873 N N . LEU B 1 147 ? 7.023 16.609 -3.252 1 98.44 147 LEU B N 1
ATOM 2874 C CA . LEU B 1 147 ? 7.047 16.922 -1.825 1 98.44 147 LEU B CA 1
ATOM 2875 C C . LEU B 1 147 ? 8.242 17.797 -1.474 1 98.44 147 LEU B C 1
ATOM 2877 O O . LEU B 1 147 ? 8.109 18.766 -0.72 1 98.44 147 LEU B O 1
ATOM 2881 N N . SER B 1 148 ? 9.375 17.453 -2.049 1 98.38 148 SER B N 1
ATOM 2882 C CA . SER B 1 148 ? 10.562 18.25 -1.762 1 98.38 148 SER B CA 1
ATOM 2883 C C . SER B 1 148 ? 10.414 19.672 -2.275 1 98.38 148 SER B C 1
ATOM 2885 O O . SER B 1 148 ? 10.875 20.625 -1.631 1 98.38 148 SER B O 1
ATOM 2887 N N . ILE B 1 149 ? 9.781 19.828 -3.43 1 98.19 149 ILE B N 1
ATOM 2888 C CA . ILE B 1 149 ? 9.516 21.172 -3.961 1 98.19 149 ILE B CA 1
ATOM 2889 C C . ILE B 1 149 ? 8.586 21.922 -3.016 1 98.19 149 ILE B C 1
ATOM 2891 O O . ILE B 1 149 ? 8.836 23.078 -2.672 1 98.19 149 ILE B O 1
ATOM 2895 N N . GLY B 1 150 ? 7.527 21.25 -2.609 1 97.88 150 GLY B N 1
ATOM 2896 C CA . GLY B 1 150 ? 6.59 21.875 -1.692 1 97.88 150 GLY B CA 1
ATOM 2897 C C . GLY B 1 150 ? 7.219 22.266 -0.369 1 97.88 150 GLY B C 1
ATOM 2898 O O . GLY B 1 150 ? 6.996 23.375 0.125 1 97.88 150 GLY B O 1
ATOM 2899 N N . LEU B 1 151 ? 7.973 21.406 0.195 1 97.44 151 LEU B N 1
ATOM 2900 C CA . LEU B 1 151 ? 8.633 21.672 1.469 1 97.44 151 LEU B CA 1
ATOM 2901 C C . LEU B 1 151 ? 9.625 22.828 1.331 1 97.44 151 LEU B C 1
ATOM 2903 O O . LEU B 1 151 ? 9.75 23.656 2.236 1 97.44 151 LEU B O 1
ATOM 2907 N N . LYS B 1 152 ? 10.305 22.844 0.25 1 97.31 152 LYS B N 1
ATOM 2908 C CA . LYS B 1 152 ? 11.234 23.938 -0.009 1 97.31 152 LYS B CA 1
ATOM 2909 C C . LYS B 1 152 ? 10.5 25.266 -0.141 1 97.31 152 LYS B C 1
ATOM 2911 O O . LYS B 1 152 ? 10.906 26.266 0.443 1 97.31 152 LYS B O 1
ATOM 2916 N N . LEU B 1 153 ? 9.438 25.266 -0.904 1 96.94 153 LEU B N 1
ATOM 2917 C CA . LEU B 1 153 ? 8.648 26.484 -1.103 1 96.94 153 LEU B CA 1
ATOM 2918 C C . LEU B 1 153 ? 8.125 27.016 0.228 1 96.94 153 LEU B C 1
ATOM 2920 O O . LEU B 1 153 ? 7.93 28.219 0.383 1 96.94 153 LEU B O 1
ATOM 2924 N N . GLN B 1 154 ? 7.965 26.141 1.201 1 95.44 154 GLN B N 1
ATOM 2925 C CA . GLN B 1 154 ? 7.465 26.547 2.514 1 95.44 154 GLN B CA 1
ATOM 2926 C C . GLN B 1 154 ? 8.617 26.75 3.498 1 95.44 154 GLN B C 1
ATOM 2928 O O . GLN B 1 154 ? 8.391 26.906 4.699 1 95.44 154 GLN B O 1
ATOM 2933 N N . ASN B 1 155 ? 9.82 26.625 3.072 1 94.19 155 ASN B N 1
ATOM 2934 C CA . ASN B 1 155 ? 11.047 26.875 3.82 1 94.19 155 ASN B CA 1
ATOM 2935 C C . ASN B 1 155 ? 11.219 25.891 4.969 1 94.19 155 ASN B C 1
ATOM 2937 O O . ASN B 1 155 ? 11.68 26.266 6.051 1 94.19 155 ASN B O 1
ATOM 2941 N N . VAL B 1 156 ? 10.719 24.703 4.66 1 93.94 156 VAL B N 1
ATOM 2942 C CA . VAL B 1 156 ? 10.875 23.656 5.656 1 93.94 156 VAL B CA 1
ATOM 2943 C C . VAL B 1 156 ? 12.227 22.969 5.48 1 93.94 156 VAL B C 1
ATOM 2945 O O . VAL B 1 156 ? 12.852 22.547 6.457 1 93.94 156 VAL B O 1
ATOM 2948 N N . ILE B 1 157 ? 12.578 22.828 4.227 1 96.75 157 ILE B N 1
ATOM 2949 C CA . ILE B 1 157 ? 13.859 22.203 3.918 1 96.75 157 ILE B CA 1
ATOM 2950 C C . ILE B 1 157 ? 14.594 23.016 2.857 1 96.75 157 ILE B C 1
ATOM 2952 O O . ILE B 1 157 ? 14.031 23.938 2.277 1 96.75 157 ILE B O 1
ATOM 2956 N N . SER B 1 158 ? 15.867 22.719 2.66 1 97.44 158 SER B N 1
ATOM 2957 C CA . SER B 1 158 ? 16.672 23.359 1.623 1 97.44 158 SER B CA 1
ATOM 2958 C C . SER B 1 158 ? 16.312 22.812 0.241 1 97.44 158 SER B C 1
ATOM 2960 O O . SER B 1 158 ? 15.438 21.969 0.107 1 97.44 158 SER B O 1
ATOM 2962 N N . LYS B 1 159 ? 17 23.266 -0.771 1 97.81 159 LYS B N 1
ATOM 2963 C CA . LYS B 1 159 ? 16.734 22.844 -2.145 1 97.81 159 LYS B CA 1
ATOM 2964 C C . LYS B 1 159 ? 17.453 21.531 -2.471 1 97.81 159 LYS B C 1
ATOM 2966 O O . LYS B 1 159 ? 17.219 20.938 -3.52 1 97.81 159 LYS B O 1
ATOM 2971 N N . ILE B 1 160 ? 18.281 21.062 -1.652 1 97.88 160 ILE B N 1
ATOM 2972 C CA . ILE B 1 160 ? 19.203 19.969 -1.936 1 97.88 160 ILE B CA 1
ATOM 2973 C C . ILE B 1 160 ? 18.422 18.703 -2.279 1 97.88 160 ILE B C 1
ATOM 2975 O O . ILE B 1 160 ? 18.656 18.078 -3.312 1 97.88 160 ILE B O 1
ATOM 2979 N N . PRO B 1 161 ? 17.422 18.312 -1.473 1 98 161 PRO B N 1
ATOM 2980 C CA . PRO B 1 161 ? 16.688 17.109 -1.849 1 98 161 PRO B CA 1
ATOM 2981 C C . PRO B 1 161 ? 16.031 17.219 -3.223 1 98 161 PRO B C 1
ATOM 2983 O O . PRO B 1 161 ? 16.062 16.266 -4.008 1 98 161 PRO B O 1
ATOM 2986 N N . MET B 1 162 ? 15.484 18.359 -3.484 1 97.44 162 MET B N 1
ATOM 2987 C CA . MET B 1 162 ? 14.852 18.594 -4.781 1 97.44 162 MET B CA 1
ATOM 2988 C C . MET B 1 162 ? 15.852 18.375 -5.914 1 97.44 162 MET B C 1
ATOM 2990 O O . MET B 1 162 ? 15.539 17.719 -6.906 1 97.44 162 MET B O 1
ATOM 2994 N N . VAL B 1 163 ? 17 18.922 -5.793 1 96.69 163 VAL B N 1
ATOM 2995 C CA . VAL B 1 163 ? 18.047 18.812 -6.805 1 96.69 163 VAL B CA 1
ATOM 2996 C C . VAL B 1 163 ? 18.469 17.359 -6.965 1 96.69 163 VAL B C 1
ATOM 2998 O O . VAL B 1 163 ? 18.625 16.875 -8.086 1 96.69 163 VAL B O 1
ATOM 3001 N N . VAL B 1 164 ? 18.609 16.672 -5.898 1 96.56 164 VAL B N 1
ATOM 3002 C CA . VAL B 1 164 ? 18.984 15.258 -5.914 1 96.56 164 VAL B CA 1
ATOM 3003 C C . VAL B 1 164 ? 17.953 14.445 -6.688 1 96.56 164 VAL B C 1
ATOM 3005 O O . VAL B 1 164 ? 18.297 13.625 -7.539 1 96.56 164 VAL B O 1
ATOM 3008 N N . PHE B 1 165 ? 16.672 14.695 -6.484 1 97.12 165 PHE B N 1
ATOM 3009 C CA . PHE B 1 165 ? 15.617 13.977 -7.176 1 97.12 165 PHE B CA 1
ATOM 3010 C C . PHE B 1 165 ? 15.625 14.305 -8.664 1 97.12 165 PHE B C 1
ATOM 3012 O O . PHE B 1 165 ? 15.438 13.422 -9.5 1 97.12 165 PHE B O 1
ATOM 3019 N N . LEU B 1 166 ? 15.859 15.57 -8.992 1 94.56 166 LEU B N 1
ATOM 3020 C CA . LEU B 1 166 ? 15.859 16 -10.391 1 94.56 166 LEU B CA 1
ATOM 3021 C C . LEU B 1 166 ? 17.016 15.352 -11.156 1 94.56 166 LEU B C 1
ATOM 3023 O O . LEU B 1 166 ? 16.828 14.859 -12.273 1 94.56 166 LEU B O 1
ATOM 3027 N N . ILE B 1 167 ? 18.141 15.273 -10.539 1 91.06 167 ILE B N 1
ATOM 3028 C CA . ILE B 1 167 ? 19.297 14.641 -11.164 1 91.06 167 ILE B CA 1
ATOM 3029 C C . ILE B 1 167 ? 19.016 13.156 -11.391 1 91.06 167 ILE B C 1
ATOM 3031 O O . ILE B 1 167 ? 19.344 12.617 -12.445 1 91.06 167 ILE B O 1
ATOM 3035 N N . THR B 1 168 ? 18.375 12.578 -10.438 1 90.31 168 THR B N 1
ATOM 3036 C CA . THR B 1 168 ? 18.094 11.156 -10.547 1 90.31 168 THR B CA 1
ATOM 3037 C C . THR B 1 168 ? 17.078 10.891 -11.656 1 90.31 168 THR B C 1
ATOM 3039 O O . THR B 1 168 ? 17.234 9.953 -12.438 1 90.31 168 THR B O 1
ATOM 3042 N N . ILE B 1 169 ? 16.047 11.695 -11.773 1 86.19 169 ILE B N 1
ATOM 3043 C CA . ILE B 1 169 ? 14.977 11.5 -12.75 1 86.19 169 ILE B CA 1
ATOM 3044 C C . ILE B 1 169 ? 15.492 11.836 -14.148 1 86.19 169 ILE B C 1
ATOM 3046 O O . ILE B 1 169 ? 15.25 11.086 -15.102 1 86.19 169 ILE B O 1
ATOM 3050 N N . PHE B 1 170 ? 16.219 12.812 -14.359 1 82.5 170 PHE B N 1
ATOM 3051 C CA . PHE B 1 170 ? 16.562 13.297 -15.688 1 82.5 170 PHE B CA 1
ATOM 3052 C C . PHE B 1 170 ? 17.906 12.727 -16.141 1 82.5 170 PHE B C 1
ATOM 3054 O O . PHE B 1 170 ? 18.156 12.602 -17.344 1 82.5 170 PHE B O 1
ATOM 3061 N N . ALA B 1 171 ? 18.703 12.328 -15.219 1 73.88 171 ALA B N 1
ATOM 3062 C CA . ALA B 1 171 ? 20 11.789 -15.617 1 73.88 171 ALA B CA 1
ATOM 3063 C C . ALA B 1 171 ? 20.094 10.297 -15.32 1 73.88 171 ALA B C 1
ATOM 3065 O O . ALA B 1 171 ? 20.656 9.531 -16.109 1 73.88 171 ALA B O 1
ATOM 3066 N N . GLY B 1 172 ? 19.438 9.953 -14.297 1 69.5 172 GLY B N 1
ATOM 3067 C CA . GLY B 1 172 ? 19.578 8.57 -13.859 1 69.5 172 GLY B CA 1
ATOM 3068 C C . GLY B 1 172 ? 18.797 7.59 -14.711 1 69.5 172 GLY B C 1
ATOM 3069 O O . GLY B 1 172 ? 19.359 6.605 -15.203 1 69.5 172 GLY B O 1
ATOM 3070 N N . ILE B 1 173 ? 17.594 7.961 -15 1 68.19 173 ILE B N 1
ATOM 3071 C CA . ILE B 1 173 ? 16.719 7.031 -15.703 1 68.19 173 ILE B CA 1
ATOM 3072 C C . ILE B 1 173 ? 17.141 6.918 -17.172 1 68.19 173 ILE B C 1
ATOM 3074 O O . ILE B 1 173 ? 17.391 5.816 -17.656 1 68.19 173 ILE B O 1
ATOM 3078 N N . PRO B 1 174 ? 17.344 7.98 -17.797 1 66.44 174 PRO B N 1
ATOM 3079 C CA . PRO B 1 174 ? 17.844 7.883 -19.172 1 66.44 174 PRO B CA 1
ATOM 3080 C C . PRO B 1 174 ? 19.219 7.242 -19.266 1 66.44 174 PRO B C 1
ATOM 3082 O O . PRO B 1 174 ? 19.5 6.465 -20.188 1 66.44 174 PRO B O 1
ATOM 3085 N N . GLY B 1 175 ? 20 7.566 -18.312 1 62.53 175 GLY B N 1
ATOM 3086 C CA . GLY B 1 175 ? 21.312 6.949 -18.281 1 62.53 175 GLY B CA 1
ATOM 3087 C C . GLY B 1 175 ? 21.266 5.441 -18.125 1 62.53 175 GLY B C 1
ATOM 3088 O O . GLY B 1 175 ? 22.016 4.719 -18.781 1 62.53 175 GLY B O 1
ATOM 3089 N N . ALA B 1 176 ? 20.375 5.031 -17.328 1 65.12 176 ALA B N 1
ATOM 3090 C CA . ALA B 1 176 ? 20.203 3.594 -17.109 1 65.12 176 ALA B CA 1
ATOM 3091 C C . ALA B 1 176 ? 19.734 2.904 -18.391 1 65.12 176 ALA B C 1
ATOM 3093 O O . ALA B 1 176 ? 20.188 1.807 -18.719 1 65.12 176 ALA B O 1
ATOM 3094 N N . VAL B 1 177 ? 18.906 3.58 -19.109 1 63.56 177 VAL B N 1
ATOM 3095 C CA . VAL B 1 177 ? 18.406 3.029 -20.359 1 63.56 177 VAL B CA 1
ATOM 3096 C C . VAL B 1 177 ? 19.547 2.906 -21.359 1 63.56 177 VAL B C 1
ATOM 3098 O O . VAL B 1 177 ? 19.672 1.888 -22.047 1 63.56 177 VAL B O 1
ATOM 3101 N N . ILE B 1 178 ? 20.391 3.854 -21.297 1 57.69 178 ILE B N 1
ATOM 3102 C CA . ILE B 1 178 ? 21.516 3.869 -22.219 1 57.69 178 ILE B CA 1
ATOM 3103 C C . ILE B 1 178 ? 22.516 2.779 -21.844 1 57.69 178 ILE B C 1
ATOM 3105 O O . ILE B 1 178 ? 22.984 2.027 -22.703 1 57.69 178 ILE B O 1
ATOM 3109 N N . ILE B 1 179 ? 22.766 2.73 -20.609 1 59.94 179 ILE B N 1
ATOM 3110 C CA . ILE B 1 179 ? 23.734 1.756 -20.125 1 59.94 179 ILE B CA 1
ATOM 3111 C C . ILE B 1 179 ? 23.219 0.34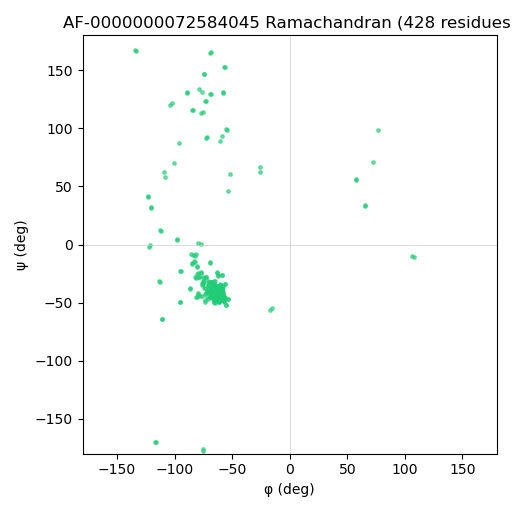2 -20.375 1 59.94 179 ILE B C 1
ATOM 3113 O O . ILE B 1 179 ? 23.984 -0.552 -20.734 1 59.94 179 ILE B O 1
ATOM 3117 N N . ASN B 1 180 ? 21.969 0.14 -20.188 1 62.62 180 ASN B N 1
ATOM 3118 C CA . ASN B 1 180 ? 21.375 -1.175 -20.422 1 62.62 180 ASN B CA 1
ATOM 3119 C C . ASN B 1 180 ? 21.516 -1.592 -21.875 1 62.62 180 ASN B C 1
ATOM 3121 O O . ASN B 1 180 ? 21.719 -2.771 -22.172 1 62.62 180 ASN B O 1
ATOM 3125 N N . LYS B 1 181 ? 21.375 -0.668 -22.734 1 60.34 181 LYS B N 1
ATOM 3126 C CA . LYS B 1 181 ? 21.484 -0.974 -24.156 1 60.34 181 LYS B CA 1
ATOM 3127 C C . LYS B 1 181 ? 22.922 -1.25 -24.547 1 60.34 181 LYS B C 1
ATOM 3129 O O . LYS B 1 181 ? 23.188 -2.053 -25.453 1 60.34 181 LYS B O 1
ATOM 3134 N N . ILE B 1 182 ? 23.703 -0.582 -23.719 1 54.31 182 ILE B N 1
ATOM 3135 C CA . ILE B 1 182 ? 25.109 -0.72 -24.109 1 54.31 182 ILE B CA 1
ATOM 3136 C C . ILE B 1 182 ? 25.75 -1.854 -23.312 1 54.31 182 ILE B C 1
ATOM 3138 O O . ILE B 1 182 ? 26.516 -2.65 -23.859 1 54.31 182 ILE B O 1
ATOM 3142 N N . PHE B 1 183 ? 25.5 -1.75 -21.984 1 54.16 183 PHE B N 1
ATOM 3143 C CA . PHE B 1 183 ? 26.25 -2.686 -21.141 1 54.16 183 PHE B CA 1
ATOM 3144 C C . PHE B 1 183 ? 25.328 -3.764 -20.594 1 54.16 183 PHE B C 1
ATOM 3146 O O . PHE B 1 183 ? 24.797 -3.625 -19.484 1 54.16 183 PHE B O 1
ATOM 3153 N N . LEU B 1 184 ? 24.625 -4.57 -21.25 1 51.66 184 LEU B N 1
ATOM 3154 C CA . LEU B 1 184 ? 23.641 -5.609 -20.938 1 51.66 184 LEU B CA 1
ATOM 3155 C C . LEU B 1 184 ? 23.703 -5.984 -19.469 1 51.66 184 LEU B C 1
ATOM 3157 O O . LEU B 1 184 ? 22.672 -6.227 -18.844 1 51.66 184 LEU B O 1
ATOM 3161 N N . TYR B 1 185 ? 25 -6.383 -18.953 1 52.03 185 TYR B N 1
ATOM 3162 C CA . TYR B 1 185 ? 25.203 -7.102 -17.703 1 52.03 185 TYR B CA 1
ATOM 3163 C C . TYR B 1 185 ? 25.125 -6.156 -16.516 1 52.03 185 TYR B C 1
ATOM 3165 O O . TYR B 1 185 ? 25.109 -6.598 -15.359 1 52.03 185 TYR B O 1
ATOM 3173 N N . LYS B 1 186 ? 24.859 -4.777 -16.734 1 66.88 186 LYS B N 1
ATOM 3174 C CA . LYS B 1 186 ? 25.125 -3.873 -15.617 1 66.88 186 LYS B CA 1
ATOM 3175 C C . LYS B 1 186 ? 23.844 -3.135 -15.211 1 66.88 186 LYS B C 1
ATOM 3177 O O . LYS B 1 186 ? 23.922 -2.088 -14.555 1 66.88 186 LYS B O 1
ATOM 3182 N N . ARG B 1 187 ? 22.797 -3.951 -15.461 1 75.88 187 ARG B N 1
ATOM 3183 C CA . ARG B 1 187 ? 21.5 -3.314 -15.227 1 75.88 187 ARG B CA 1
ATOM 3184 C C . ARG B 1 187 ? 21.188 -3.23 -13.734 1 75.88 187 ARG B C 1
ATOM 3186 O O . ARG B 1 187 ? 20.703 -2.209 -13.25 1 75.88 187 ARG B O 1
ATOM 3193 N N . SER B 1 188 ? 21.641 -4.195 -13.07 1 81.81 188 SER B N 1
ATOM 3194 C CA . SER B 1 188 ? 21.359 -4.25 -11.633 1 81.81 188 SER B CA 1
ATOM 3195 C C . SER B 1 188 ? 22.094 -3.143 -10.883 1 81.81 188 SER B C 1
ATOM 3197 O O . SER B 1 188 ? 21.516 -2.473 -10.031 1 81.81 188 SER B O 1
ATOM 3199 N N . ILE B 1 189 ? 23.281 -2.854 -11.281 1 83.31 189 ILE B N 1
ATOM 3200 C CA . ILE B 1 189 ? 24.078 -1.845 -10.594 1 83.31 189 ILE B CA 1
ATOM 3201 C C . ILE B 1 189 ? 23.516 -0.456 -10.867 1 83.31 189 ILE B C 1
ATOM 3203 O O . ILE B 1 189 ? 23.406 0.369 -9.961 1 83.31 189 ILE B O 1
ATOM 3207 N N . VAL B 1 190 ? 23.141 -0.249 -12.07 1 83 190 VAL B N 1
ATOM 3208 C CA . VAL B 1 190 ? 22.578 1.04 -12.461 1 83 190 VAL B CA 1
ATOM 3209 C C . VAL B 1 190 ? 21.266 1.285 -11.711 1 83 190 VAL B C 1
ATOM 3211 O O . VAL B 1 190 ? 21.047 2.371 -11.172 1 83 190 VAL B O 1
ATOM 3214 N N . SER B 1 191 ? 20.406 0.279 -11.641 1 85.44 191 SER B N 1
ATOM 3215 C CA . SER B 1 191 ? 19.141 0.404 -10.922 1 85.44 191 SER B CA 1
ATOM 3216 C C . SER B 1 191 ? 19.375 0.694 -9.445 1 85.44 191 SER B C 1
ATOM 3218 O O . SER B 1 191 ? 18.703 1.555 -8.867 1 85.44 191 SER B O 1
ATOM 3220 N N . LEU B 1 192 ? 20.344 0.085 -8.906 1 90.31 192 LEU B N 1
ATOM 3221 C CA . LEU B 1 192 ? 20.625 0.257 -7.484 1 90.31 192 LEU B CA 1
ATOM 3222 C C . LEU B 1 192 ? 21.172 1.652 -7.203 1 90.31 192 LEU B C 1
ATOM 3224 O O . LEU B 1 192 ? 20.859 2.246 -6.168 1 90.31 192 LEU B O 1
ATOM 3228 N N . ILE B 1 193 ? 21.969 2.133 -8.117 1 89.56 193 ILE B N 1
ATOM 3229 C CA . ILE B 1 193 ? 22.516 3.471 -7.953 1 89.56 193 ILE B CA 1
ATOM 3230 C C . ILE B 1 193 ? 21.406 4.508 -8.039 1 89.56 193 ILE B C 1
ATOM 3232 O O . ILE B 1 193 ? 21.328 5.422 -7.215 1 89.56 193 ILE B O 1
ATOM 3236 N N . ILE B 1 194 ? 20.5 4.367 -8.992 1 89.31 194 ILE B N 1
ATOM 3237 C CA . ILE B 1 194 ? 19.391 5.289 -9.164 1 89.31 194 ILE B CA 1
ATOM 3238 C C . ILE B 1 194 ? 18.484 5.258 -7.93 1 89.31 194 ILE B C 1
ATOM 3240 O O . ILE B 1 194 ? 18.172 6.305 -7.367 1 89.31 194 ILE B O 1
ATOM 3244 N N . LEU B 1 195 ? 18.172 4.082 -7.488 1 93 195 LEU B N 1
ATOM 3245 C CA . LEU B 1 195 ? 17.312 3.934 -6.312 1 93 195 LEU B CA 1
ATOM 3246 C C . LEU B 1 195 ? 18.016 4.453 -5.062 1 93 195 LEU B C 1
ATOM 3248 O O . LEU B 1 195 ? 17.391 5.031 -4.18 1 93 195 LEU B O 1
ATOM 3252 N N . GLY B 1 196 ? 19.312 4.227 -5.051 1 94.56 196 GLY B N 1
ATOM 3253 C CA . GLY B 1 196 ? 20.094 4.738 -3.939 1 94.56 196 GLY B CA 1
ATOM 3254 C C . GLY B 1 196 ? 20.109 6.254 -3.863 1 94.56 196 GLY B C 1
ATOM 3255 O O . GLY B 1 196 ? 20.031 6.824 -2.773 1 94.56 196 GLY B O 1
ATOM 3256 N N . THR B 1 197 ? 20.203 6.867 -4.965 1 94.56 197 THR B N 1
ATOM 3257 C CA . THR B 1 197 ? 20.172 8.328 -4.992 1 94.56 197 THR B CA 1
ATOM 3258 C C . THR B 1 197 ? 18.828 8.859 -4.531 1 94.56 197 THR B C 1
ATOM 3260 O O . THR B 1 197 ? 18.766 9.867 -3.826 1 94.56 197 THR B O 1
ATOM 3263 N N . PHE B 1 198 ? 17.766 8.242 -4.902 1 94.94 198 PHE B N 1
ATOM 3264 C CA . PHE B 1 198 ? 16.453 8.633 -4.414 1 94.94 198 PHE B CA 1
ATOM 3265 C C . PHE B 1 198 ? 16.359 8.484 -2.9 1 94.94 198 PHE B C 1
ATOM 3267 O O . PHE B 1 198 ? 15.828 9.352 -2.211 1 94.94 198 PHE B O 1
ATOM 3274 N N . ALA B 1 199 ? 16.891 7.359 -2.453 1 97.69 199 ALA B N 1
ATOM 3275 C CA . ALA B 1 199 ? 16.891 7.121 -1.012 1 97.69 199 ALA B CA 1
ATOM 3276 C C . ALA B 1 199 ? 17.688 8.195 -0.278 1 97.69 199 ALA B C 1
ATOM 3278 O O . ALA B 1 199 ? 17.281 8.648 0.796 1 97.69 199 ALA B O 1
ATOM 3279 N N . ILE B 1 200 ? 18.766 8.617 -0.854 1 98 200 ILE B N 1
ATOM 3280 C CA . ILE B 1 200 ? 19.594 9.664 -0.262 1 98 200 ILE B CA 1
ATOM 3281 C C . ILE B 1 200 ? 18.797 10.969 -0.182 1 98 200 ILE B C 1
ATOM 3283 O O . ILE B 1 200 ? 18.844 11.672 0.83 1 98 200 ILE B O 1
ATOM 3287 N N . GLY B 1 201 ? 18.047 11.281 -1.27 1 98.19 201 GLY B N 1
ATOM 3288 C CA . GLY B 1 201 ? 17.203 12.461 -1.246 1 98.19 201 GLY B CA 1
ATOM 3289 C C . GLY B 1 201 ? 16.156 12.422 -0.141 1 98.19 201 GLY B C 1
ATOM 3290 O O . GLY B 1 201 ? 15.953 13.422 0.554 1 98.19 201 GLY B O 1
ATOM 3291 N N . GLN B 1 202 ? 15.523 11.32 0.046 1 98.56 202 GLN B N 1
ATOM 3292 C CA . GLN B 1 202 ? 14.508 11.172 1.079 1 98.56 202 GLN B CA 1
ATOM 3293 C C . GLN B 1 202 ? 15.125 11.227 2.475 1 98.56 202 GLN B C 1
ATOM 3295 O O . GLN B 1 202 ? 14.578 11.867 3.373 1 98.56 202 GLN B O 1
ATOM 3300 N N . ALA B 1 203 ? 16.234 10.523 2.635 1 98.69 203 ALA B N 1
ATOM 3301 C CA . ALA B 1 203 ? 16.938 10.562 3.91 1 98.69 203 ALA B CA 1
ATOM 3302 C C . ALA B 1 203 ? 17.391 11.984 4.242 1 98.69 203 ALA B C 1
ATOM 3304 O O . ALA B 1 203 ? 17.375 12.391 5.406 1 98.69 203 ALA B O 1
ATOM 3305 N N . TRP B 1 204 ? 17.781 12.695 3.244 1 98.5 204 TRP B N 1
ATOM 3306 C CA . TRP B 1 204 ? 18.203 14.078 3.434 1 98.5 204 TRP B CA 1
ATOM 3307 C C . TRP B 1 204 ? 17.062 14.93 3.961 1 98.5 204 TRP B C 1
ATOM 3309 O O . TRP B 1 204 ? 17.266 15.805 4.812 1 98.5 204 TRP B O 1
ATOM 3319 N N . ILE B 1 205 ? 15.883 14.742 3.406 1 98.25 205 ILE B N 1
ATOM 3320 C CA . ILE B 1 205 ? 14.719 15.43 3.955 1 98.25 205 ILE B CA 1
ATOM 3321 C C . ILE B 1 205 ? 14.609 15.141 5.449 1 98.25 205 ILE B C 1
ATOM 3323 O O . ILE B 1 205 ? 14.43 16.062 6.254 1 98.25 205 ILE B O 1
ATOM 3327 N N . GLY B 1 206 ? 14.75 13.836 5.801 1 98.12 206 GLY B N 1
ATOM 3328 C CA . GLY B 1 206 ? 14.695 13.461 7.203 1 98.12 206 GLY B CA 1
ATOM 3329 C C . GLY B 1 206 ? 15.75 14.148 8.047 1 98.12 206 GLY B C 1
ATOM 3330 O O . GLY B 1 206 ? 15.461 14.602 9.156 1 98.12 206 GLY B O 1
ATOM 3331 N N . LEU B 1 207 ? 16.922 14.219 7.535 1 97.81 207 LEU B N 1
ATOM 3332 C CA . LEU B 1 207 ? 18.016 14.867 8.242 1 97.81 207 LEU B CA 1
ATOM 3333 C C . LEU B 1 207 ? 17.703 16.328 8.5 1 97.81 207 LEU B C 1
ATOM 3335 O O . LEU B 1 207 ? 17.922 16.844 9.609 1 97.81 207 LEU B O 1
ATOM 3339 N N . GLU B 1 208 ? 17.172 17 7.531 1 97.06 208 GLU B N 1
ATOM 3340 C CA . GLU B 1 208 ? 16.875 18.422 7.68 1 97.06 208 GLU B CA 1
ATOM 3341 C C . GLU B 1 208 ? 15.703 18.641 8.633 1 97.06 208 GLU B C 1
ATOM 3343 O O . GLU B 1 208 ? 15.656 19.641 9.344 1 97.06 208 GLU B O 1
ATOM 3348 N N . ILE B 1 209 ? 14.828 17.703 8.625 1 96.12 209 ILE B N 1
ATOM 3349 C CA . ILE B 1 209 ? 13.727 17.797 9.578 1 96.12 209 ILE B CA 1
ATOM 3350 C C . ILE B 1 209 ? 14.266 17.656 11 1 96.12 209 ILE B C 1
ATOM 3352 O O . ILE B 1 209 ? 13.828 18.375 11.906 1 96.12 209 ILE B O 1
ATOM 3356 N N . ILE B 1 210 ? 15.219 16.781 11.219 1 95.75 210 ILE B N 1
ATOM 3357 C CA . ILE B 1 210 ? 15.828 16.594 12.531 1 95.75 210 ILE B CA 1
ATOM 3358 C C . ILE B 1 210 ? 16.547 17.859 12.961 1 95.75 210 ILE B C 1
ATOM 3360 O O . ILE B 1 210 ? 16.469 18.266 14.117 1 95.75 210 ILE B O 1
ATOM 3364 N N . LEU B 1 211 ? 17.156 18.484 12.039 1 93.62 211 LEU B N 1
ATOM 3365 C CA . LEU B 1 211 ? 18 19.641 12.336 1 93.62 211 LEU B CA 1
ATOM 3366 C C . LEU B 1 211 ? 17.188 20.922 12.414 1 93.62 211 LEU B C 1
ATOM 3368 O O . LEU B 1 211 ? 17.688 21.953 12.852 1 93.62 211 LEU B O 1
ATOM 3372 N N . ARG B 1 212 ? 15.992 20.766 11.883 1 82.94 212 ARG B N 1
ATOM 3373 C CA . ARG B 1 212 ? 15.164 21.953 11.906 1 82.94 212 ARG B CA 1
ATOM 3374 C C . ARG B 1 212 ? 15.016 22.5 13.328 1 82.94 212 ARG B C 1
ATOM 3376 O O . ARG B 1 212 ? 14.703 21.75 14.25 1 82.94 212 ARG B O 1
ATOM 3383 N N . LYS B 1 213 ? 15.875 23.578 13.578 1 62.12 213 LYS B N 1
ATOM 3384 C CA . LYS B 1 213 ? 15.781 24.328 14.828 1 62.12 213 LYS B CA 1
ATOM 3385 C C . LYS B 1 213 ? 14.406 24.969 14.984 1 62.12 213 LYS B C 1
ATOM 3387 O O . LYS B 1 213 ? 13.844 25.484 14.016 1 62.12 213 LYS B O 1
ATOM 3392 N N . ASN B 1 214 ? 13.32 24.234 15.641 1 51.22 214 ASN B N 1
ATOM 3393 C CA . ASN B 1 214 ? 12.094 24.969 15.922 1 51.22 214 ASN B CA 1
ATOM 3394 C C . ASN B 1 214 ? 12.359 26.469 16.062 1 51.22 214 ASN B C 1
ATOM 3396 O O . ASN B 1 214 ? 13.023 26.891 17.016 1 51.22 214 ASN B O 1
ATOM 3400 N N . ASN B 1 215 ? 12.734 27.109 15.039 1 42.97 215 ASN B N 1
ATOM 3401 C CA . ASN B 1 215 ? 12.734 28.547 15.281 1 42.97 215 ASN B CA 1
ATOM 3402 C C . ASN B 1 215 ? 11.383 29.047 15.797 1 42.97 215 ASN B C 1
ATOM 3404 O O . ASN B 1 215 ? 10.391 29.016 15.07 1 42.97 215 ASN B O 1
ATOM 3408 N N . LYS B 1 216 ? 10.602 28.531 16.75 1 39.47 216 LYS B N 1
ATOM 3409 C CA . LYS B 1 216 ? 9.836 29.547 17.453 1 39.47 216 LYS B CA 1
ATOM 3410 C C . LYS B 1 216 ? 10.758 30.531 18.172 1 39.47 216 LYS B C 1
ATOM 3412 O O . LYS B 1 216 ? 11.758 30.125 18.766 1 39.47 216 LYS B O 1
#